Protein AF-A0A2V8KT33-F1 (afdb_monomer)

Foldseek 3Di:
DDDDDDDDDDDDDDDDDDDDDDDDDDDDDDDPPPPPPPDFDDWPLPPPDQDDPLQVLLCLLCQCQQHNAALRSLQSLCVLAPCLQQPPLFPLHDNLQCVQVDQADPVRHGDDLVVQLVCQQCPDQQGFHCVLPADPRNSRRNVRNSPVNPPDDPPPDDRDRPLAQCVVVPFDDDPFAFQWEKEFEDEPLRPFQFQFWKWKADPRGDIDIWTAARRRITGGGHGPWFFTKIWTNQQPQWGTTIGGRDTIDGHHYPYYDYTYGCDPDLQADDDPSNLSSAFLVQVLVQFDDDPLLSVLCCVQPVDQDGNSSVQSGAGALSNLLSVLQLSHQADDNSSRHGNDDPPDDDVSSVSNSVSCNQGRHSPHDGGGGGHDDRDHDPRSVPPPPDD

Structure (mmCIF, N/CA/C/O backbone):
data_AF-A0A2V8KT33-F1
#
_entry.id   AF-A0A2V8KT33-F1
#
loop_
_atom_site.group_PDB
_atom_site.id
_atom_site.type_symbol
_atom_site.label_atom_id
_atom_site.label_alt_id
_atom_site.label_comp_id
_atom_site.label_asym_id
_atom_site.label_entity_id
_atom_site.label_seq_id
_atom_site.pdbx_PDB_ins_code
_atom_site.Cartn_x
_atom_site.Cartn_y
_atom_site.Cartn_z
_atom_site.occupancy
_atom_site.B_iso_or_equiv
_atom_site.auth_seq_id
_atom_site.auth_comp_id
_atom_site.auth_asym_id
_atom_site.auth_atom_id
_atom_site.pdbx_PDB_model_num
ATOM 1 N N . MET A 1 1 ? -85.358 -49.507 37.677 1.00 34.31 1 MET A N 1
ATOM 2 C CA . MET A 1 1 ? -86.023 -50.573 38.462 1.00 34.31 1 MET A CA 1
ATOM 3 C C . MET A 1 1 ? -85.002 -51.690 38.679 1.00 34.31 1 MET A C 1
ATOM 5 O O . MET A 1 1 ? -84.542 -52.177 37.661 1.00 34.31 1 MET A O 1
ATOM 9 N N . ARG A 1 2 ? -84.637 -52.040 39.936 1.00 36.44 2 ARG A N 1
ATOM 10 C CA . ARG A 1 2 ? -83.521 -52.956 40.348 1.00 36.44 2 ARG A CA 1
ATOM 11 C C . ARG A 1 2 ? -82.130 -52.517 39.824 1.00 36.44 2 ARG A C 1
ATOM 13 O O . ARG A 1 2 ? -81.961 -52.341 38.631 1.00 36.44 2 ARG A O 1
ATOM 20 N N . ILE A 1 3 ? -81.103 -52.168 40.606 1.00 32.38 3 ILE A N 1
ATOM 21 C CA . ILE A 1 3 ? -80.604 -52.559 41.945 1.00 32.38 3 ILE A CA 1
ATOM 22 C C . ILE A 1 3 ? -80.117 -54.021 42.028 1.00 32.38 3 ILE A C 1
ATOM 24 O O . ILE A 1 3 ? -80.864 -54.934 41.703 1.00 32.38 3 ILE A O 1
ATOM 28 N N . GLU A 1 4 ? -78.903 -54.167 42.584 1.00 34.81 4 GLU A N 1
ATOM 29 C CA . GLU A 1 4 ? -78.227 -55.379 43.098 1.00 34.81 4 GLU A CA 1
ATOM 30 C C . GLU A 1 4 ? -77.5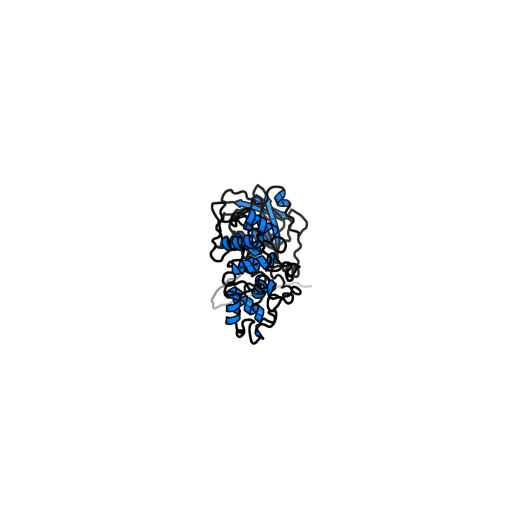13 -56.318 42.104 1.00 34.81 4 GLU A C 1
ATOM 32 O O . GLU A 1 4 ? -77.946 -56.485 40.974 1.00 34.81 4 GLU A O 1
ATOM 37 N N . ARG A 1 5 ? -76.441 -57.040 42.489 1.00 38.62 5 ARG A N 1
ATOM 38 C CA . ARG A 1 5 ? -75.260 -56.763 43.364 1.00 38.62 5 ARG A CA 1
ATOM 39 C C . ARG A 1 5 ? -74.387 -58.038 43.410 1.00 38.62 5 ARG A C 1
ATOM 41 O O . ARG A 1 5 ? -74.931 -59.119 43.545 1.00 38.62 5 ARG A O 1
ATOM 48 N N . ARG A 1 6 ? -73.057 -57.870 43.508 1.00 40.00 6 ARG A N 1
ATOM 49 C CA . ARG A 1 6 ? -72.075 -58.762 44.195 1.00 40.00 6 ARG A CA 1
ATOM 50 C C . ARG A 1 6 ? -72.008 -60.270 43.839 1.00 40.00 6 ARG A C 1
ATOM 52 O O . ARG A 1 6 ? -72.915 -61.024 44.160 1.00 40.00 6 ARG A O 1
ATOM 59 N N . ARG A 1 7 ? -70.788 -60.741 43.529 1.00 37.84 7 ARG A N 1
ATOM 60 C CA . ARG A 1 7 ? -69.889 -61.634 44.335 1.00 37.84 7 ARG A CA 1
ATOM 61 C C . ARG A 1 7 ? -68.812 -62.186 43.368 1.00 37.84 7 ARG A C 1
ATOM 63 O O . ARG A 1 7 ? -69.192 -62.639 42.304 1.00 37.84 7 ARG A O 1
ATOM 70 N N . VAL A 1 8 ? -67.485 -62.047 43.522 1.00 34.47 8 VAL A N 1
ATOM 71 C CA . VAL A 1 8 ? -66.514 -62.128 44.649 1.00 34.47 8 VAL A CA 1
ATOM 72 C C . VAL A 1 8 ? -66.097 -63.567 45.011 1.00 34.47 8 VAL A C 1
ATOM 74 O O . VAL A 1 8 ? -66.956 -64.341 45.422 1.00 34.47 8 VAL A O 1
ATOM 77 N N . ARG A 1 9 ? -64.761 -63.817 45.005 1.00 35.59 9 ARG A N 1
ATOM 78 C CA . ARG A 1 9 ? -64.002 -65.075 45.310 1.00 35.59 9 ARG A CA 1
ATOM 79 C C . ARG A 1 9 ? -64.111 -66.149 44.200 1.00 35.59 9 ARG A C 1
ATOM 81 O O . ARG A 1 9 ? -65.116 -66.165 43.512 1.00 35.59 9 ARG A O 1
ATOM 88 N N . ALA A 1 10 ? -63.152 -67.050 43.933 1.00 36.19 10 ALA A N 1
ATOM 89 C CA . ALA A 1 10 ? -61.843 -67.432 44.518 1.00 36.19 10 ALA A CA 1
ATOM 90 C C . ALA A 1 10 ? -61.028 -68.253 43.459 1.00 36.19 10 ALA A C 1
ATOM 92 O O . ALA A 1 10 ? -61.632 -68.646 42.470 1.00 36.19 10 ALA A O 1
ATOM 93 N N . LEU A 1 11 ? -59.746 -68.661 43.587 1.00 36.44 11 LEU A N 1
ATOM 94 C CA . LEU A 1 11 ? -58.516 -68.221 44.302 1.00 36.44 11 LEU A CA 1
ATOM 95 C C . LEU A 1 11 ? -57.388 -69.268 43.990 1.00 36.44 11 LEU A C 1
ATOM 97 O O . LEU A 1 11 ? -57.737 -70.434 43.856 1.00 36.44 11 LEU A O 1
ATOM 101 N N . ARG A 1 12 ? -56.079 -68.909 44.040 1.00 37.06 12 ARG A N 1
ATOM 102 C CA . ARG A 1 12 ? -54.870 -69.814 44.075 1.00 37.06 12 ARG A CA 1
ATOM 103 C C . ARG A 1 12 ? -54.412 -70.443 42.720 1.00 37.06 12 ARG A C 1
ATOM 105 O O . ARG A 1 12 ? -55.263 -70.665 41.877 1.00 37.06 12 ARG A O 1
ATOM 112 N N . VAL A 1 13 ? -53.129 -70.766 42.422 1.00 40.31 13 VAL A N 1
ATOM 113 C CA . VAL A 1 13 ? -51.794 -70.598 43.088 1.00 40.31 13 VAL A CA 1
ATOM 114 C C . VAL A 1 13 ? -50.637 -70.889 42.077 1.00 40.31 13 VAL A C 1
ATOM 116 O O . VAL A 1 13 ? -50.746 -71.877 41.369 1.00 40.31 13 VAL A O 1
ATOM 119 N N . VAL A 1 14 ? -49.582 -70.035 42.030 1.00 40.16 14 VAL A N 1
ATOM 120 C CA . VAL A 1 14 ? -48.104 -70.335 42.126 1.00 40.16 14 VAL A CA 1
ATOM 121 C C . VAL A 1 14 ? -47.453 -71.365 41.161 1.00 40.16 14 VAL A C 1
ATOM 123 O O . VAL A 1 14 ? -48.011 -72.427 40.948 1.00 40.16 14 VAL A O 1
ATOM 126 N N . CYS A 1 15 ? -46.216 -71.223 40.639 1.00 31.61 15 CYS A N 1
ATOM 127 C CA . CYS A 1 15 ? -45.207 -70.135 40.576 1.00 31.61 15 CYS A CA 1
ATOM 128 C C . CYS A 1 15 ? -44.080 -70.489 39.569 1.00 31.61 15 CYS A C 1
ATOM 130 O O . CYS A 1 15 ? -43.973 -71.646 39.180 1.00 31.61 15 CYS A O 1
ATOM 132 N N . VAL A 1 16 ? -43.218 -69.497 39.262 1.00 35.00 16 VAL A N 1
ATOM 133 C CA . VAL A 1 16 ? -41.726 -69.496 39.121 1.00 35.00 16 VAL A CA 1
ATOM 134 C C . VAL A 1 16 ? -41.382 -68.264 38.239 1.00 35.00 16 VAL A C 1
ATOM 136 O O . VAL A 1 16 ? -41.728 -68.264 37.066 1.00 35.00 16 VAL A O 1
ATOM 139 N N . MET A 1 17 ? -41.005 -67.074 38.754 1.00 37.59 17 MET A N 1
ATOM 140 C CA . MET A 1 17 ? -39.748 -66.660 39.443 1.00 37.59 17 MET A CA 1
ATOM 141 C C . MET A 1 17 ? -38.513 -66.834 38.529 1.00 37.59 17 MET A C 1
ATOM 143 O O . MET A 1 17 ? -38.316 -67.935 38.043 1.00 37.59 17 MET A O 1
ATOM 147 N N . PHE A 1 18 ? -37.621 -65.878 38.222 1.00 35.34 18 PHE A N 1
ATOM 148 C CA . PHE A 1 18 ? -37.265 -64.502 38.658 1.00 35.34 18 PHE A CA 1
ATOM 149 C C . PHE A 1 18 ? -36.841 -63.707 37.371 1.00 35.34 18 PHE A C 1
ATOM 151 O O . PHE A 1 18 ? -36.639 -64.336 36.339 1.00 35.34 18 PHE A O 1
ATOM 158 N N . ALA A 1 19 ? -36.667 -62.376 37.290 1.00 36.16 19 ALA A N 1
ATOM 159 C CA . ALA A 1 19 ? -36.438 -61.357 38.316 1.00 36.16 19 ALA A CA 1
ATOM 160 C C . ALA A 1 19 ? -37.003 -59.956 37.958 1.00 36.16 19 ALA A C 1
ATOM 162 O O . ALA A 1 19 ? -37.042 -59.580 36.793 1.00 36.16 19 ALA A O 1
ATOM 163 N N . MET A 1 20 ? -37.390 -59.218 39.012 1.00 34.19 20 MET A N 1
ATOM 164 C CA . MET A 1 20 ? -37.282 -57.757 39.273 1.00 34.19 20 MET A CA 1
ATOM 165 C C . MET A 1 20 ? -37.113 -56.800 38.064 1.00 34.19 20 MET A C 1
ATOM 167 O O . MET A 1 20 ? -36.175 -56.938 37.293 1.00 34.19 20 MET A O 1
ATOM 171 N N . GLY A 1 21 ? -37.921 -55.747 37.865 1.00 29.73 21 GLY A N 1
ATOM 172 C CA . GLY A 1 21 ? -38.575 -54.861 38.851 1.00 29.73 21 GLY A CA 1
ATOM 173 C C . GLY A 1 21 ? -37.636 -53.688 39.205 1.00 29.73 21 GLY A C 1
ATOM 174 O O . GLY A 1 21 ? -36.464 -53.931 39.449 1.00 29.73 21 GLY A O 1
ATOM 175 N N . VAL A 1 22 ? -38.035 -52.411 39.256 1.00 33.09 22 VAL A N 1
ATOM 176 C CA . VAL A 1 22 ? -39.366 -51.775 39.378 1.00 33.09 22 VAL A CA 1
ATOM 177 C C . VAL A 1 22 ? -39.391 -50.447 38.589 1.00 33.09 22 VAL A C 1
ATOM 179 O O . VAL A 1 22 ? -38.353 -49.822 38.397 1.00 33.09 22 VAL A O 1
ATOM 182 N N . ALA A 1 23 ? -40.574 -50.010 38.146 1.00 37.16 23 ALA A N 1
ATOM 183 C CA . ALA A 1 23 ? -40.800 -48.734 37.455 1.00 37.16 23 ALA A CA 1
ATOM 184 C C . ALA A 1 23 ? -41.511 -47.691 38.348 1.00 37.16 23 ALA A C 1
ATOM 186 O O . ALA A 1 23 ? -42.151 -48.076 39.323 1.00 37.16 23 ALA A O 1
ATOM 187 N N . LEU A 1 24 ? -41.507 -46.419 37.905 1.00 36.22 24 LEU A N 1
ATOM 188 C CA . LEU A 1 24 ? -42.307 -45.274 38.409 1.00 36.22 24 LEU A CA 1
ATOM 189 C C . LEU A 1 24 ? -41.887 -44.783 39.815 1.00 36.22 24 LEU A C 1
ATOM 191 O O . LEU A 1 24 ? -41.793 -45.553 40.758 1.00 36.22 24 LEU A O 1
ATOM 195 N N . PHE A 1 25 ? -41.595 -43.503 40.040 1.00 30.92 25 PHE A N 1
ATOM 196 C CA . PHE A 1 25 ? -42.444 -42.328 39.812 1.00 30.92 25 PHE A CA 1
ATOM 197 C C . PHE A 1 25 ? -41.588 -41.058 39.644 1.00 30.92 25 PHE A C 1
ATOM 199 O O . PHE A 1 25 ? -40.522 -40.978 40.240 1.00 30.92 25 PHE A O 1
ATOM 206 N N . PHE A 1 26 ? -42.091 -40.071 38.892 1.00 32.03 26 PHE A N 1
ATOM 207 C CA . PHE A 1 26 ? -42.174 -38.634 39.233 1.00 32.03 26 PHE A CA 1
ATOM 208 C C . PHE A 1 26 ? -42.405 -37.809 37.960 1.00 32.03 26 PHE A C 1
ATOM 210 O O . PHE A 1 26 ? -41.562 -37.749 37.070 1.00 32.03 26 PHE A O 1
ATOM 217 N N . ALA A 1 27 ? -43.557 -37.141 37.893 1.00 36.97 27 ALA A N 1
ATOM 218 C CA . ALA A 1 27 ? -43.735 -35.998 37.010 1.00 36.97 27 ALA A CA 1
ATOM 219 C C . ALA A 1 27 ? -43.114 -34.766 37.686 1.00 36.97 27 ALA A C 1
ATOM 221 O O . ALA A 1 27 ? -43.396 -34.511 38.857 1.00 36.97 27 ALA A O 1
ATOM 222 N N . GLY A 1 28 ? -42.300 -34.000 36.959 1.00 33.31 28 GLY A N 1
ATOM 223 C CA . GLY A 1 28 ? -41.718 -32.751 37.454 1.00 33.31 28 GLY A CA 1
ATOM 224 C C . GLY A 1 28 ? -40.364 -32.433 36.823 1.00 33.31 28 GLY A C 1
ATOM 225 O O . GLY A 1 28 ? -39.502 -33.297 36.751 1.00 33.31 28 GLY A O 1
ATOM 226 N N . ALA A 1 29 ? -40.194 -31.177 36.398 1.00 32.75 29 ALA A N 1
ATOM 227 C CA . ALA A 1 29 ? -38.946 -30.585 35.906 1.00 32.75 29 ALA A CA 1
ATOM 228 C C . ALA A 1 29 ? -38.259 -31.297 34.717 1.00 32.75 29 ALA A C 1
ATOM 230 O O . ALA A 1 29 ? -37.262 -31.997 34.868 1.00 32.75 29 ALA A O 1
ATOM 231 N N . THR A 1 30 ? -38.689 -30.971 33.492 1.00 35.31 30 THR A N 1
ATOM 232 C CA . THR A 1 30 ? -37.747 -30.933 32.360 1.00 35.31 30 THR A CA 1
ATOM 233 C C . THR A 1 30 ? -36.675 -29.881 32.660 1.00 35.31 30 THR A C 1
ATOM 235 O O . THR A 1 30 ? -37.040 -28.708 32.801 1.00 35.31 30 THR A O 1
ATOM 238 N N . PRO A 1 31 ? -35.376 -30.225 32.731 1.00 33.09 31 PRO A N 1
ATOM 239 C CA . PRO A 1 31 ? -34.338 -29.216 32.829 1.00 33.09 31 PRO A CA 1
ATOM 240 C C . PRO A 1 31 ? -34.336 -28.418 31.527 1.00 33.09 31 PRO A C 1
ATOM 242 O O . PRO A 1 31 ? -34.067 -28.958 30.453 1.00 33.09 31 PRO A O 1
ATOM 245 N N . TRP A 1 32 ? -34.620 -27.121 31.615 1.00 36.22 32 TRP A N 1
ATOM 246 C CA . TRP A 1 32 ? -34.177 -26.195 30.585 1.00 36.22 32 TRP A CA 1
ATOM 247 C C . TRP A 1 32 ? -32.651 -26.225 30.580 1.00 36.22 32 TRP A C 1
ATOM 249 O O . TRP A 1 32 ? -32.010 -25.546 31.382 1.00 36.22 32 TRP A O 1
ATOM 259 N N . PHE A 1 33 ? -32.073 -26.997 29.661 1.00 31.11 33 PHE A N 1
ATOM 260 C CA . PHE A 1 33 ? -30.677 -26.847 29.281 1.00 31.11 33 PHE A CA 1
ATOM 261 C C . PHE A 1 33 ? -30.513 -25.482 28.611 1.00 31.11 33 PHE A C 1
ATOM 263 O O . PHE A 1 33 ? -30.496 -25.357 27.389 1.00 31.11 33 PHE A O 1
ATOM 270 N N . HIS A 1 34 ? -30.382 -24.442 29.436 1.00 34.91 34 HIS A N 1
ATOM 271 C CA . HIS A 1 34 ? -29.628 -23.271 29.038 1.00 34.91 34 HIS A CA 1
ATOM 272 C C . HIS A 1 34 ? -28.232 -23.779 28.696 1.00 34.91 34 HIS A C 1
ATOM 274 O O . HIS A 1 34 ? -27.455 -24.127 29.587 1.00 34.91 34 HIS A O 1
ATOM 280 N N . SER A 1 35 ? -27.916 -23.843 27.403 1.00 33.97 35 SER A N 1
ATOM 281 C CA . SER A 1 35 ? -26.528 -23.824 26.974 1.00 33.97 35 SER A CA 1
ATOM 282 C C . SER A 1 35 ? -25.929 -22.565 27.578 1.00 33.97 35 SER A C 1
ATOM 284 O O . SER A 1 35 ? -26.253 -21.458 27.146 1.00 33.97 35 SER A O 1
ATOM 286 N N . ALA A 1 36 ? -25.123 -22.730 28.627 1.00 32.25 36 ALA A N 1
ATOM 287 C CA . ALA A 1 36 ? -24.381 -21.627 29.196 1.00 32.25 36 ALA A CA 1
ATOM 288 C C . ALA A 1 36 ? -23.567 -21.019 28.053 1.00 32.25 36 ALA A C 1
ATOM 290 O O . ALA A 1 36 ? -22.689 -21.680 27.493 1.00 32.25 36 ALA A O 1
ATOM 291 N N . VAL A 1 37 ? -23.902 -19.783 27.677 1.00 38.81 37 VAL A N 1
ATOM 292 C CA . VAL A 1 37 ? -23.043 -18.977 26.818 1.00 38.81 37 VAL A CA 1
ATOM 293 C C . VAL A 1 37 ? -21.726 -18.900 27.570 1.00 38.81 37 VAL A C 1
ATOM 295 O O . VAL A 1 37 ? -21.658 -18.280 28.633 1.00 38.81 37 VAL A O 1
ATOM 298 N N . GLY A 1 38 ? -20.722 -19.624 27.072 1.00 31.81 38 GLY A N 1
ATOM 299 C CA . GLY A 1 38 ? -19.403 -19.636 27.683 1.00 31.81 38 GLY A CA 1
ATOM 300 C C . GLY A 1 38 ? -18.939 -18.198 27.857 1.00 31.81 38 GLY A C 1
ATOM 301 O O . GLY A 1 38 ? -19.183 -17.369 26.974 1.00 31.81 38 GLY A O 1
ATOM 302 N N . ALA A 1 39 ? -18.316 -17.904 29.001 1.00 33.44 39 ALA A N 1
ATOM 303 C CA . ALA A 1 39 ? -17.768 -16.580 29.264 1.00 33.44 39 ALA A CA 1
ATOM 304 C C . ALA A 1 39 ? -16.977 -16.102 28.032 1.00 33.44 39 ALA A C 1
ATOM 306 O O . ALA A 1 39 ? -16.307 -16.935 27.404 1.00 33.44 39 ALA A O 1
ATOM 307 N N . PRO A 1 40 ? -17.072 -14.813 27.644 1.00 35.78 40 PRO A N 1
ATOM 308 C CA . PRO A 1 40 ? -16.385 -14.324 26.460 1.00 35.78 40 PRO A CA 1
ATOM 309 C C . PRO A 1 40 ? -14.923 -14.738 26.543 1.00 35.78 40 PRO A C 1
ATOM 311 O O . PRO A 1 40 ? -14.261 -14.404 27.525 1.00 35.78 40 PRO A O 1
ATOM 314 N N . LYS A 1 41 ? -14.424 -15.466 25.534 1.00 37.34 41 LYS A N 1
ATOM 315 C CA . LYS A 1 41 ? -12.982 -15.681 25.423 1.00 37.34 41 LYS A CA 1
ATOM 316 C C . LYS A 1 41 ? -12.338 -14.301 25.469 1.00 37.34 41 LYS A C 1
ATOM 318 O O . LYS A 1 41 ? -12.711 -13.423 24.680 1.00 37.34 41 LYS A O 1
ATOM 323 N N . GLU A 1 42 ? -11.437 -14.108 26.427 1.00 41.75 42 GLU A N 1
ATOM 324 C CA . GLU A 1 42 ? -10.619 -12.905 26.487 1.00 41.75 42 GLU A CA 1
ATOM 325 C C . GLU A 1 42 ? -9.929 -12.717 25.132 1.00 41.75 42 GLU A C 1
ATOM 327 O O . GLU A 1 42 ? -9.704 -13.682 24.393 1.00 41.75 42 GLU A O 1
ATOM 332 N N . GLY A 1 43 ? -9.713 -11.456 24.751 1.00 42.06 43 GLY A N 1
ATOM 333 C CA . GLY A 1 43 ? -9.288 -11.124 23.395 1.00 42.06 43 GLY A CA 1
ATOM 334 C C . GLY A 1 43 ? -8.035 -11.893 23.005 1.00 42.06 43 GLY A C 1
ATOM 335 O O . GLY A 1 43 ? -7.038 -11.841 23.718 1.00 42.06 43 GLY A O 1
ATOM 336 N N . ILE A 1 44 ? -8.105 -12.595 21.873 1.00 40.25 44 ILE A N 1
ATOM 337 C CA . ILE A 1 44 ? -6.972 -13.345 21.342 1.00 40.25 44 ILE A CA 1
ATOM 338 C C . ILE A 1 44 ? -5.902 -12.324 20.952 1.00 40.25 44 ILE A C 1
ATOM 340 O O . ILE A 1 44 ? -5.993 -11.674 19.911 1.00 40.25 44 ILE A O 1
ATOM 344 N N . ALA A 1 45 ? -4.890 -12.196 21.807 1.00 41.16 45 ALA A N 1
ATOM 345 C CA . ALA A 1 45 ? -3.651 -11.478 21.530 1.00 41.16 45 ALA A CA 1
ATOM 346 C C . ALA A 1 45 ? -2.639 -12.357 20.759 1.00 41.16 45 ALA A C 1
ATOM 348 O O . ALA A 1 45 ? -1.500 -11.950 20.549 1.00 41.16 45 ALA A O 1
ATOM 349 N N . ASP A 1 46 ? -3.052 -13.552 20.314 1.00 37.22 46 ASP A N 1
ATOM 350 C CA . ASP A 1 46 ? -2.175 -14.588 19.744 1.00 37.22 46 ASP A CA 1
ATOM 351 C C . ASP A 1 46 ? -1.810 -14.377 18.262 1.00 37.22 46 ASP A C 1
ATOM 353 O O . ASP A 1 46 ? -1.252 -15.272 17.622 1.00 37.22 46 ASP A O 1
ATOM 357 N N . SER A 1 47 ? -2.068 -13.199 17.681 1.00 40.00 47 SER A N 1
ATOM 358 C CA . SER A 1 47 ? -1.389 -12.827 16.437 1.00 40.00 47 SER A CA 1
ATOM 359 C C . SER A 1 47 ? 0.014 -12.314 16.770 1.00 40.00 47 SER A C 1
ATOM 361 O O . SER A 1 47 ? 0.194 -11.148 17.107 1.00 40.00 47 SER A O 1
ATOM 363 N N . VAL A 1 48 ? 1.020 -13.176 16.597 1.00 44.81 48 VAL A N 1
ATOM 364 C CA . VAL A 1 48 ? 2.460 -12.841 16.698 1.00 44.81 48 VAL A CA 1
ATOM 365 C C . VAL A 1 48 ? 2.890 -11.753 15.680 1.00 44.81 48 VAL A C 1
ATOM 367 O O . VAL A 1 48 ? 3.987 -11.208 15.768 1.00 44.81 48 VAL A O 1
ATOM 370 N N . GLY A 1 49 ? 2.026 -11.404 14.719 1.00 60.06 49 GLY A N 1
ATOM 371 C CA . GLY A 1 49 ? 2.237 -10.331 13.745 1.00 60.06 49 GLY A CA 1
ATOM 372 C C . GLY A 1 49 ? 1.899 -8.921 14.254 1.00 60.06 49 GLY A C 1
ATOM 373 O O . GLY A 1 49 ? 1.087 -8.722 15.152 1.00 60.06 49 GLY A O 1
ATOM 374 N N . MET A 1 50 ? 2.480 -7.910 13.601 1.00 68.56 50 MET A N 1
ATOM 375 C CA . MET A 1 50 ? 2.272 -6.478 13.893 1.00 68.56 50 MET A CA 1
ATOM 376 C C . MET A 1 50 ? 0.970 -5.896 13.287 1.00 68.56 50 MET A C 1
ATOM 378 O O . MET A 1 50 ? 0.736 -4.688 13.337 1.00 68.56 50 MET A O 1
ATOM 382 N N . THR A 1 51 ? 0.116 -6.756 12.724 1.00 69.25 51 THR A N 1
ATOM 383 C CA . THR A 1 51 ? -1.126 -6.456 11.983 1.00 69.25 51 THR A CA 1
ATOM 384 C C . THR A 1 51 ? -2.132 -7.602 12.123 1.00 69.25 51 THR A C 1
ATOM 386 O O . THR A 1 51 ? -1.735 -8.730 12.405 1.00 69.25 51 THR A O 1
ATOM 389 N N . ASP A 1 52 ? -3.410 -7.347 11.819 1.00 78.06 52 ASP A N 1
ATOM 390 C CA . ASP A 1 52 ? -4.391 -8.398 11.504 1.00 78.06 52 ASP A CA 1
ATOM 391 C C . ASP A 1 52 ? -4.679 -8.487 9.983 1.00 78.06 52 ASP A C 1
ATOM 393 O O . ASP A 1 52 ? -4.343 -7.589 9.208 1.00 78.06 52 ASP A O 1
ATOM 397 N N . ASP A 1 53 ? -5.326 -9.571 9.549 1.00 80.25 53 ASP A N 1
ATOM 398 C CA . ASP A 1 53 ? -5.801 -9.815 8.170 1.00 80.25 53 ASP A CA 1
ATOM 399 C C . ASP A 1 53 ? -6.937 -8.863 7.728 1.00 80.25 53 ASP A C 1
ATOM 401 O O . ASP A 1 53 ? -7.216 -8.671 6.537 1.00 80.25 53 ASP A O 1
ATOM 405 N N . LEU A 1 54 ? -7.594 -8.209 8.686 1.00 87.00 54 LEU A N 1
ATOM 406 C CA . LEU A 1 54 ? -8.657 -7.239 8.448 1.00 87.00 54 LEU A CA 1
ATOM 407 C C . LEU A 1 54 ? -8.113 -5.857 8.064 1.00 87.00 54 LEU A C 1
ATOM 409 O O . LEU A 1 54 ? -8.913 -5.009 7.638 1.00 87.00 54 LEU A O 1
ATOM 413 N N . GLN A 1 55 ? -6.798 -5.639 8.154 1.00 88.50 55 GLN A N 1
ATOM 414 C CA . GLN A 1 55 ? -6.112 -4.414 7.766 1.00 88.50 55 GLN A CA 1
ATOM 415 C C . GLN A 1 55 ? -6.054 -4.257 6.237 1.00 88.50 55 GLN A C 1
ATOM 417 O O . GLN A 1 55 ? -5.234 -4.854 5.540 1.00 88.50 55 GLN A O 1
ATOM 422 N N . LYS A 1 56 ? -6.935 -3.406 5.688 1.00 88.56 56 LYS A N 1
ATOM 423 C CA . LYS A 1 56 ? -7.049 -3.187 4.232 1.00 88.56 56 LYS A CA 1
ATOM 424 C C . LYS A 1 56 ? -5.739 -2.698 3.599 1.00 88.56 56 LYS A C 1
ATOM 426 O O . LYS A 1 56 ? -5.458 -3.073 2.467 1.00 88.56 56 LYS A O 1
ATOM 431 N N . SER A 1 57 ? -4.967 -1.863 4.294 1.00 88.94 57 SER A N 1
ATOM 432 C CA . SER A 1 57 ? -3.723 -1.302 3.759 1.00 88.94 57 SER A CA 1
ATOM 433 C C . SER A 1 57 ? -2.637 -2.364 3.567 1.00 88.94 57 SER A C 1
ATOM 435 O O . SER A 1 57 ? -2.107 -2.469 2.467 1.00 88.94 57 SER A O 1
ATOM 437 N N . LEU A 1 58 ? -2.433 -3.261 4.539 1.00 90.00 58 LEU A N 1
ATOM 438 C CA . LEU A 1 58 ? -1.543 -4.417 4.371 1.00 90.00 58 LEU A CA 1
ATOM 439 C C 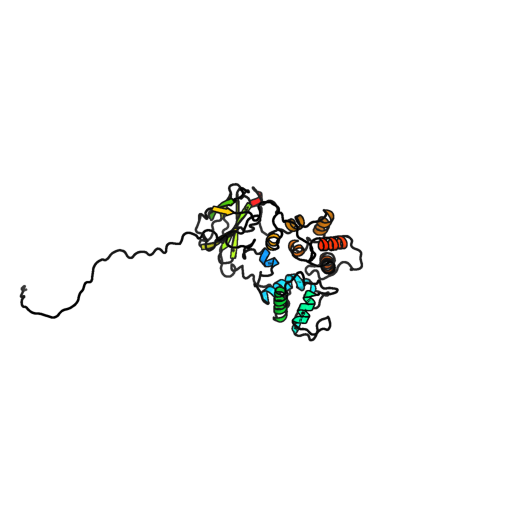. LEU A 1 58 ? -1.949 -5.285 3.170 1.00 90.00 58 LEU A C 1
ATOM 441 O O . LEU A 1 58 ? -1.097 -5.715 2.396 1.00 90.00 58 LEU A O 1
ATOM 445 N N . ARG A 1 59 ? -3.254 -5.508 2.966 1.00 91.19 59 ARG A N 1
ATOM 446 C CA . ARG A 1 59 ? -3.754 -6.255 1.798 1.00 91.19 59 ARG A CA 1
ATOM 447 C C . ARG A 1 59 ? -3.566 -5.518 0.469 1.00 91.19 59 ARG A C 1
ATOM 449 O O . ARG A 1 59 ? -3.445 -6.162 -0.568 1.00 91.19 59 ARG A O 1
ATOM 456 N N . LEU A 1 60 ? -3.508 -4.185 0.470 1.00 90.50 60 LEU A N 1
ATOM 457 C CA . LEU A 1 60 ? -3.134 -3.400 -0.714 1.00 90.50 60 LEU A CA 1
ATOM 458 C C . LEU A 1 60 ? -1.631 -3.505 -1.007 1.00 90.50 60 LEU A C 1
ATOM 460 O O . LEU A 1 60 ? -1.251 -3.548 -2.178 1.00 90.50 60 LEU A O 1
ATOM 464 N N . ASP A 1 61 ? -0.794 -3.565 0.029 1.00 90.62 61 ASP A N 1
ATOM 465 C CA . ASP A 1 61 ? 0.671 -3.654 -0.074 1.00 90.62 61 ASP A CA 1
ATOM 466 C C . ASP A 1 61 ? 1.182 -5.067 -0.385 1.00 90.62 61 ASP A C 1
ATOM 468 O O . ASP A 1 61 ? 2.202 -5.214 -1.054 1.00 90.62 61 ASP A O 1
ATOM 472 N N . THR A 1 62 ? 0.406 -6.092 -0.026 1.00 91.44 62 THR A N 1
ATOM 473 C CA . THR A 1 62 ? 0.626 -7.506 -0.394 1.00 91.44 62 THR A CA 1
ATOM 474 C C . THR A 1 62 ? -0.223 -7.974 -1.587 1.00 91.44 62 THR A C 1
ATOM 476 O O . THR A 1 62 ? -0.182 -9.144 -1.957 1.00 91.44 62 THR A O 1
ATOM 479 N N . TYR A 1 63 ? -0.990 -7.073 -2.214 1.00 93.75 63 TYR A N 1
ATOM 480 C CA . TYR A 1 63 ? -1.851 -7.325 -3.387 1.00 93.75 63 TYR A CA 1
ATOM 481 C C . TYR A 1 63 ? -2.997 -8.346 -3.174 1.00 93.75 63 TYR A C 1
ATOM 483 O O . TYR A 1 63 ? -3.673 -8.733 -4.125 1.00 93.75 63 TYR A O 1
ATOM 491 N N . THR A 1 64 ? -3.295 -8.716 -1.926 1.00 93.44 64 THR A N 1
ATOM 492 C CA . THR A 1 64 ? -4.301 -9.719 -1.517 1.00 93.44 64 THR A CA 1
ATOM 493 C C . THR A 1 64 ? -5.738 -9.178 -1.392 1.00 93.44 64 THR A C 1
ATOM 495 O O . THR A 1 64 ? -6.611 -9.781 -0.766 1.00 93.44 64 THR A O 1
ATOM 498 N N . VAL A 1 65 ? -6.052 -8.012 -1.973 1.00 91.44 65 VAL A N 1
ATOM 499 C CA . VAL A 1 65 ? -7.405 -7.419 -1.858 1.00 91.44 65 VAL A CA 1
ATOM 500 C C . VAL A 1 65 ? -8.509 -8.187 -2.597 1.00 91.44 65 VAL A C 1
ATOM 502 O O . VAL A 1 65 ? -9.670 -8.066 -2.200 1.00 91.44 65 VAL A O 1
ATOM 505 N N . VAL A 1 66 ? -8.162 -8.972 -3.624 1.00 91.31 66 VAL A N 1
ATOM 506 C CA . VAL A 1 66 ? -9.100 -9.788 -4.427 1.00 91.31 66 VAL A CA 1
ATOM 507 C C . VAL A 1 66 ? -8.979 -11.281 -4.108 1.00 91.31 66 VAL A C 1
ATOM 509 O O . VAL A 1 66 ? -9.995 -11.949 -3.940 1.00 91.31 66 VAL A O 1
ATOM 512 N N . ALA A 1 67 ? -7.757 -11.804 -4.009 1.00 92.62 67 ALA A N 1
ATOM 513 C CA . ALA A 1 67 ? -7.463 -13.190 -3.650 1.00 92.62 67 ALA A CA 1
ATOM 514 C C . ALA A 1 67 ? -6.071 -13.276 -3.009 1.00 92.62 67 ALA A C 1
ATOM 516 O O . ALA A 1 67 ? -5.225 -12.428 -3.283 1.00 92.62 67 ALA A O 1
ATOM 517 N N . ASP A 1 68 ? -5.814 -14.310 -2.208 1.00 93.50 68 ASP A N 1
ATOM 518 C CA . ASP A 1 68 ? -4.515 -14.489 -1.541 1.00 93.50 68 ASP A CA 1
ATOM 519 C C . ASP A 1 68 ? -3.415 -14.993 -2.496 1.00 93.50 68 ASP A C 1
ATOM 521 O O . ASP A 1 68 ? -2.224 -14.806 -2.244 1.00 93.50 68 ASP A O 1
ATOM 525 N N . SER A 1 69 ? -3.806 -15.628 -3.606 1.00 96.88 69 SER A N 1
ATOM 526 C CA . SER A 1 69 ? -2.915 -16.141 -4.656 1.00 96.88 69 SER A CA 1
ATOM 527 C C . SER A 1 69 ? -3.641 -16.314 -5.999 1.00 96.88 69 SER A C 1
ATOM 529 O O . SER A 1 69 ? -4.848 -16.073 -6.119 1.00 96.88 69 SER A O 1
ATOM 531 N N . GLY A 1 70 ? -2.906 -16.738 -7.025 1.00 96.88 70 GLY A N 1
ATOM 532 C CA . GLY A 1 70 ? -3.416 -17.071 -8.347 1.00 96.88 70 GLY A CA 1
ATOM 533 C C . GLY A 1 70 ? -3.798 -15.848 -9.192 1.00 96.88 70 GLY A C 1
ATOM 534 O O . GLY A 1 70 ? -3.413 -14.716 -8.888 1.00 96.88 70 GLY A O 1
ATOM 535 N N . PRO A 1 71 ? -4.584 -16.037 -10.271 1.00 95.19 71 PRO A N 1
ATOM 536 C CA . PRO A 1 71 ? -4.867 -14.974 -11.236 1.00 95.19 71 PRO A CA 1
ATOM 537 C C . PRO A 1 71 ? -5.611 -13.770 -10.636 1.00 95.19 71 PRO A C 1
ATOM 539 O O . PRO A 1 71 ? -5.475 -12.671 -11.159 1.00 95.19 71 PRO A O 1
ATOM 542 N N . GLY A 1 72 ? -6.352 -13.937 -9.532 1.00 93.75 72 GLY A N 1
ATOM 543 C CA . GLY A 1 72 ? -7.009 -12.821 -8.837 1.00 93.75 72 GLY A CA 1
ATOM 544 C C . GLY A 1 72 ? -6.024 -11.883 -8.128 1.00 93.75 72 GLY A C 1
ATOM 545 O O . GLY A 1 72 ? -6.195 -10.668 -8.178 1.00 93.75 72 GLY A O 1
ATOM 546 N N . ARG A 1 73 ? -4.954 -12.421 -7.525 1.00 95.81 73 ARG A N 1
ATOM 547 C CA . ARG A 1 73 ? -3.834 -11.620 -7.002 1.00 95.81 73 ARG A CA 1
ATOM 548 C C . ARG A 1 73 ? -2.971 -11.074 -8.138 1.00 95.81 73 ARG A C 1
ATOM 550 O O . ARG A 1 73 ? -2.580 -9.910 -8.109 1.00 95.81 73 ARG A O 1
ATOM 557 N N . GLY A 1 74 ? -2.748 -11.880 -9.176 1.00 96.62 74 GLY A N 1
ATOM 558 C CA . GLY A 1 74 ? -2.033 -11.478 -10.386 1.00 96.62 74 GLY A CA 1
ATOM 559 C C . GLY A 1 74 ? -2.648 -10.268 -11.093 1.00 96.62 74 GLY A C 1
ATOM 560 O O . GLY A 1 74 ? -1.907 -9.403 -11.549 1.00 96.62 74 GLY A O 1
ATOM 561 N N . GLU A 1 75 ? -3.979 -10.156 -11.121 1.00 95.06 75 GLU A N 1
ATOM 562 C CA . GLU A 1 75 ? -4.703 -8.986 -11.637 1.00 95.06 75 GLU A CA 1
ATOM 563 C C . GLU A 1 75 ? -4.395 -7.713 -10.830 1.00 95.06 75 GLU A C 1
ATOM 565 O O . GLU A 1 75 ? -4.131 -6.654 -11.401 1.00 95.06 75 GLU A O 1
ATOM 570 N N . VAL A 1 76 ? -4.355 -7.819 -9.498 1.00 94.31 76 VAL A N 1
ATOM 571 C CA . VAL A 1 76 ? -4.023 -6.699 -8.601 1.00 94.31 76 VAL A CA 1
ATOM 572 C C . VAL A 1 76 ? -2.555 -6.285 -8.757 1.00 94.31 76 VAL A C 1
ATOM 574 O O . VAL A 1 76 ? -2.258 -5.093 -8.854 1.00 94.31 76 VAL A O 1
ATOM 577 N N . ILE A 1 77 ? -1.631 -7.249 -8.833 1.00 96.06 77 ILE A N 1
ATOM 578 C CA . ILE A 1 77 ? -0.207 -6.990 -9.110 1.00 96.06 77 ILE A CA 1
ATOM 579 C C . ILE A 1 77 ? -0.061 -6.306 -10.473 1.00 96.06 77 ILE A C 1
ATOM 581 O O . ILE A 1 77 ? 0.623 -5.287 -10.580 1.00 96.06 77 ILE A O 1
ATOM 585 N N . TYR A 1 78 ? -0.740 -6.823 -11.501 1.00 95.44 78 TYR A N 1
ATOM 586 C CA . TYR A 1 78 ? -0.747 -6.249 -12.841 1.00 95.44 78 TYR A CA 1
ATOM 587 C C . TYR A 1 78 ? -1.224 -4.794 -12.820 1.00 95.44 78 TYR A C 1
ATOM 589 O O . TYR A 1 78 ? -0.519 -3.928 -13.339 1.00 95.44 78 TYR A O 1
ATOM 597 N N . PHE A 1 79 ? -2.349 -4.500 -12.162 1.00 92.38 79 PHE A N 1
ATOM 598 C CA . PHE A 1 79 ? -2.871 -3.140 -12.014 1.00 92.38 79 PHE A CA 1
ATOM 599 C C . PHE A 1 79 ? -1.847 -2.185 -11.375 1.00 92.38 79 PHE A C 1
ATOM 601 O O . PHE A 1 79 ? -1.571 -1.119 -11.924 1.00 92.38 79 PHE A O 1
ATOM 608 N N . TYR A 1 80 ? -1.227 -2.577 -10.256 1.00 91.56 80 TYR A N 1
ATOM 609 C CA . TYR A 1 80 ? -0.298 -1.706 -9.525 1.00 91.56 80 TYR A CA 1
ATOM 610 C C . TYR A 1 80 ? 1.107 -1.595 -10.126 1.00 91.56 80 TYR A C 1
ATOM 612 O O . TYR A 1 80 ? 1.783 -0.598 -9.872 1.00 91.56 80 TYR A O 1
ATOM 620 N N . LYS A 1 81 ? 1.592 -2.609 -10.855 1.00 93.62 81 LYS A N 1
ATOM 621 C CA . LYS A 1 81 ? 2.990 -2.668 -11.324 1.00 93.62 81 LYS A CA 1
ATOM 622 C C . LYS A 1 81 ? 3.151 -2.562 -12.831 1.00 93.62 81 LYS A C 1
ATOM 624 O O . LYS A 1 81 ? 4.156 -2.018 -13.277 1.00 93.62 81 LYS A O 1
ATOM 629 N N . CYS A 1 82 ? 2.206 -3.091 -13.604 1.00 93.75 82 CYS A N 1
ATOM 630 C CA . CYS A 1 82 ? 2.381 -3.335 -15.035 1.00 93.75 82 CYS A CA 1
ATOM 631 C C . CYS A 1 82 ? 1.456 -2.476 -15.902 1.00 93.75 82 CYS A C 1
ATOM 633 O O . CYS A 1 82 ? 1.900 -1.972 -16.934 1.00 93.75 82 CYS A O 1
ATOM 635 N N . TRP A 1 83 ? 0.197 -2.279 -15.486 1.00 92.19 83 TRP A N 1
ATOM 636 C CA . TRP A 1 83 ? -0.855 -1.643 -16.287 1.00 92.19 83 TRP A CA 1
ATOM 637 C C . TRP A 1 83 ? -0.418 -0.289 -16.843 1.00 92.19 83 TRP A C 1
ATOM 639 O O . TRP A 1 83 ? -0.616 -0.033 -18.023 1.00 92.19 83 TRP A O 1
ATOM 649 N N . MET A 1 84 ? 0.289 0.527 -16.055 1.00 86.44 84 MET A N 1
ATOM 650 C CA . MET A 1 84 ? 0.818 1.834 -16.474 1.00 86.44 84 MET A CA 1
ATOM 651 C C . MET A 1 84 ? 1.632 1.797 -17.788 1.00 86.44 84 MET A C 1
ATOM 653 O O . MET A 1 84 ? 1.633 2.767 -18.546 1.00 86.44 84 MET A O 1
ATOM 657 N N . CYS A 1 85 ? 2.319 0.694 -18.093 1.00 89.56 85 CYS A N 1
ATOM 658 C CA . CYS A 1 85 ? 3.091 0.523 -19.332 1.00 89.56 85 CYS A CA 1
ATOM 659 C C . CYS A 1 85 ? 2.483 -0.491 -20.311 1.00 89.56 85 CYS A C 1
ATOM 661 O O . CYS A 1 85 ? 2.842 -0.466 -21.485 1.00 89.56 85 CYS A O 1
ATOM 663 N N . HIS A 1 86 ? 1.598 -1.370 -19.839 1.00 92.88 86 HIS A N 1
ATOM 664 C CA . HIS A 1 86 ? 1.141 -2.559 -20.564 1.00 92.88 86 HIS A CA 1
ATOM 665 C C . HIS A 1 86 ? -0.352 -2.562 -20.926 1.00 92.88 86 HIS A C 1
ATOM 667 O O . HIS A 1 86 ? -0.855 -3.591 -21.369 1.00 92.88 86 HIS A O 1
ATOM 673 N N . ASN A 1 87 ? -1.042 -1.430 -20.765 1.00 89.38 87 ASN A N 1
ATOM 674 C CA . ASN A 1 87 ? -2.436 -1.217 -21.171 1.00 89.38 87 ASN A CA 1
ATOM 675 C C . ASN A 1 87 ? -2.601 -0.873 -22.669 1.00 89.38 87 ASN A C 1
ATOM 677 O O . ASN A 1 87 ? -1.634 -0.502 -23.335 1.00 89.38 87 ASN A O 1
ATOM 681 N N . LYS A 1 88 ? -3.832 -0.944 -23.196 1.00 88.50 88 LYS A N 1
ATOM 682 C CA . LYS A 1 88 ? -4.161 -0.681 -24.616 1.00 88.50 88 LYS A CA 1
ATOM 683 C C . LYS A 1 88 ? -3.942 0.765 -25.086 1.00 88.50 88 LYS A C 1
ATOM 685 O O . LYS A 1 88 ? -3.933 1.018 -26.289 1.00 88.50 88 LYS A O 1
ATOM 690 N N . TYR A 1 89 ? -3.793 1.718 -24.165 1.00 85.19 89 TYR A N 1
ATOM 691 C CA . TYR A 1 89 ? -3.597 3.145 -24.451 1.00 85.19 89 TYR A CA 1
ATOM 692 C C . TYR A 1 89 ? -2.112 3.557 -24.445 1.00 85.19 89 TYR A C 1
ATOM 694 O O . TYR A 1 89 ? -1.736 4.563 -25.054 1.00 85.19 89 TYR A O 1
ATOM 702 N N . ALA A 1 90 ? -1.261 2.806 -23.743 1.00 82.94 90 ALA A N 1
ATOM 703 C CA . ALA A 1 90 ? 0.155 3.096 -23.578 1.00 82.94 90 ALA A CA 1
ATOM 704 C C . ALA A 1 90 ? 0.955 2.737 -24.840 1.00 82.94 90 ALA A C 1
ATOM 706 O O . ALA A 1 90 ? 0.814 1.662 -25.410 1.00 82.94 90 ALA A O 1
ATOM 707 N N . LYS A 1 91 ? 1.859 3.636 -25.251 1.00 78.56 91 LYS A N 1
ATOM 708 C CA . LYS A 1 91 ? 2.754 3.426 -26.408 1.00 78.56 91 LYS A CA 1
ATOM 709 C C . LYS A 1 91 ? 4.173 2.984 -26.027 1.00 78.56 91 LYS A C 1
ATOM 711 O O . LYS A 1 91 ? 4.975 2.699 -26.908 1.00 78.56 91 LYS A O 1
ATOM 716 N N . GLY A 1 92 ? 4.500 2.981 -24.731 1.00 75.38 92 GLY A N 1
ATOM 717 C CA . GLY A 1 92 ? 5.853 2.712 -24.222 1.00 75.38 92 GLY A CA 1
ATOM 718 C C . GLY A 1 92 ? 6.162 1.240 -23.933 1.00 75.38 92 GLY A C 1
ATOM 719 O O . GLY A 1 92 ? 7.331 0.876 -23.847 1.00 75.38 92 GLY A O 1
ATOM 720 N N . GLY A 1 93 ? 5.140 0.393 -23.792 1.00 86.44 93 GLY A N 1
ATOM 721 C CA . GLY A 1 93 ? 5.284 -1.047 -23.592 1.00 86.44 93 GLY A CA 1
ATOM 722 C C . GLY A 1 93 ? 4.339 -1.827 -24.510 1.00 86.44 93 GLY A C 1
ATOM 723 O O . GLY A 1 93 ? 3.341 -1.277 -24.975 1.00 86.44 93 GLY A O 1
ATOM 724 N N . PRO A 1 94 ? 4.636 -3.103 -24.810 1.00 91.00 94 PRO A N 1
ATOM 725 C CA . PRO A 1 94 ? 3.726 -3.947 -25.569 1.00 91.00 94 PRO A CA 1
ATOM 726 C C . PRO A 1 94 ? 2.465 -4.228 -24.748 1.00 91.00 94 PRO A C 1
ATOM 728 O O . PRO A 1 94 ? 2.562 -4.605 -23.578 1.00 91.00 94 PRO A O 1
ATOM 731 N N . TYR A 1 95 ? 1.293 -4.141 -25.374 1.00 92.75 95 TYR A N 1
ATOM 732 C CA . TYR A 1 95 ? 0.059 -4.651 -24.779 1.00 92.75 95 TYR A CA 1
ATOM 733 C C . TYR A 1 95 ? 0.210 -6.157 -24.490 1.00 92.75 95 TYR A C 1
ATOM 735 O O . TYR A 1 95 ? 0.774 -6.879 -25.322 1.00 92.75 95 TYR A O 1
ATOM 743 N N . LEU A 1 96 ? -0.231 -6.637 -23.320 1.00 94.69 96 LEU A N 1
ATOM 744 C CA . LEU A 1 96 ? 0.034 -8.017 -22.857 1.00 94.69 96 LEU A CA 1
ATOM 745 C C . LEU A 1 96 ? -1.130 -9.002 -23.032 1.00 94.69 96 LEU A C 1
ATOM 747 O O . LEU A 1 96 ? -0.953 -10.187 -22.745 1.00 94.69 96 LEU A O 1
ATOM 751 N N . GLN A 1 97 ? -2.278 -8.562 -23.552 1.00 92.19 97 GLN A N 1
ATOM 752 C CA . GLN A 1 97 ? -3.356 -9.477 -23.930 1.00 92.19 97 GLN A CA 1
ATOM 753 C C . GLN A 1 97 ? -2.825 -10.530 -24.915 1.00 92.19 97 GLN A C 1
ATOM 755 O O . GLN A 1 97 ? -2.079 -10.210 -25.843 1.00 92.19 97 GLN A O 1
ATOM 760 N N . ASP A 1 98 ? -3.162 -11.794 -24.676 1.00 92.19 98 ASP A N 1
ATOM 761 C CA . ASP A 1 98 ? -2.717 -12.942 -25.473 1.00 92.19 98 ASP A CA 1
ATOM 762 C C . ASP A 1 98 ? -1.186 -13.121 -25.567 1.00 92.19 98 ASP A C 1
ATOM 764 O O . ASP A 1 98 ? -0.694 -13.755 -26.499 1.00 92.19 98 ASP A O 1
ATOM 768 N N . LEU A 1 99 ? -0.401 -12.614 -24.598 1.00 95.50 99 LEU A N 1
ATOM 769 C CA . LEU A 1 99 ? 1.068 -12.751 -24.581 1.00 95.50 99 LEU A CA 1
ATOM 770 C C . LEU A 1 99 ? 1.535 -14.195 -24.830 1.00 95.50 99 LEU A C 1
ATOM 772 O O . LEU A 1 99 ? 2.406 -14.413 -25.666 1.00 95.50 99 LEU A O 1
ATOM 776 N N . TYR A 1 100 ? 0.933 -15.172 -24.144 1.00 95.69 100 TYR A N 1
ATOM 777 C CA . TYR A 1 100 ? 1.286 -16.596 -24.250 1.00 95.69 100 TYR A CA 1
ATOM 778 C C . TYR A 1 100 ? 0.820 -17.281 -25.544 1.00 95.69 100 TYR A C 1
ATOM 780 O O . TYR A 1 100 ? 1.187 -18.427 -25.776 1.00 95.69 100 TYR A O 1
ATOM 788 N N . GLN A 1 101 ? 0.050 -16.600 -26.398 1.00 94.75 101 GLN A N 1
ATOM 789 C CA . GLN A 1 101 ? -0.269 -17.078 -27.749 1.00 94.75 101 GLN A CA 1
ATOM 790 C C . GLN A 1 101 ? 0.787 -16.633 -28.779 1.00 94.75 101 GLN A C 1
ATOM 792 O O . GLN A 1 101 ? 0.775 -17.079 -29.925 1.00 94.75 101 GLN A O 1
ATOM 797 N N . ARG A 1 102 ? 1.707 -15.735 -28.398 1.00 94.94 102 ARG A N 1
ATOM 798 C CA . ARG A 1 102 ? 2.749 -15.202 -29.284 1.00 94.94 102 ARG A CA 1
ATOM 799 C C . ARG A 1 102 ? 3.944 -16.144 -29.302 1.00 94.94 102 ARG A C 1
ATOM 801 O O . ARG A 1 102 ? 4.390 -16.612 -28.262 1.00 94.94 102 ARG A O 1
ATOM 808 N N . ALA A 1 103 ? 4.538 -16.339 -30.477 1.00 96.38 103 ALA A N 1
ATOM 809 C CA . ALA A 1 103 ? 5.744 -17.156 -30.604 1.00 96.38 103 ALA A CA 1
ATOM 810 C C . ALA A 1 103 ? 6.958 -16.554 -29.869 1.00 96.38 103 ALA A C 1
ATOM 812 O O . ALA A 1 103 ? 7.818 -17.299 -29.402 1.00 96.38 103 ALA A O 1
ATOM 813 N N . LYS A 1 104 ? 7.052 -15.217 -29.787 1.00 97.00 104 LYS A N 1
ATOM 814 C CA . LYS A 1 104 ? 8.214 -14.502 -29.237 1.00 97.00 104 LYS A CA 1
ATOM 815 C C . LYS A 1 104 ? 7.840 -13.286 -28.388 1.00 97.00 104 LYS A C 1
ATOM 817 O O . LYS A 1 104 ? 6.861 -12.592 -28.665 1.00 97.00 104 LYS A O 1
ATOM 822 N N . LEU A 1 105 ? 8.676 -13.010 -27.389 1.00 93.88 105 LEU A N 1
ATOM 823 C CA . LEU A 1 105 ? 8.741 -11.742 -26.665 1.00 93.88 105 LEU A CA 1
ATOM 824 C C . LEU A 1 105 ? 9.331 -10.637 -27.559 1.00 93.88 105 LEU A C 1
ATOM 826 O O . LEU A 1 105 ? 9.966 -10.907 -28.576 1.00 93.88 105 LEU A O 1
ATOM 830 N N . VAL A 1 106 ? 9.209 -9.376 -27.128 1.00 89.31 106 VAL A N 1
ATOM 831 C CA . VAL A 1 106 ? 9.872 -8.227 -27.785 1.00 89.31 106 VAL A CA 1
ATOM 832 C C . VAL A 1 106 ? 11.410 -8.337 -27.732 1.00 89.31 106 VAL A C 1
ATOM 834 O O . VAL A 1 106 ? 12.090 -7.756 -28.569 1.00 89.31 106 VAL A O 1
ATOM 837 N N . SER A 1 107 ? 11.969 -9.129 -26.805 1.00 87.69 107 SER A N 1
ATOM 838 C CA . SER A 1 107 ? 13.395 -9.507 -26.778 1.00 87.69 107 SER A CA 1
ATOM 839 C C . SER A 1 107 ? 13.802 -10.493 -27.886 1.00 87.69 107 SER A C 1
ATOM 841 O O . SER A 1 107 ? 14.991 -10.713 -28.086 1.00 87.69 107 SER A O 1
ATOM 843 N N . GLY A 1 108 ? 12.849 -11.106 -28.597 1.00 93.06 108 GLY A N 1
ATOM 844 C CA . GLY A 1 108 ? 13.092 -12.147 -29.603 1.00 93.06 108 GLY A CA 1
ATOM 845 C C . GLY A 1 108 ? 13.161 -13.579 -29.050 1.00 93.06 108 GLY A C 1
ATOM 846 O O . GLY A 1 108 ? 13.136 -14.530 -29.836 1.00 93.06 108 GLY A O 1
ATOM 847 N N . GLU A 1 109 ? 13.196 -13.738 -27.725 1.00 95.81 109 GLU A N 1
ATOM 848 C CA . GLU A 1 109 ? 13.101 -15.020 -27.013 1.00 95.81 109 GLU A CA 1
ATOM 849 C C . GLU A 1 109 ? 11.715 -15.655 -27.195 1.00 95.81 109 GLU A C 1
ATOM 851 O O . GLU A 1 109 ? 10.725 -14.942 -27.358 1.00 95.81 109 GLU A O 1
ATOM 856 N N . ALA A 1 110 ? 11.620 -16.986 -27.129 1.00 97.81 110 ALA A N 1
ATOM 857 C CA . ALA A 1 110 ? 10.330 -17.680 -27.130 1.00 97.81 110 ALA A CA 1
ATOM 858 C C . ALA A 1 110 ? 9.501 -17.311 -25.886 1.00 97.81 110 ALA A C 1
ATOM 860 O O . ALA A 1 110 ? 10.069 -17.096 -24.814 1.00 97.81 110 ALA A O 1
ATOM 861 N N . VAL A 1 111 ? 8.169 -17.251 -25.995 1.00 97.62 111 VAL A N 1
ATOM 862 C CA . VAL A 1 111 ? 7.305 -16.977 -24.830 1.00 97.62 111 VAL A CA 1
ATOM 863 C C . VAL A 1 111 ? 7.117 -18.249 -24.005 1.00 97.62 111 VAL A C 1
ATOM 865 O O . VAL A 1 111 ? 6.397 -19.159 -24.405 1.00 97.62 111 VAL A O 1
ATOM 868 N N . THR A 1 112 ? 7.742 -18.296 -22.831 1.00 97.38 112 THR A N 1
ATOM 869 C CA . THR A 1 112 ? 7.584 -19.369 -21.842 1.00 97.38 112 THR A CA 1
ATOM 870 C C . THR A 1 112 ? 7.409 -18.768 -20.446 1.00 97.38 112 THR A C 1
ATOM 872 O O . THR A 1 112 ? 7.522 -17.556 -20.257 1.00 97.38 112 THR A O 1
ATOM 875 N N . ASP A 1 113 ? 7.112 -19.602 -19.449 1.00 97.19 113 ASP A N 1
ATOM 876 C CA . ASP A 1 113 ? 7.047 -19.154 -18.053 1.00 97.19 113 ASP A CA 1
ATOM 877 C C . ASP A 1 113 ? 8.392 -18.584 -17.579 1.00 97.19 113 ASP A C 1
ATOM 879 O O . ASP A 1 113 ? 8.436 -17.610 -16.823 1.00 97.19 113 ASP A O 1
ATOM 883 N N . GLU A 1 114 ? 9.483 -19.199 -18.026 1.00 97.88 114 GLU A N 1
ATOM 884 C CA . GLU A 1 114 ? 10.862 -18.884 -17.674 1.00 97.88 114 GLU A CA 1
ATOM 885 C C . GLU A 1 114 ? 11.282 -17.556 -18.302 1.00 97.88 114 GLU A C 1
ATOM 887 O O . GLU A 1 114 ? 11.766 -16.684 -17.582 1.00 97.88 114 GLU A O 1
ATOM 892 N N . SER A 1 115 ? 11.045 -17.360 -19.607 1.00 97.88 115 SER A N 1
ATOM 893 C CA . SER A 1 115 ? 11.415 -16.115 -20.297 1.00 97.88 115 SER A CA 1
ATOM 894 C C . SER A 1 115 ? 10.573 -14.925 -19.831 1.00 97.88 115 SER A C 1
ATOM 896 O O . SER A 1 115 ? 11.112 -13.838 -19.617 1.00 97.88 115 SER A O 1
ATOM 898 N N . VAL A 1 116 ? 9.275 -15.119 -19.563 1.00 97.56 116 VAL A N 1
ATOM 899 C CA . VAL A 1 116 ? 8.417 -14.073 -18.984 1.00 97.56 116 VAL A CA 1
ATOM 900 C C . VAL A 1 116 ? 8.874 -13.710 -17.565 1.00 97.56 116 VAL A C 1
ATOM 902 O O . VAL A 1 116 ? 9.015 -12.525 -17.262 1.00 97.56 116 VAL A O 1
ATOM 905 N N . THR A 1 117 ? 9.188 -14.690 -16.707 1.00 98.44 117 THR A N 1
ATOM 906 C CA . THR A 1 117 ? 9.748 -14.422 -15.367 1.00 98.44 117 THR A CA 1
ATOM 907 C C . THR A 1 117 ? 11.102 -13.728 -15.439 1.00 98.44 117 THR A C 1
ATOM 909 O O . THR A 1 117 ? 11.311 -12.739 -14.736 1.00 98.44 117 THR A O 1
ATOM 912 N N . ALA A 1 118 ? 12.014 -14.204 -16.290 1.00 98.12 118 ALA A N 1
ATOM 913 C CA . ALA A 1 118 ? 13.323 -13.592 -16.486 1.00 98.12 118 ALA A CA 1
ATOM 914 C C . ALA A 1 118 ? 13.175 -12.132 -16.929 1.00 98.12 118 ALA A C 1
ATOM 916 O O . ALA A 1 118 ? 13.814 -11.250 -16.355 1.00 98.12 118 ALA A O 1
ATOM 917 N N . LYS A 1 119 ? 12.256 -11.853 -17.863 1.00 97.44 119 LYS A N 1
ATOM 918 C CA . LYS A 1 119 ? 11.977 -10.496 -18.333 1.00 97.44 119 LYS A CA 1
ATOM 919 C C . LYS A 1 119 ? 11.413 -9.586 -17.239 1.00 97.44 119 LYS A C 1
ATOM 921 O O . LYS A 1 119 ? 11.850 -8.443 -17.136 1.00 97.44 119 LYS A O 1
ATOM 926 N N . ILE A 1 120 ? 10.493 -10.074 -16.404 1.00 97.62 120 ILE A N 1
ATOM 927 C CA . ILE A 1 120 ? 9.930 -9.304 -15.279 1.00 97.62 120 ILE A CA 1
ATOM 928 C C . ILE A 1 120 ? 11.004 -9.019 -14.215 1.00 97.62 120 ILE A C 1
ATOM 930 O O . ILE A 1 120 ? 11.128 -7.885 -13.748 1.00 97.62 120 ILE A O 1
ATOM 934 N N . LYS A 1 121 ? 11.824 -10.020 -13.867 1.00 97.75 121 LYS A N 1
ATOM 935 C CA . LYS A 1 121 ? 12.926 -9.869 -12.904 1.00 97.75 121 LYS A CA 1
ATOM 936 C C . LYS A 1 121 ? 13.999 -8.896 -13.405 1.00 97.75 121 LYS A C 1
ATOM 938 O O . LYS A 1 121 ? 14.422 -8.026 -12.646 1.00 97.75 121 LYS A O 1
ATOM 943 N N . ALA A 1 122 ? 14.432 -9.030 -14.659 1.00 96.88 122 ALA A N 1
ATOM 944 C CA . ALA A 1 122 ? 15.527 -8.246 -15.232 1.00 96.88 122 ALA A CA 1
ATOM 945 C C . ALA A 1 122 ? 15.112 -6.844 -15.714 1.00 96.88 122 ALA A C 1
ATOM 947 O O . ALA A 1 122 ? 15.946 -5.942 -15.722 1.00 96.88 122 ALA A O 1
ATOM 948 N N . GLY A 1 123 ? 13.853 -6.646 -16.115 1.00 95.50 123 GLY A N 1
ATOM 949 C CA . GLY A 1 123 ? 13.394 -5.395 -16.718 1.00 95.50 123 GLY A CA 1
ATOM 950 C C . GLY A 1 123 ? 14.014 -5.157 -18.101 1.00 95.50 123 GLY A C 1
ATOM 951 O O . GLY A 1 123 ? 14.089 -6.056 -18.945 1.00 95.50 123 GLY A O 1
ATOM 952 N N . GLY A 1 124 ? 14.433 -3.925 -18.383 1.00 93.25 124 GLY A N 1
ATOM 953 C CA . GLY A 1 124 ? 15.142 -3.544 -19.604 1.00 93.25 124 GLY A CA 1
ATOM 954 C C . GLY A 1 124 ? 15.266 -2.024 -19.773 1.00 93.25 124 GLY A C 1
ATOM 955 O O . GLY A 1 124 ? 14.950 -1.278 -18.847 1.00 93.25 124 GLY A O 1
ATOM 956 N N . PRO A 1 125 ? 15.666 -1.536 -20.963 1.00 92.19 125 PRO A N 1
ATOM 957 C CA . PRO A 1 125 ? 15.922 -0.109 -21.187 1.00 92.19 125 PRO A CA 1
ATOM 958 C C . PRO A 1 125 ? 14.743 0.822 -20.862 1.00 92.19 125 PRO A C 1
ATOM 960 O O . PRO A 1 125 ? 14.966 1.925 -20.387 1.00 92.19 125 PRO A O 1
ATOM 963 N N . GLY A 1 126 ? 13.501 0.370 -21.081 1.00 91.06 126 GLY A N 1
ATOM 964 C CA . GLY A 1 126 ? 12.268 1.105 -20.753 1.00 91.06 126 GLY A CA 1
ATOM 965 C C . GLY A 1 126 ? 11.362 0.403 -19.734 1.00 91.06 126 GLY A C 1
ATOM 966 O O . GLY A 1 126 ? 10.171 0.692 -19.683 1.00 91.06 126 GLY A O 1
ATOM 967 N N . MET A 1 127 ? 11.887 -0.560 -18.968 1.00 94.50 127 MET A N 1
ATOM 968 C CA . MET A 1 127 ? 11.120 -1.336 -17.987 1.00 94.50 127 MET A CA 1
ATOM 969 C C . MET A 1 127 ? 11.939 -1.499 -16.697 1.00 94.50 127 MET A C 1
ATOM 971 O O . MET A 1 127 ? 13.015 -2.095 -16.764 1.00 94.50 127 MET A O 1
ATOM 975 N N . PRO A 1 128 ? 11.455 -1.032 -15.530 1.00 95.69 128 PRO A N 1
ATOM 976 C CA . PRO A 1 128 ? 12.111 -1.293 -14.252 1.00 95.69 128 PRO A CA 1
ATOM 977 C C . PRO A 1 128 ? 12.288 -2.793 -13.996 1.00 95.69 128 PRO A C 1
ATOM 979 O O . PRO A 1 128 ? 11.483 -3.618 -14.433 1.00 95.69 128 PRO A O 1
ATOM 982 N N . ALA A 1 129 ? 13.341 -3.153 -13.271 1.00 96.94 129 ALA A N 1
ATOM 983 C CA . ALA A 1 129 ? 13.569 -4.523 -12.841 1.00 96.94 129 ALA A CA 1
ATOM 984 C C . ALA A 1 129 ? 12.776 -4.820 -11.561 1.00 96.94 129 ALA A C 1
ATOM 986 O O . ALA A 1 129 ? 13.007 -4.183 -10.535 1.00 96.94 129 ALA A O 1
ATOM 987 N N . TYR A 1 130 ? 11.879 -5.810 -11.589 1.00 97.00 130 TYR A N 1
ATOM 988 C CA . TYR A 1 130 ? 11.022 -6.127 -10.436 1.00 97.00 130 TYR A CA 1
ATOM 989 C C . TYR A 1 130 ? 11.607 -7.192 -9.497 1.00 97.00 130 TYR A C 1
ATOM 991 O O . TYR A 1 130 ? 10.979 -7.508 -8.491 1.00 97.00 130 TYR A O 1
ATOM 999 N N . ARG A 1 131 ? 12.819 -7.709 -9.764 1.00 94.81 131 ARG A N 1
ATOM 1000 C CA . ARG A 1 131 ? 13.517 -8.724 -8.934 1.00 94.81 131 ARG A CA 1
ATOM 1001 C C . ARG A 1 131 ? 13.645 -8.381 -7.440 1.00 94.81 131 ARG A C 1
ATOM 1003 O O . ARG A 1 131 ? 13.847 -9.282 -6.639 1.00 94.81 131 ARG A O 1
ATOM 1010 N N . HIS A 1 132 ? 13.548 -7.097 -7.094 1.00 91.19 132 HIS A N 1
ATOM 1011 C CA . HIS A 1 132 ? 13.666 -6.564 -5.730 1.00 91.19 132 HIS A CA 1
ATOM 1012 C C . HIS A 1 132 ? 12.342 -6.013 -5.172 1.00 91.19 132 HIS 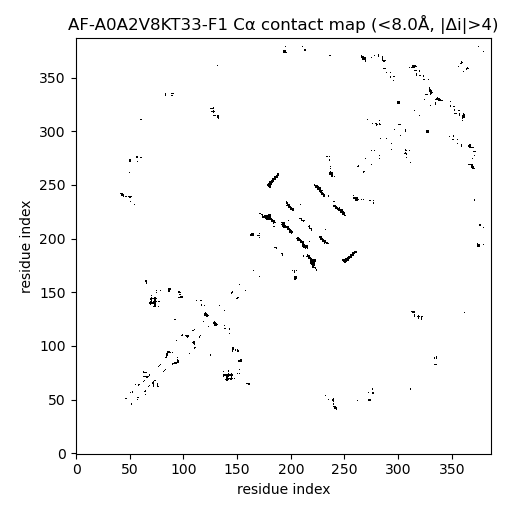A C 1
ATOM 1014 O O . HIS A 1 132 ? 12.294 -5.533 -4.043 1.00 91.19 132 HIS A O 1
ATOM 1020 N N . THR A 1 133 ? 11.273 -6.044 -5.972 1.00 92.00 133 THR A N 1
ATOM 1021 C CA . THR A 1 133 ? 9.958 -5.456 -5.657 1.00 92.00 133 THR A CA 1
ATOM 1022 C C . THR A 1 133 ? 8.833 -6.494 -5.668 1.00 92.00 133 THR A C 1
ATOM 1024 O O . THR A 1 133 ? 7.781 -6.251 -5.084 1.00 92.00 133 THR A O 1
ATOM 1027 N N . LEU A 1 134 ? 9.030 -7.621 -6.360 1.00 95.75 134 LEU A N 1
ATOM 1028 C CA . LEU A 1 134 ? 8.091 -8.732 -6.488 1.00 95.75 134 LEU A CA 1
ATOM 1029 C C . LEU A 1 134 ? 8.805 -10.047 -6.168 1.00 95.75 134 LEU A C 1
ATOM 1031 O O . LEU A 1 134 ? 9.899 -10.308 -6.668 1.00 95.75 134 LEU A O 1
ATOM 1035 N N . THR A 1 135 ? 8.159 -10.880 -5.357 1.00 96.12 135 THR A N 1
ATOM 1036 C CA . THR A 1 135 ? 8.619 -12.237 -5.044 1.00 96.12 135 THR A CA 1
ATOM 1037 C C . THR A 1 135 ? 8.328 -13.206 -6.193 1.00 96.12 135 THR A C 1
ATOM 1039 O O . THR A 1 135 ? 7.536 -12.926 -7.094 1.00 96.12 135 THR A O 1
ATOM 1042 N N . ASP A 1 136 ? 8.906 -14.405 -6.138 1.00 97.88 136 ASP A N 1
ATOM 1043 C CA . ASP A 1 136 ? 8.628 -15.453 -7.128 1.00 97.88 136 ASP A CA 1
ATOM 1044 C C . ASP A 1 136 ? 7.156 -15.900 -7.112 1.00 97.88 136 ASP A C 1
ATOM 1046 O O . ASP A 1 136 ? 6.614 -16.246 -8.162 1.00 97.88 136 ASP A O 1
ATOM 1050 N N . ALA A 1 137 ? 6.484 -15.806 -5.958 1.00 98.12 137 ALA A N 1
ATOM 1051 C CA . ALA A 1 137 ? 5.043 -16.021 -5.843 1.00 98.12 137 ALA A CA 1
ATOM 1052 C C . ALA A 1 137 ? 4.239 -14.906 -6.537 1.00 98.12 137 ALA A C 1
ATOM 1054 O O . ALA A 1 137 ? 3.324 -15.204 -7.300 1.00 98.12 137 ALA A O 1
ATOM 1055 N N . ASP A 1 138 ? 4.621 -13.635 -6.360 1.00 98.00 138 ASP A N 1
ATOM 1056 C CA . ASP A 1 138 ? 3.975 -12.511 -7.056 1.00 98.00 138 ASP A CA 1
ATOM 1057 C C . ASP A 1 138 ? 4.100 -12.640 -8.581 1.00 98.00 138 ASP A C 1
ATOM 1059 O O . ASP A 1 138 ? 3.143 -12.406 -9.321 1.00 98.00 138 ASP A O 1
ATOM 1063 N N . ILE A 1 139 ? 5.277 -13.045 -9.068 1.00 98.50 139 ILE A N 1
ATOM 1064 C CA . ILE A 1 139 ? 5.511 -13.254 -10.500 1.00 98.50 139 ILE A CA 1
ATOM 1065 C C . ILE A 1 139 ? 4.746 -14.490 -11.002 1.00 98.50 139 ILE A C 1
ATOM 1067 O O . ILE A 1 139 ? 4.213 -14.468 -12.112 1.00 98.50 139 ILE A O 1
ATOM 1071 N N . ALA A 1 140 ? 4.627 -15.557 -10.205 1.00 98.50 140 ALA A N 1
ATOM 1072 C CA . ALA A 1 140 ? 3.795 -16.710 -10.548 1.00 98.50 140 ALA A CA 1
ATOM 1073 C C . ALA A 1 140 ? 2.309 -16.331 -10.688 1.00 98.50 140 ALA A C 1
ATOM 1075 O O . ALA A 1 140 ? 1.698 -16.664 -11.706 1.00 98.50 140 ALA A O 1
ATOM 1076 N N . ASP A 1 141 ? 1.766 -15.569 -9.738 1.00 98.56 141 ASP A N 1
ATOM 1077 C CA . ASP A 1 141 ? 0.386 -15.076 -9.764 1.00 98.56 141 ASP A CA 1
ATOM 1078 C C . ASP A 1 141 ? 0.140 -14.143 -10.960 1.00 98.56 141 ASP A C 1
ATOM 1080 O O . ASP A 1 141 ? -0.840 -14.301 -11.693 1.00 98.56 141 ASP A O 1
ATOM 1084 N N . LEU A 1 142 ? 1.069 -13.219 -11.227 1.00 98.06 142 LEU A N 1
ATOM 1085 C CA . LEU A 1 142 ? 1.036 -12.330 -12.390 1.00 98.06 142 LEU A CA 1
ATOM 1086 C C . LEU A 1 142 ? 1.041 -13.111 -13.718 1.00 98.06 142 LEU A C 1
ATOM 1088 O O . LEU A 1 142 ? 0.244 -12.815 -14.609 1.00 98.06 142 LEU A O 1
ATOM 1092 N N . ARG A 1 143 ? 1.880 -14.149 -13.857 1.00 97.75 143 ARG A N 1
ATOM 1093 C CA . ARG A 1 143 ? 1.865 -15.034 -15.039 1.00 97.75 143 ARG A CA 1
ATOM 1094 C C . ARG A 1 143 ? 0.547 -15.798 -15.160 1.00 97.75 143 ARG A C 1
ATOM 1096 O O . ARG A 1 143 ? 0.021 -15.895 -16.268 1.00 97.75 143 ARG A O 1
ATOM 1103 N N . ALA A 1 144 ? -0.010 -16.291 -14.052 1.00 97.81 144 ALA A N 1
ATOM 1104 C CA . ALA A 1 144 ? -1.309 -16.964 -14.038 1.00 97.81 144 ALA A CA 1
ATOM 1105 C C . ALA A 1 144 ? -2.439 -16.031 -14.509 1.00 97.81 144 ALA A C 1
ATOM 1107 O O . ALA A 1 144 ? -3.288 -16.448 -15.297 1.00 97.81 144 ALA A O 1
ATOM 1108 N N . TYR A 1 145 ? -2.417 -14.756 -14.107 1.00 96.81 145 TYR A N 1
ATOM 1109 C CA . TYR A 1 145 ? -3.341 -13.742 -14.621 1.00 96.81 145 TYR A CA 1
ATOM 1110 C C . TYR A 1 145 ? -3.167 -13.502 -16.127 1.00 96.81 145 TYR A C 1
ATOM 1112 O O . TYR A 1 145 ? -4.145 -13.593 -16.869 1.00 96.81 145 TYR A O 1
ATOM 1120 N N . ILE A 1 146 ? -1.935 -13.286 -16.605 1.00 96.19 146 ILE A N 1
ATOM 1121 C CA . ILE A 1 146 ? -1.654 -13.063 -18.036 1.00 96.19 146 ILE A CA 1
ATOM 1122 C C . ILE A 1 146 ? -2.077 -14.277 -18.891 1.00 96.19 146 ILE A C 1
ATOM 1124 O O . ILE A 1 146 ? -2.551 -14.107 -20.012 1.00 96.19 146 ILE A O 1
ATOM 1128 N N . ARG A 1 147 ? -1.980 -15.503 -18.356 1.00 94.69 147 ARG A N 1
ATOM 1129 C CA . ARG A 1 147 ? -2.463 -16.740 -19.004 1.00 94.69 147 ARG A CA 1
ATOM 1130 C C . ARG A 1 147 ? -3.972 -16.957 -18.958 1.00 94.69 147 ARG A C 1
ATOM 1132 O O . ARG A 1 147 ? -4.479 -17.746 -19.745 1.00 94.69 147 ARG A O 1
ATOM 1139 N N . SER A 1 148 ? -4.693 -16.305 -18.050 1.00 92.12 148 SER A N 1
ATOM 1140 C CA . SER A 1 148 ? -6.097 -16.631 -17.745 1.00 92.12 148 SER A CA 1
ATOM 1141 C C . SER A 1 148 ? -7.107 -16.336 -18.866 1.00 92.12 148 SER A C 1
ATOM 1143 O O . SER A 1 148 ? -8.296 -16.592 -18.687 1.00 92.12 148 SER A O 1
ATOM 1145 N N . GLY A 1 149 ? -6.677 -15.715 -19.970 1.00 84.88 149 GLY A N 1
ATOM 1146 C CA . GLY A 1 149 ? -7.559 -15.159 -21.004 1.00 84.88 149 GLY A CA 1
ATOM 1147 C C . GLY A 1 149 ? -8.327 -13.904 -20.565 1.00 84.88 149 GLY A C 1
ATOM 1148 O O . GLY A 1 149 ? -8.986 -13.278 -21.387 1.00 84.88 149 GLY A O 1
ATOM 1149 N N . LYS A 1 150 ? -8.227 -13.503 -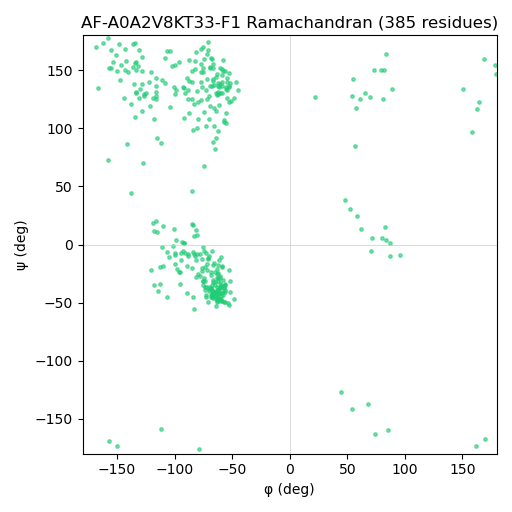19.288 1.00 86.94 150 LYS A N 1
ATOM 1150 C CA . LYS A 1 150 ? -8.809 -12.262 -18.751 1.00 86.94 150 LYS A CA 1
ATOM 1151 C C . LYS A 1 150 ? -7.845 -11.078 -18.776 1.00 86.94 150 LYS A C 1
ATOM 1153 O O . LYS A 1 150 ? -8.254 -9.974 -18.424 1.00 86.94 150 LYS A O 1
ATOM 1158 N N . CYS A 1 151 ? -6.577 -11.285 -19.152 1.00 89.12 151 CYS A N 1
ATOM 1159 C CA . CYS A 1 151 ? -5.691 -10.147 -19.348 1.00 89.12 151 CYS A CA 1
ATOM 1160 C C . CYS A 1 151 ? -6.082 -9.418 -20.647 1.00 89.12 151 CYS A C 1
ATOM 1162 O O . CYS A 1 151 ? -6.242 -10.062 -21.679 1.00 89.12 151 CYS A O 1
ATOM 1164 N N . CYS A 1 152 ? -6.210 -8.098 -20.655 1.00 90.69 152 CYS A N 1
ATOM 1165 C CA . CYS A 1 152 ? -5.798 -7.193 -19.588 1.00 90.69 152 CYS A CA 1
ATOM 1166 C C . CYS A 1 152 ? -6.927 -6.245 -19.188 1.00 90.69 152 CYS A C 1
ATOM 1168 O O . CYS A 1 152 ? -7.666 -5.754 -20.034 1.00 90.69 152 CYS A O 1
ATOM 1170 N N . VAL A 1 153 ? -7.078 -6.028 -17.879 1.00 85.50 153 VAL A N 1
ATOM 1171 C CA . VAL A 1 153 ? -8.088 -5.125 -17.317 1.00 85.50 153 VAL A CA 1
ATOM 1172 C C . VAL A 1 153 ? -7.806 -3.693 -17.766 1.00 85.50 153 VAL A C 1
ATOM 1174 O O . VAL A 1 153 ? -6.680 -3.216 -17.643 1.00 85.50 153 VAL A O 1
ATOM 1177 N N . GLU A 1 154 ? -8.829 -3.008 -18.278 1.00 85.94 154 GLU A N 1
ATOM 1178 C CA . GLU A 1 154 ? -8.738 -1.622 -18.767 1.00 85.94 154 GLU A CA 1
ATOM 1179 C C . GLU A 1 154 ? -9.638 -0.649 -17.986 1.00 85.94 154 GLU A C 1
ATOM 1181 O O . GLU A 1 154 ? -9.787 0.519 -18.346 1.00 85.94 154 GLU A O 1
ATOM 1186 N N . GLY A 1 155 ? -10.176 -1.124 -16.856 1.00 74.81 155 GLY A N 1
ATOM 1187 C CA . GLY A 1 155 ? -10.953 -0.351 -15.887 1.00 74.81 155 GLY A CA 1
ATOM 1188 C C . GLY A 1 155 ? -12.472 -0.437 -16.053 1.00 74.81 155 GLY A C 1
ATOM 1189 O O . GLY A 1 155 ? -13.186 0.011 -15.162 1.00 74.81 155 GLY A O 1
ATOM 1190 N N . GLU A 1 156 ? -12.986 -1.036 -17.131 1.00 78.62 156 GLU A N 1
ATOM 1191 C CA . GLU A 1 156 ? -14.433 -1.110 -17.395 1.00 78.62 156 GLU A CA 1
ATOM 1192 C C . GLU A 1 156 ? -15.149 -2.137 -16.506 1.00 78.62 156 GLU A C 1
ATOM 1194 O O . GLU A 1 156 ? -16.310 -1.948 -16.154 1.00 78.62 156 GLU A O 1
ATOM 1199 N N . ASN A 1 157 ? -14.454 -3.214 -16.123 1.00 78.75 157 ASN A N 1
ATOM 1200 C CA . ASN A 1 157 ? -14.980 -4.302 -15.295 1.00 78.75 157 ASN A CA 1
ATOM 1201 C C . ASN A 1 157 ? -14.059 -4.558 -14.084 1.00 78.75 157 ASN A C 1
ATOM 1203 O O . ASN A 1 157 ? -13.364 -5.575 -14.060 1.00 78.75 157 ASN A O 1
ATOM 1207 N N . PRO A 1 158 ? -13.991 -3.645 -13.096 1.00 74.19 158 PRO A N 1
ATOM 1208 C CA . PRO A 1 158 ? -13.153 -3.843 -11.918 1.00 74.19 158 PRO A CA 1
ATOM 1209 C C . PRO A 1 158 ? -13.628 -5.052 -11.091 1.00 74.19 158 PRO A C 1
ATOM 1211 O O . PRO A 1 158 ? -14.838 -5.273 -10.963 1.00 74.19 158 PRO A O 1
ATOM 1214 N N . PRO A 1 159 ? -12.711 -5.823 -10.478 1.00 75.69 159 PRO A N 1
ATOM 1215 C CA . PRO A 1 159 ? -13.079 -6.979 -9.673 1.00 75.69 159 PRO A CA 1
ATOM 1216 C C . PRO A 1 159 ? -13.927 -6.561 -8.464 1.00 75.69 159 PRO A C 1
ATOM 1218 O O . PRO A 1 159 ? -13.634 -5.586 -7.766 1.00 75.69 159 PRO A O 1
ATOM 1221 N N . SER A 1 160 ? -14.986 -7.326 -8.192 1.00 81.25 160 SER A N 1
ATOM 1222 C CA . SER A 1 160 ? -15.835 -7.111 -7.015 1.00 81.25 160 SER A CA 1
ATOM 1223 C C . SER A 1 160 ? -15.025 -7.272 -5.730 1.00 81.25 160 SER A C 1
ATOM 1225 O O . SER A 1 160 ? -14.287 -8.240 -5.584 1.00 81.25 160 SER A O 1
ATOM 1227 N N . ASN A 1 161 ? -15.198 -6.362 -4.769 1.00 83.62 161 ASN A N 1
ATOM 1228 C CA . ASN A 1 161 ? -14.536 -6.442 -3.466 1.00 83.62 161 ASN A CA 1
ATOM 1229 C C . ASN A 1 161 ? -15.126 -7.602 -2.628 1.00 83.62 161 ASN A C 1
ATOM 1231 O O . ASN A 1 161 ? -16.233 -7.448 -2.102 1.00 83.62 161 ASN A O 1
ATOM 1235 N N . PRO A 1 162 ? -14.408 -8.724 -2.408 1.00 84.06 162 PRO A N 1
ATOM 1236 C CA . PRO A 1 162 ? -14.974 -9.908 -1.745 1.00 84.06 162 PRO A CA 1
ATOM 1237 C C . PRO A 1 162 ? -15.249 -9.699 -0.242 1.00 84.06 162 PRO A C 1
ATOM 1239 O O . PRO A 1 162 ? -15.918 -10.518 0.404 1.00 84.06 162 PRO A O 1
ATOM 1242 N N . TRP A 1 163 ? -14.761 -8.581 0.308 1.00 80.38 163 TRP A N 1
ATOM 1243 C CA . TRP A 1 163 ? -14.903 -8.164 1.702 1.00 80.38 163 TRP A CA 1
ATOM 1244 C C . TRP A 1 163 ? -16.093 -7.229 1.950 1.00 80.38 163 TRP A C 1
ATOM 1246 O O . TRP A 1 163 ? -16.374 -6.922 3.105 1.00 80.38 163 TRP A O 1
ATOM 1256 N N . TYR A 1 164 ? -16.788 -6.764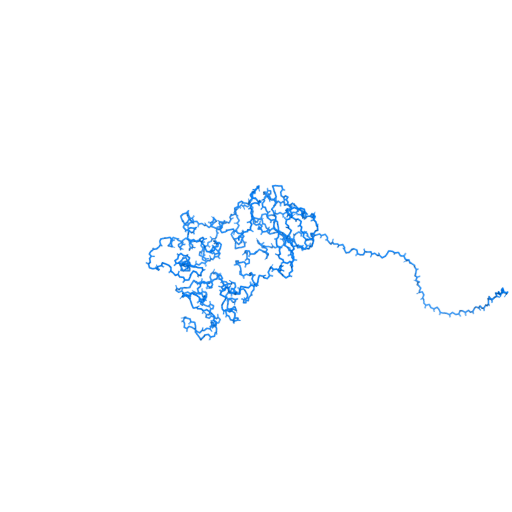 0.906 1.00 82.06 164 TYR A N 1
ATOM 1257 C CA . TYR A 1 164 ? -17.966 -5.904 1.041 1.00 82.06 164 TYR A CA 1
ATOM 1258 C C . TYR A 1 164 ? -19.214 -6.618 0.521 1.00 82.06 164 TYR A C 1
ATOM 1260 O O . TYR A 1 164 ? -19.563 -6.550 -0.653 1.00 82.06 164 TYR A O 1
ATOM 1268 N N . ARG A 1 165 ? -19.904 -7.314 1.427 1.00 83.00 165 ARG A N 1
ATOM 1269 C CA . ARG A 1 165 ? -21.082 -8.149 1.136 1.00 83.00 165 ARG A CA 1
ATOM 1270 C C . ARG A 1 165 ? -22.394 -7.438 1.481 1.00 83.00 165 ARG A C 1
ATOM 1272 O O . ARG A 1 165 ? -23.446 -8.063 1.534 1.00 83.00 165 ARG A O 1
ATOM 1279 N N . ALA A 1 166 ? -22.348 -6.127 1.723 1.00 76.06 166 ALA A N 1
ATOM 1280 C CA . ALA A 1 166 ? -23.504 -5.345 2.159 1.00 76.06 166 ALA A CA 1
ATOM 1281 C C . ALA A 1 166 ? -24.562 -5.119 1.068 1.00 76.06 166 ALA A C 1
ATOM 1283 O O . ALA A 1 166 ? -25.722 -4.864 1.384 1.00 76.06 166 ALA A O 1
ATOM 1284 N N . GLN A 1 167 ? -24.169 -5.221 -0.205 1.00 70.31 167 GLN A N 1
ATOM 1285 C CA . GLN A 1 167 ? -25.085 -5.115 -1.344 1.00 70.31 167 GLN A CA 1
ATOM 1286 C C . GLN A 1 167 ? -26.044 -6.312 -1.420 1.00 70.31 167 GLN A C 1
ATOM 1288 O O . GLN A 1 167 ? -27.219 -6.130 -1.729 1.00 70.31 167 GLN A O 1
ATOM 1293 N N . THR A 1 168 ? -25.560 -7.517 -1.101 1.00 75.44 168 THR A N 1
ATOM 1294 C CA . THR A 1 168 ? -26.363 -8.749 -1.067 1.00 75.44 168 THR A CA 1
ATOM 1295 C C . THR A 1 168 ? -27.003 -8.973 0.303 1.00 75.44 168 THR A C 1
ATOM 1297 O O . THR A 1 168 ? -28.186 -9.288 0.382 1.00 75.44 168 THR A O 1
ATOM 1300 N N . ASN A 1 169 ? -26.260 -8.724 1.385 1.00 79.25 169 ASN A N 1
ATOM 1301 C CA . ASN A 1 169 ? -26.723 -8.845 2.767 1.00 79.25 169 ASN A CA 1
ATOM 1302 C C . ASN A 1 169 ? -26.805 -7.455 3.412 1.00 79.25 169 ASN A C 1
ATOM 1304 O O . ASN A 1 169 ? -25.843 -6.997 4.036 1.00 79.25 169 ASN A O 1
ATOM 1308 N N . LYS A 1 170 ? -27.939 -6.762 3.253 1.00 78.06 170 LYS A N 1
ATOM 1309 C CA . LYS A 1 170 ? -28.129 -5.408 3.803 1.00 78.06 170 LYS A CA 1
ATOM 1310 C C . LYS A 1 170 ? -27.949 -5.396 5.325 1.00 78.06 170 LYS A C 1
ATOM 1312 O O . LYS A 1 170 ? -28.576 -6.177 6.032 1.00 78.06 170 LYS A O 1
ATOM 1317 N N . TRP A 1 171 ? -27.139 -4.459 5.816 1.00 76.81 171 TRP A N 1
ATOM 1318 C CA . TRP A 1 171 ? -26.994 -4.150 7.242 1.00 76.81 171 TRP A CA 1
ATOM 1319 C C . TRP A 1 171 ? -27.192 -2.639 7.410 1.00 76.81 171 TRP A C 1
ATOM 1321 O O . TRP A 1 171 ? -26.417 -1.870 6.834 1.00 76.81 171 TRP A O 1
ATOM 1331 N N . PRO A 1 172 ? -28.249 -2.189 8.104 1.00 73.69 172 PRO A N 1
ATOM 1332 C CA . PRO A 1 172 ? -28.619 -0.788 8.176 1.00 73.69 172 PRO A CA 1
ATOM 1333 C C . PRO A 1 172 ? -27.662 -0.033 9.102 1.00 73.69 172 PRO A C 1
ATOM 1335 O O . PRO A 1 172 ? -27.647 -0.239 10.319 1.00 73.69 172 PRO A O 1
ATOM 1338 N N . VAL A 1 173 ? -26.884 0.881 8.523 1.00 69.62 173 VAL A N 1
ATOM 1339 C CA . VAL A 1 173 ? -26.118 1.874 9.284 1.00 69.62 173 VAL A CA 1
ATOM 1340 C C . VAL A 1 173 ? -27.117 2.849 9.906 1.00 69.62 173 VAL A C 1
ATOM 1342 O O . VAL A 1 173 ? -27.892 3.480 9.190 1.00 69.62 173 VAL A O 1
ATOM 1345 N N . GLN A 1 174 ? -27.136 2.937 11.235 1.00 72.69 174 GLN A N 1
ATOM 1346 C CA . GLN A 1 174 ? -28.021 3.860 11.946 1.00 72.69 174 GLN A CA 1
ATOM 1347 C C . GLN A 1 174 ? -27.466 5.291 11.874 1.00 72.69 174 GLN A C 1
ATOM 1349 O O . GLN A 1 174 ? -26.254 5.489 11.841 1.00 72.69 174 GLN A O 1
ATOM 1354 N N . SER A 1 175 ? -28.355 6.286 11.862 1.00 74.94 175 SER A N 1
ATOM 1355 C CA . SER A 1 175 ? -28.007 7.714 11.764 1.00 74.94 175 SER A CA 1
ATOM 1356 C C . SER A 1 175 ? -27.807 8.416 13.114 1.00 74.94 175 SER A C 1
ATOM 1358 O O . SER A 1 175 ? -27.400 9.576 13.141 1.00 74.94 175 SER A O 1
ATOM 1360 N N . GLY A 1 176 ? -28.103 7.741 14.229 1.00 78.19 176 GLY A N 1
ATOM 1361 C CA . GLY A 1 176 ? -27.782 8.238 15.569 1.00 78.19 176 GLY A CA 1
ATOM 1362 C C . GLY A 1 176 ? -26.271 8.259 15.815 1.00 78.19 176 GLY A C 1
ATOM 1363 O O . GLY A 1 176 ? -25.523 7.565 15.133 1.00 78.19 176 GLY A O 1
ATOM 1364 N N . LEU A 1 177 ? -25.827 9.037 16.806 1.00 80.38 177 LEU A N 1
ATOM 1365 C CA . LEU A 1 177 ? -24.410 9.140 17.198 1.00 80.38 177 LEU A CA 1
ATOM 1366 C C . LEU A 1 177 ? -24.092 8.431 18.528 1.00 80.38 177 LEU A C 1
ATOM 1368 O O . LEU A 1 177 ? -22.931 8.338 18.905 1.00 80.38 177 LEU A O 1
ATOM 1372 N N . ASN A 1 178 ? -25.113 7.941 19.233 1.00 86.81 178 ASN A N 1
ATOM 1373 C CA . ASN A 1 178 ? -25.037 7.346 20.569 1.00 86.81 178 ASN A CA 1
ATOM 1374 C C . ASN A 1 178 ? -26.136 6.276 20.766 1.00 86.81 178 ASN A C 1
ATOM 1376 O O . ASN A 1 178 ? -26.848 5.915 19.819 1.00 86.81 178 ASN A O 1
ATOM 1380 N N . GLY A 1 179 ? -26.263 5.747 21.984 1.00 88.44 179 GLY A N 1
ATOM 1381 C CA . GLY A 1 179 ? -27.259 4.752 22.389 1.00 88.44 179 GLY A CA 1
ATOM 1382 C C . GLY A 1 179 ? -26.892 3.303 22.053 1.00 88.44 179 GLY A C 1
ATOM 1383 O O . GLY A 1 179 ? -27.774 2.440 22.047 1.00 88.44 179 GLY A O 1
ATOM 1384 N N . GLY A 1 180 ? -25.627 3.037 21.720 1.00 93.88 180 GLY A N 1
ATOM 1385 C CA . GLY A 1 180 ? -25.111 1.715 21.370 1.00 93.88 180 GLY A CA 1
ATOM 1386 C C . GLY A 1 180 ? -24.137 1.149 22.399 1.00 93.88 180 GLY A C 1
ATOM 1387 O O . GLY A 1 180 ? -24.128 1.523 23.571 1.00 93.88 180 GLY A O 1
ATOM 1388 N N . ALA A 1 181 ? -23.323 0.192 21.957 1.00 96.50 181 ALA A N 1
ATOM 1389 C CA . ALA A 1 181 ? -22.387 -0.509 22.824 1.00 96.50 181 ALA A CA 1
ATOM 1390 C C . ALA A 1 181 ? -21.279 0.417 23.358 1.00 96.50 181 ALA A C 1
ATOM 1392 O O . ALA A 1 181 ? -20.767 1.269 22.637 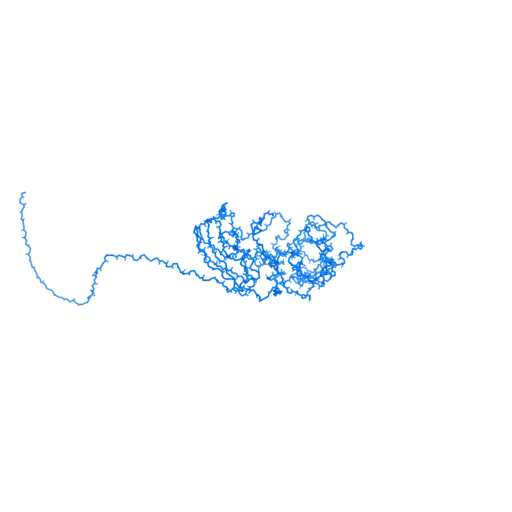1.00 96.50 181 ALA A O 1
ATOM 1393 N N . THR A 1 182 ? -20.869 0.219 24.611 1.00 97.38 182 THR A N 1
ATOM 1394 C CA . THR A 1 182 ? -19.879 1.069 25.300 1.00 97.38 182 THR A CA 1
ATOM 1395 C C . THR A 1 182 ? -18.759 0.242 25.918 1.00 97.38 182 THR A C 1
ATOM 1397 O O . THR A 1 182 ? -19.022 -0.858 26.415 1.00 97.38 182 THR A O 1
ATOM 1400 N N . GLY A 1 183 ? -17.552 0.794 26.005 1.00 97.25 183 GLY A N 1
ATOM 1401 C CA . GLY A 1 183 ? -16.431 0.183 26.725 1.00 97.25 183 GLY A CA 1
ATOM 1402 C C . GLY A 1 183 ? -15.385 1.206 27.161 1.00 97.25 183 GLY A C 1
ATOM 1403 O O . GLY A 1 183 ? -15.618 2.414 27.088 1.00 97.25 183 GLY A O 1
ATOM 1404 N N . VAL A 1 184 ? -14.237 0.709 27.623 1.00 97.69 184 VAL A N 1
ATOM 1405 C CA . VAL A 1 184 ? -13.088 1.533 28.020 1.00 97.69 184 VAL A CA 1
ATOM 1406 C C . VAL A 1 184 ? -11.780 0.955 27.473 1.00 97.69 184 VAL A C 1
ATOM 1408 O O . VAL A 1 184 ? -11.573 -0.256 27.485 1.00 97.69 184 VAL A O 1
ATOM 1411 N N . ILE A 1 185 ? -10.904 1.825 26.979 1.00 97.06 185 ILE A N 1
ATOM 1412 C CA . ILE A 1 185 ? -9.514 1.534 26.630 1.00 97.06 185 ILE A CA 1
ATOM 1413 C C . ILE A 1 185 ? -8.629 1.827 27.847 1.00 97.06 185 ILE A C 1
ATOM 1415 O O . ILE A 1 185 ? -8.717 2.899 28.453 1.00 97.06 185 ILE A O 1
ATOM 1419 N N . ARG A 1 186 ? -7.707 0.912 28.149 1.00 96.69 186 ARG A N 1
ATOM 1420 C CA . ARG A 1 186 ? -6.538 1.158 29.002 1.00 96.69 186 ARG A CA 1
ATOM 1421 C C . ARG A 1 186 ? -5.272 0.888 28.209 1.00 96.69 186 ARG A C 1
ATOM 1423 O O . ARG A 1 186 ? -5.256 0.014 27.349 1.00 96.69 186 ARG A O 1
ATOM 1430 N N . VAL A 1 187 ? -4.203 1.619 28.508 1.00 95.69 187 VAL A N 1
ATOM 1431 C CA . VAL A 1 187 ? -2.883 1.367 27.921 1.00 95.69 187 VAL A CA 1
ATOM 1432 C C . VAL A 1 187 ? -1.909 1.024 29.037 1.00 95.69 187 VAL A C 1
ATOM 1434 O O . VAL A 1 187 ? -1.768 1.778 29.997 1.00 95.69 187 VAL A O 1
ATOM 1437 N N . LYS A 1 188 ? -1.235 -0.122 28.916 1.00 95.75 188 LYS A N 1
ATOM 1438 C CA . LYS A 1 188 ? -0.364 -0.688 29.958 1.00 95.75 188 LYS A CA 1
ATOM 1439 C C . LYS A 1 188 ? 0.833 0.205 30.315 1.00 95.75 188 LYS A C 1
ATOM 1441 O O . LYS A 1 188 ? 1.291 0.178 31.450 1.00 95.75 188 LYS A O 1
ATOM 1446 N N . SER A 1 189 ? 1.314 1.002 29.360 1.00 93.06 189 SER A N 1
ATOM 1447 C CA . SER A 1 189 ? 2.389 1.993 29.529 1.00 93.06 189 SER A CA 1
ATOM 1448 C C . SER A 1 189 ? 1.954 3.275 30.250 1.00 93.06 189 SER A C 1
ATOM 1450 O O . SER A 1 189 ? 2.808 4.078 30.610 1.00 93.06 189 SER A O 1
ATOM 1452 N N . GLY A 1 190 ? 0.648 3.507 30.423 1.00 91.12 190 GLY A N 1
ATOM 1453 C CA . GLY A 1 190 ? 0.114 4.798 30.863 1.00 91.12 190 GLY A CA 1
ATOM 1454 C C . GLY A 1 190 ? 0.008 5.857 29.755 1.00 91.12 190 GLY A C 1
ATOM 1455 O O . GLY A 1 190 ? -0.353 6.994 30.053 1.00 91.12 190 GLY A O 1
ATOM 1456 N N . ASP A 1 191 ? 0.279 5.509 28.488 1.00 91.12 191 ASP A N 1
ATOM 1457 C CA . ASP A 1 191 ? 0.004 6.407 27.357 1.00 91.12 191 ASP A CA 1
ATOM 1458 C C . ASP A 1 191 ? -1.485 6.789 27.306 1.00 91.12 191 ASP A C 1
ATOM 1460 O O . ASP A 1 191 ? -2.366 5.995 27.648 1.00 91.12 191 ASP A O 1
ATOM 1464 N N . SER A 1 192 ? -1.781 7.991 26.802 1.00 92.00 192 SER A N 1
ATOM 1465 C CA . SER A 1 192 ? -3.167 8.431 26.630 1.00 92.00 192 SER A CA 1
ATOM 1466 C C . SER A 1 192 ? -3.941 7.495 25.679 1.00 92.00 192 SER A C 1
ATOM 1468 O O . SER A 1 192 ? -3.473 7.233 24.563 1.00 92.00 192 SER A O 1
ATOM 1470 N N . PRO A 1 193 ? -5.138 7.021 26.076 1.00 93.25 193 PRO A N 1
ATOM 1471 C CA . PRO A 1 193 ? -6.022 6.235 25.218 1.00 93.25 193 PRO A CA 1
ATOM 1472 C C . PRO A 1 193 ? -6.792 7.094 24.198 1.00 93.25 193 PRO A C 1
ATOM 1474 O O . PRO A 1 193 ? -7.468 6.543 23.329 1.00 93.25 193 PRO A O 1
ATOM 1477 N N . GLU A 1 194 ? -6.715 8.423 24.297 1.00 93.94 194 GLU A N 1
ATOM 1478 C CA . GLU A 1 194 ? -7.505 9.354 23.492 1.00 93.94 194 GLU A CA 1
ATOM 1479 C C . GLU A 1 194 ? -7.225 9.200 21.988 1.00 93.94 194 GLU A C 1
ATOM 1481 O O . GLU A 1 194 ? -6.083 9.029 21.545 1.00 93.94 194 GLU A O 1
ATOM 1486 N N . GLY A 1 195 ? -8.286 9.245 21.180 1.00 92.19 195 GLY A N 1
ATOM 1487 C CA . GLY A 1 195 ? -8.180 9.145 19.725 1.00 92.19 195 GLY A CA 1
ATOM 1488 C C . GLY A 1 195 ? -7.813 7.750 19.208 1.00 92.19 195 GLY A C 1
ATOM 1489 O O . GLY A 1 195 ? -7.623 7.579 18.002 1.00 92.19 195 GLY A O 1
ATOM 1490 N N . VAL A 1 196 ? -7.727 6.728 20.069 1.00 94.44 196 VAL A N 1
ATOM 1491 C CA . VAL A 1 196 ? -7.692 5.324 19.630 1.00 94.44 196 VAL A CA 1
ATOM 1492 C C . VAL A 1 196 ? -9.011 4.999 18.928 1.00 94.44 196 VAL A C 1
ATOM 1494 O O . VAL A 1 196 ? -10.077 5.269 19.470 1.00 94.44 196 VAL A O 1
ATOM 1497 N N . GLY A 1 197 ? -8.946 4.429 17.720 1.00 94.25 197 GLY A N 1
ATOM 1498 C CA . GLY A 1 197 ? -10.125 4.049 16.936 1.00 94.25 197 GLY A CA 1
ATOM 1499 C C . GLY A 1 197 ? -10.557 2.604 17.192 1.00 94.25 197 GLY A C 1
ATOM 1500 O O . GLY A 1 197 ? -9.895 1.675 16.724 1.00 94.25 197 GLY A O 1
ATOM 1501 N N . ILE A 1 198 ? -11.681 2.412 17.883 1.00 95.81 198 ILE A N 1
ATOM 1502 C CA . ILE A 1 198 ? -12.325 1.114 18.114 1.00 95.81 198 ILE A CA 1
ATOM 1503 C C . ILE A 1 198 ? -13.290 0.842 16.961 1.00 95.81 198 ILE A C 1
ATOM 1505 O O . ILE A 1 198 ? -14.088 1.702 16.598 1.00 95.81 198 ILE A O 1
ATOM 1509 N N . GLN A 1 199 ? -13.247 -0.359 16.389 1.00 96.00 199 GLN A N 1
ATOM 1510 C CA . GLN A 1 199 ? -14.031 -0.735 15.218 1.00 96.00 199 GLN A CA 1
ATOM 1511 C C . GLN A 1 199 ? -14.848 -2.006 15.457 1.00 96.00 199 GLN A C 1
ATOM 1513 O O . GLN A 1 199 ? -14.303 -3.038 15.842 1.00 96.00 199 GLN A O 1
ATOM 1518 N N . LEU A 1 200 ? -16.145 -1.934 15.154 1.00 95.00 200 LEU A N 1
ATOM 1519 C CA . LEU A 1 200 ? -17.028 -3.089 15.003 1.00 95.00 200 LEU A CA 1
ATOM 1520 C C . LEU A 1 200 ? -17.220 -3.391 13.514 1.00 95.00 200 LEU A C 1
ATOM 1522 O O . LEU A 1 200 ? -17.437 -2.483 12.706 1.00 95.00 200 LEU A O 1
ATOM 1526 N N . ILE A 1 201 ? -17.148 -4.670 13.153 1.00 93.06 201 ILE A N 1
ATOM 1527 C CA . ILE A 1 201 ? -17.316 -5.171 11.787 1.00 93.06 201 ILE A CA 1
ATOM 1528 C C . ILE A 1 201 ? -18.475 -6.164 11.786 1.00 93.06 201 ILE A C 1
ATOM 1530 O O . ILE A 1 201 ? -18.438 -7.172 12.490 1.00 93.06 201 ILE A O 1
ATOM 1534 N N . ALA A 1 202 ? -19.516 -5.853 11.019 1.00 92.69 202 ALA A N 1
ATOM 1535 C CA . ALA A 1 202 ? -20.683 -6.710 10.853 1.00 92.69 202 ALA A CA 1
ATOM 1536 C C . ALA A 1 202 ? -20.368 -7.917 9.939 1.00 92.69 202 ALA A C 1
ATOM 1538 O O . ALA A 1 202 ? -19.460 -7.826 9.106 1.00 92.69 202 ALA A O 1
ATOM 1539 N N . PRO A 1 203 ? -21.154 -9.012 9.982 1.00 89.06 203 PRO A N 1
ATOM 1540 C CA . PRO A 1 203 ? -20.931 -10.209 9.156 1.00 89.06 203 PRO A CA 1
ATOM 1541 C C . PRO A 1 203 ? -20.937 -9.968 7.635 1.00 89.06 203 PRO A C 1
ATOM 1543 O O . PRO A 1 203 ? -20.433 -10.785 6.866 1.00 89.06 203 PRO A O 1
ATOM 1546 N N . ASN A 1 204 ? -21.502 -8.846 7.177 1.00 87.25 204 ASN A N 1
ATOM 1547 C CA . ASN A 1 204 ? -21.499 -8.434 5.772 1.00 87.25 204 ASN A CA 1
ATOM 1548 C C . ASN A 1 204 ? -20.307 -7.525 5.383 1.00 87.25 204 ASN A C 1
ATOM 1550 O O . ASN A 1 204 ? -20.236 -7.067 4.242 1.00 87.25 204 ASN A O 1
ATOM 1554 N N . GLY A 1 205 ? -19.397 -7.233 6.316 1.00 88.38 205 GLY A N 1
ATOM 1555 C CA . GLY A 1 205 ? -18.231 -6.373 6.111 1.00 88.38 205 GLY A CA 1
ATOM 1556 C C . GLY A 1 205 ? -18.460 -4.871 6.322 1.00 88.38 205 GLY A C 1
ATOM 1557 O O . GLY A 1 205 ? -17.510 -4.104 6.156 1.00 88.38 205 GLY A O 1
ATOM 1558 N N . VAL A 1 206 ? -19.666 -4.422 6.704 1.00 89.06 206 VAL A N 1
ATOM 1559 C CA . VAL A 1 206 ? -19.885 -3.030 7.146 1.00 89.06 206 VAL A CA 1
ATOM 1560 C C . VAL A 1 206 ? -19.055 -2.769 8.399 1.00 89.06 206 VAL A C 1
ATOM 1562 O O . VAL A 1 206 ? -19.077 -3.561 9.339 1.00 89.06 206 VAL A O 1
ATOM 1565 N N . ARG A 1 207 ? -18.321 -1.653 8.406 1.00 91.38 207 ARG A N 1
ATOM 1566 C CA . ARG A 1 207 ? -17.448 -1.251 9.510 1.00 91.38 207 ARG A CA 1
ATOM 1567 C C . ARG A 1 207 ? -17.940 0.053 10.118 1.00 91.38 207 ARG A C 1
ATOM 1569 O O . ARG A 1 207 ? -18.142 1.022 9.393 1.00 91.38 207 ARG A O 1
ATOM 1576 N N . THR A 1 208 ? -18.056 0.082 11.437 1.00 92.50 208 THR A N 1
ATOM 1577 C CA . THR A 1 208 ? -18.301 1.298 12.216 1.00 92.50 208 THR A CA 1
ATOM 1578 C C . THR A 1 208 ? -17.090 1.514 13.107 1.00 92.50 208 THR A C 1
ATOM 1580 O O . THR A 1 208 ? -16.689 0.590 13.811 1.00 92.50 208 THR A O 1
ATOM 1583 N N . THR A 1 209 ? -16.500 2.706 13.064 1.00 94.38 209 THR A N 1
ATOM 1584 C CA . THR A 1 209 ? -15.379 3.099 13.928 1.00 94.38 209 THR A CA 1
ATOM 1585 C C . THR A 1 209 ? -15.827 4.245 14.823 1.00 94.38 209 THR A C 1
ATOM 1587 O O . THR A 1 209 ? -16.459 5.180 14.334 1.00 94.38 209 THR A O 1
ATOM 1590 N N . VAL A 1 210 ? -15.474 4.187 16.102 1.00 93.50 210 VAL A N 1
ATOM 1591 C CA . VAL A 1 210 ? -15.600 5.291 17.062 1.00 93.50 210 VAL A CA 1
ATOM 1592 C C . VAL A 1 210 ? -14.268 5.504 17.770 1.00 93.50 210 VAL A C 1
ATOM 1594 O O . VAL A 1 210 ? -13.408 4.624 17.754 1.00 93.50 210 VAL A O 1
ATOM 1597 N N . TYR A 1 211 ? -14.084 6.675 18.370 1.00 93.69 211 TYR A N 1
ATOM 1598 C CA . TYR A 1 211 ? -12.828 7.057 19.007 1.00 93.69 211 TYR A CA 1
ATOM 1599 C C . TYR A 1 211 ? -12.986 7.134 20.523 1.00 93.69 211 TYR A C 1
ATOM 1601 O O . TYR A 1 211 ? -14.028 7.568 21.012 1.00 93.69 211 TYR A O 1
ATOM 1609 N N . ALA A 1 212 ? -11.959 6.702 21.253 1.00 94.50 212 ALA A N 1
ATOM 1610 C CA . ALA A 1 212 ? -11.907 6.859 22.701 1.00 94.50 212 ALA A CA 1
ATOM 1611 C C . ALA A 1 212 ? -11.669 8.324 23.105 1.00 94.50 212 ALA A C 1
ATOM 1613 O O . ALA A 1 212 ? -10.897 9.038 22.455 1.00 94.50 212 ALA A O 1
ATOM 1614 N N . ASP A 1 213 ? -12.316 8.747 24.190 1.00 93.19 213 ASP A N 1
ATOM 1615 C CA . ASP A 1 213 ? -12.111 10.049 24.828 1.00 93.19 213 ASP A CA 1
ATOM 1616 C C . ASP A 1 213 ? -10.847 10.085 25.715 1.00 93.19 213 ASP A C 1
ATOM 1618 O O . ASP A 1 213 ? -10.080 9.119 25.787 1.00 93.19 213 ASP A O 1
ATOM 1622 N N . GLY A 1 214 ? -10.620 11.211 26.402 1.00 91.50 214 GLY A N 1
ATOM 1623 C CA . GLY A 1 214 ? -9.485 11.395 27.314 1.00 91.50 214 GLY A CA 1
ATOM 1624 C C . GLY A 1 214 ? -9.442 10.418 28.499 1.00 91.50 214 GLY A C 1
ATOM 1625 O O . GLY A 1 214 ? -8.353 10.080 28.960 1.00 91.50 214 GLY A O 1
ATOM 1626 N N . ASP A 1 215 ? -10.595 9.906 28.947 1.00 93.81 215 ASP A N 1
ATOM 1627 C CA . ASP A 1 215 ? -10.698 8.883 30.000 1.00 93.81 215 ASP A CA 1
ATOM 1628 C C . ASP A 1 215 ? -10.528 7.453 29.448 1.00 93.81 215 ASP A C 1
ATOM 1630 O O . ASP A 1 215 ? -10.505 6.480 30.215 1.00 93.81 215 ASP A O 1
ATOM 1634 N N . GLY A 1 216 ? -10.444 7.315 28.121 1.00 94.94 216 GLY A N 1
ATOM 1635 C CA . GLY A 1 216 ? -10.426 6.060 27.378 1.00 94.94 216 GLY A CA 1
ATOM 1636 C C . GLY A 1 216 ? -11.809 5.476 27.094 1.00 94.94 216 GLY A C 1
ATOM 1637 O O . GLY A 1 216 ? -11.896 4.370 26.561 1.00 94.94 216 GLY A O 1
ATOM 1638 N N . LYS A 1 217 ? -12.900 6.157 27.449 1.00 96.38 217 LYS A N 1
ATOM 1639 C CA . LYS A 1 217 ? -14.265 5.658 27.231 1.00 96.38 217 LYS A CA 1
ATOM 1640 C C . LYS A 1 217 ? -14.635 5.795 25.760 1.00 96.38 217 LYS A C 1
ATOM 1642 O O . LYS A 1 217 ? -14.209 6.727 25.082 1.00 96.38 217 LYS A O 1
ATOM 1647 N N . PHE A 1 218 ? -15.464 4.883 25.271 1.00 94.62 218 PHE A N 1
ATOM 1648 C CA . PHE A 1 218 ? -16.036 4.970 23.932 1.00 94.62 218 PHE A CA 1
ATOM 1649 C C . PHE A 1 218 ? -17.480 4.467 23.914 1.00 94.62 218 PHE A C 1
ATOM 1651 O O . PHE A 1 218 ? -17.861 3.569 24.673 1.00 94.62 218 PHE A O 1
ATOM 1658 N N . GLU A 1 219 ? -18.267 5.029 23.003 1.00 95.06 219 GLU A N 1
ATOM 1659 C CA . GLU A 1 219 ? -19.655 4.665 22.744 1.00 95.06 219 GLU A CA 1
ATOM 1660 C C . GLU A 1 219 ? -19.863 4.527 21.236 1.00 95.06 219 GLU A C 1
ATOM 1662 O O . GLU A 1 219 ? -19.471 5.393 20.457 1.00 95.06 219 GLU A O 1
ATOM 1667 N N . PHE A 1 220 ? -20.476 3.420 20.825 1.00 94.25 220 PHE A N 1
ATOM 1668 C CA . PHE A 1 220 ? -20.982 3.243 19.473 1.00 94.25 220 PHE A CA 1
ATOM 1669 C C . PHE A 1 220 ? -22.359 3.905 19.330 1.00 94.25 220 PHE A C 1
ATOM 1671 O O . PHE A 1 220 ? -23.138 3.916 20.289 1.00 94.25 220 PHE A O 1
ATOM 1678 N N . PRO A 1 221 ? -22.729 4.379 18.127 1.00 93.31 221 PRO A N 1
ATOM 1679 C CA . PRO A 1 221 ? -24.129 4.654 17.839 1.00 93.31 221 PRO A CA 1
ATOM 1680 C C . PRO A 1 221 ? -24.955 3.378 18.032 1.00 93.31 221 PRO A C 1
ATOM 1682 O O . PRO A 1 221 ? -24.414 2.271 17.971 1.00 93.31 221 PRO A O 1
ATOM 1685 N N . LYS A 1 222 ? -26.271 3.501 18.243 1.00 91.19 222 LYS A N 1
ATOM 1686 C CA . LYS A 1 222 ? -27.164 2.333 18.270 1.00 91.19 222 LYS A CA 1
ATOM 1687 C C . LYS A 1 222 ? -26.889 1.447 17.047 1.00 91.19 222 LYS A C 1
ATOM 1689 O O . LYS A 1 222 ? -26.917 1.926 15.920 1.00 91.19 222 LYS A O 1
ATOM 1694 N N . MET A 1 223 ? -26.625 0.163 17.269 1.00 89.94 223 MET A N 1
ATOM 1695 C CA . MET A 1 223 ? -26.326 -0.809 16.212 1.00 89.94 223 MET A CA 1
ATOM 1696 C C . MET A 1 223 ? -27.494 -1.786 16.033 1.00 89.94 223 MET A C 1
ATOM 1698 O O . MET A 1 223 ? -28.318 -1.949 16.933 1.00 89.94 223 MET A O 1
ATOM 1702 N N . GLN A 1 224 ? -27.565 -2.457 14.879 1.00 90.81 224 GLN A N 1
ATOM 1703 C CA . GLN A 1 224 ? -28.404 -3.651 14.742 1.00 90.81 224 GLN A CA 1
ATOM 1704 C C . GLN A 1 224 ? -27.899 -4.739 15.704 1.00 90.81 224 GLN A C 1
ATOM 1706 O O . GLN A 1 224 ? -26.693 -4.949 15.816 1.00 90.81 224 GLN A O 1
ATOM 1711 N N . ALA A 1 225 ? -28.817 -5.453 16.360 1.00 92.62 225 ALA A N 1
ATOM 1712 C CA . ALA A 1 225 ? -28.449 -6.582 17.202 1.00 92.62 225 ALA A CA 1
ATOM 1713 C C . ALA A 1 225 ? -27.844 -7.731 16.370 1.00 92.62 225 ALA A C 1
ATOM 1715 O O . ALA A 1 225 ? -28.340 -8.058 15.287 1.00 92.62 225 ALA A O 1
ATOM 1716 N N . GLY A 1 226 ? -26.769 -8.347 16.859 1.00 93.19 226 GLY A N 1
ATOM 1717 C CA . GLY A 1 226 ? -26.076 -9.416 16.142 1.00 93.19 226 GLY A CA 1
ATOM 1718 C C . GLY A 1 226 ? -24.658 -9.676 16.638 1.00 93.19 226 GLY A C 1
ATOM 1719 O O . GLY A 1 226 ? -24.213 -9.111 17.632 1.00 93.19 226 GLY A O 1
ATOM 1720 N N . SER A 1 227 ? -23.943 -10.544 15.925 1.00 95.00 227 SER A N 1
ATOM 1721 C CA . SER A 1 227 ? -22.559 -10.912 16.231 1.00 95.00 227 SER A CA 1
ATOM 1722 C C . SER A 1 227 ? -21.585 -10.132 15.343 1.00 95.00 227 SER A C 1
ATOM 1724 O O . SER A 1 227 ? -21.793 -10.046 14.133 1.00 95.00 227 SER A O 1
ATOM 1726 N N . TYR A 1 228 ? -20.543 -9.558 15.942 1.00 95.19 228 TYR A N 1
ATOM 1727 C CA . TYR A 1 228 ? -19.580 -8.663 15.296 1.00 95.19 228 TYR A CA 1
ATOM 1728 C C . TYR A 1 228 ? -18.133 -9.066 15.606 1.00 95.19 228 TYR A C 1
ATOM 1730 O O . TYR A 1 228 ? -17.838 -9.578 16.686 1.00 95.19 228 TYR A O 1
ATOM 1738 N N . THR A 1 229 ? -17.202 -8.730 14.713 1.00 95.81 229 THR A N 1
ATOM 1739 C CA . THR A 1 229 ? -15.776 -8.662 15.069 1.00 95.81 229 THR A CA 1
ATOM 1740 C C . THR A 1 229 ? -15.478 -7.289 15.672 1.00 95.81 229 THR A C 1
ATOM 1742 O O . THR A 1 229 ? -15.740 -6.264 15.042 1.00 95.81 229 THR A O 1
ATOM 1745 N N . LEU A 1 230 ? -14.907 -7.258 16.875 1.00 96.50 230 LEU A N 1
ATOM 1746 C CA . LEU A 1 230 ? -14.405 -6.056 17.545 1.00 96.50 230 LEU A CA 1
ATOM 1747 C C . LEU A 1 230 ? -12.886 -5.979 17.364 1.00 96.50 230 LEU A C 1
ATOM 1749 O O . LEU A 1 230 ? -12.195 -6.953 17.652 1.00 96.50 230 LEU A O 1
ATOM 1753 N N . ARG A 1 231 ? -12.347 -4.838 16.926 1.00 95.38 231 ARG A N 1
ATOM 1754 C CA . ARG A 1 231 ? -10.895 -4.624 16.795 1.00 95.38 231 ARG A CA 1
ATOM 1755 C C . ARG A 1 231 ? -10.472 -3.174 17.029 1.00 95.38 231 ARG A C 1
ATOM 1757 O O . ARG A 1 231 ? -11.316 -2.281 17.078 1.00 95.38 231 ARG A O 1
ATOM 1764 N N . ILE A 1 232 ? -9.166 -2.927 17.079 1.00 94.38 232 ILE A N 1
ATOM 1765 C CA . ILE A 1 232 ? -8.594 -1.578 16.923 1.00 94.38 232 ILE A CA 1
ATOM 1766 C C . ILE A 1 232 ? -8.277 -1.330 15.440 1.00 94.38 232 ILE A C 1
ATOM 1768 O O . ILE A 1 232 ? -7.688 -2.176 14.774 1.00 94.38 232 ILE A O 1
ATOM 1772 N N . ALA A 1 233 ? -8.711 -0.190 14.896 1.00 89.62 233 ALA A N 1
ATOM 1773 C CA . ALA A 1 233 ? -8.724 0.058 13.449 1.00 89.62 233 ALA A CA 1
ATOM 1774 C C . ALA A 1 233 ? -7.342 0.362 12.837 1.00 89.62 233 ALA A C 1
ATOM 1776 O O . ALA A 1 233 ? -7.082 -0.027 11.700 1.00 89.62 233 ALA A O 1
ATOM 1777 N N . THR A 1 234 ? -6.486 1.045 13.595 1.00 84.50 234 THR A N 1
ATOM 1778 C CA . THR A 1 234 ? -5.078 1.316 13.272 1.00 84.50 234 THR A CA 1
ATOM 1779 C C . THR A 1 234 ? -4.311 1.194 14.592 1.00 84.50 234 THR A C 1
ATOM 1781 O O . THR A 1 234 ? -4.235 2.176 15.334 1.00 84.50 234 THR A O 1
ATOM 1784 N N . PRO A 1 235 ? -3.873 -0.020 14.979 1.00 87.69 235 PRO A N 1
ATOM 1785 C CA . PRO A 1 235 ? -3.391 -0.284 16.336 1.00 87.69 235 PRO A CA 1
ATOM 1786 C C . PRO A 1 235 ? -2.094 0.452 16.693 1.00 87.69 235 PRO A C 1
ATOM 1788 O O . PRO A 1 235 ? -1.958 0.889 17.836 1.00 87.69 235 PRO A O 1
ATOM 1791 N N . VAL A 1 236 ? -1.194 0.684 15.730 1.00 91.06 236 VAL A N 1
ATOM 1792 C CA . VAL A 1 236 ? 0.091 1.390 15.917 1.00 91.06 236 VAL A CA 1
ATOM 1793 C C . VAL A 1 236 ? -0.058 2.674 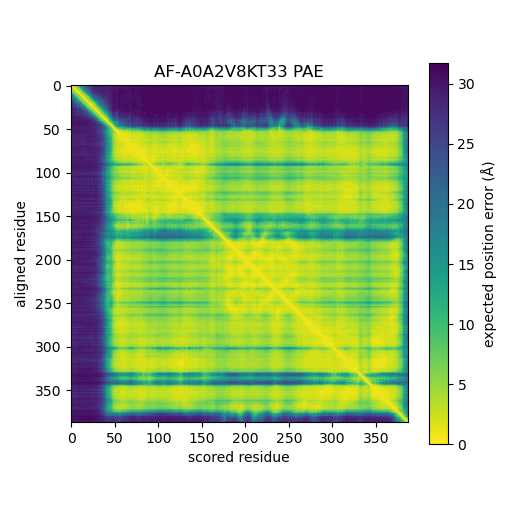16.767 1.00 91.06 236 VAL A C 1
ATOM 1795 O O . VAL A 1 236 ? -0.990 3.452 16.534 1.00 91.06 236 VAL A O 1
ATOM 1798 N N . PRO A 1 237 ? 0.815 2.916 17.775 1.00 92.69 237 PRO A N 1
ATOM 1799 C CA . PRO A 1 237 ? 2.012 2.148 18.159 1.00 92.69 237 PRO A CA 1
ATOM 1800 C C . PRO A 1 237 ? 1.745 0.939 19.083 1.00 92.69 237 PRO A C 1
ATOM 1802 O O . PRO A 1 237 ? 2.672 0.439 19.721 1.00 92.69 237 PRO A O 1
ATOM 1805 N N . PHE A 1 238 ? 0.499 0.471 19.190 1.00 93.00 238 PHE A N 1
ATOM 1806 C CA . PHE A 1 238 ? 0.114 -0.687 20.002 1.00 93.00 238 PHE A CA 1
ATOM 1807 C C . PHE A 1 238 ? 0.038 -1.976 19.182 1.00 93.00 238 PHE A C 1
ATOM 1809 O O . PHE A 1 238 ? -0.146 -1.939 17.965 1.00 93.00 238 PHE A O 1
ATOM 1816 N N . LYS A 1 239 ? 0.166 -3.123 19.858 1.00 92.69 239 LYS A N 1
ATOM 1817 C CA . LYS A 1 239 ? -0.065 -4.447 19.265 1.00 92.69 239 LYS A CA 1
ATOM 1818 C C . LYS A 1 239 ? -1.508 -4.549 18.732 1.00 92.69 239 LYS A C 1
ATOM 1820 O O . LYS A 1 239 ? -2.401 -3.897 19.286 1.00 92.69 239 LYS A O 1
ATOM 1825 N N . PRO A 1 240 ? -1.775 -5.360 17.691 1.00 91.44 240 PRO A N 1
ATOM 1826 C CA . PRO A 1 240 ? -3.140 -5.641 17.254 1.00 91.44 240 PRO A CA 1
ATOM 1827 C C . PRO A 1 240 ? -4.008 -6.180 18.397 1.00 91.44 240 PRO A C 1
ATOM 1829 O O . PRO A 1 240 ? -3.548 -6.953 19.233 1.00 91.44 240 PRO A O 1
ATOM 1832 N N . TYR A 1 241 ? -5.283 -5.793 18.409 1.00 92.81 241 TYR A N 1
ATOM 1833 C CA . TYR A 1 241 ? -6.282 -6.313 19.342 1.00 92.81 241 TYR A CA 1
ATOM 1834 C C . TYR A 1 241 ? -7.552 -6.658 18.575 1.00 92.81 241 TYR A C 1
ATOM 1836 O O . TYR A 1 241 ? -8.069 -5.822 17.824 1.00 92.81 241 TYR A O 1
ATOM 1844 N N . ARG A 1 242 ? -8.065 -7.873 18.794 1.00 93.19 242 ARG A N 1
ATOM 1845 C CA . ARG A 1 242 ? -9.251 -8.406 18.124 1.00 93.19 242 ARG A CA 1
ATOM 1846 C C . ARG A 1 242 ? -10.032 -9.353 19.038 1.00 93.19 242 ARG A C 1
ATOM 1848 O O . ARG A 1 242 ? -9.462 -10.165 19.759 1.00 93.19 242 ARG A O 1
ATOM 1855 N N . ARG A 1 243 ? -11.359 -9.276 18.964 1.00 94.00 243 ARG A N 1
ATOM 1856 C CA . ARG A 1 243 ? -12.311 -10.219 19.562 1.00 94.00 243 ARG A CA 1
ATOM 1857 C C . ARG A 1 243 ? -13.335 -10.620 18.519 1.00 94.00 243 ARG A C 1
ATOM 1859 O O . ARG A 1 243 ? -13.977 -9.764 17.914 1.00 94.00 243 ARG A O 1
ATOM 1866 N N . GLU A 1 244 ? -13.485 -11.923 18.332 1.00 93.75 244 GLU A N 1
ATOM 1867 C CA . GLU A 1 244 ? -14.496 -12.475 17.440 1.00 93.75 244 GLU A CA 1
ATOM 1868 C C . GLU A 1 244 ? -15.838 -12.691 18.125 1.00 93.75 244 GLU A C 1
ATOM 1870 O O . GLU A 1 244 ? -15.922 -12.826 19.347 1.00 93.75 244 GLU A O 1
ATOM 1875 N N . ALA A 1 245 ? -16.874 -12.754 17.290 1.00 93.69 245 ALA A N 1
ATOM 1876 C CA . ALA A 1 245 ? -18.236 -13.121 17.654 1.00 93.69 245 ALA A CA 1
ATOM 1877 C C . ALA A 1 245 ? -18.840 -12.330 18.837 1.00 93.69 245 ALA A C 1
ATOM 1879 O O . ALA A 1 245 ? -19.687 -12.840 19.574 1.00 93.69 245 ALA A O 1
ATOM 1880 N N . VAL A 1 246 ? -18.436 -11.069 19.014 1.00 96.06 246 VAL A N 1
ATOM 1881 C CA . VAL A 1 246 ? -18.950 -10.182 20.061 1.00 96.06 246 VAL A CA 1
ATOM 1882 C C . VAL A 1 246 ? -20.433 -9.923 19.813 1.00 96.06 246 VAL A C 1
ATOM 1884 O O . VAL A 1 246 ? -20.805 -9.326 18.803 1.00 96.06 246 VAL A O 1
ATOM 1887 N N . SER A 1 247 ? -21.280 -10.383 20.733 1.00 96.31 247 SER A N 1
ATOM 1888 C CA . SER A 1 247 ? -22.714 -10.100 20.698 1.00 96.31 247 SER A CA 1
ATOM 1889 C C . SER A 1 247 ? -22.962 -8.632 21.028 1.00 96.31 247 SER A C 1
ATOM 1891 O O . SER A 1 247 ? -22.476 -8.138 22.044 1.00 96.31 247 SER A O 1
ATOM 1893 N N . ILE A 1 248 ? -23.715 -7.951 20.171 1.00 95.62 248 ILE A N 1
ATOM 1894 C CA . ILE A 1 248 ? -24.210 -6.594 20.374 1.00 95.62 248 ILE A CA 1
ATOM 1895 C C . ILE A 1 248 ? -25.732 -6.669 20.437 1.00 95.62 248 ILE A C 1
ATOM 1897 O O . ILE A 1 248 ? -26.367 -7.156 19.505 1.00 95.62 248 ILE A O 1
ATOM 1901 N N . ASP A 1 249 ? -26.304 -6.141 21.511 1.00 93.50 249 ASP A N 1
ATOM 1902 C CA . ASP A 1 249 ? -27.718 -5.793 21.632 1.00 93.50 249 ASP A CA 1
ATOM 1903 C C . ASP A 1 249 ? -27.853 -4.512 22.476 1.00 93.50 249 ASP A C 1
ATOM 1905 O O . ASP A 1 249 ? -27.286 -4.400 23.569 1.00 93.50 249 ASP A O 1
ATOM 1909 N N . GLY A 1 250 ? -28.536 -3.503 21.932 1.00 89.19 250 GLY A N 1
ATOM 1910 C CA . GLY A 1 250 ? -28.672 -2.174 22.537 1.00 89.19 250 GLY A CA 1
ATOM 1911 C C . GLY A 1 250 ? -27.364 -1.600 23.110 1.00 89.19 250 GLY A C 1
ATOM 1912 O O . GLY A 1 250 ? -26.333 -1.538 22.436 1.00 89.19 250 GLY A O 1
ATOM 1913 N N . ALA A 1 251 ? -27.413 -1.191 24.381 1.00 93.62 251 ALA A N 1
ATOM 1914 C CA . ALA A 1 251 ? -26.310 -0.562 25.112 1.00 93.62 251 ALA A CA 1
ATOM 1915 C C . ALA A 1 251 ? -25.327 -1.575 25.745 1.00 93.62 251 ALA A C 1
ATOM 1917 O O . ALA A 1 251 ? -24.962 -1.465 26.920 1.00 93.62 251 ALA A O 1
ATOM 1918 N N . THR A 1 252 ? -24.919 -2.591 24.975 1.00 96.31 252 THR A N 1
ATOM 1919 C CA . THR A 1 252 ? -24.021 -3.670 25.428 1.00 96.31 252 THR A CA 1
ATOM 1920 C C . THR A 1 252 ? -22.733 -3.129 26.063 1.00 96.31 252 THR A C 1
ATOM 1922 O O . THR A 1 252 ? -22.077 -2.240 25.518 1.00 96.31 252 THR A O 1
ATOM 1925 N N . LYS A 1 253 ? -22.319 -3.706 27.197 1.00 97.25 253 LYS A N 1
ATOM 1926 C CA . LYS A 1 253 ? -21.022 -3.413 27.822 1.00 97.25 253 LYS A CA 1
ATOM 1927 C C . LYS A 1 253 ? -19.943 -4.321 27.239 1.00 97.25 253 LYS A C 1
ATOM 1929 O O . LYS A 1 253 ? -19.960 -5.529 27.445 1.00 97.25 253 LYS A O 1
ATOM 1934 N N . LEU A 1 254 ? -19.001 -3.725 26.512 1.00 96.38 254 LEU A N 1
ATOM 1935 C CA . LEU A 1 254 ? -17.904 -4.430 25.840 1.00 96.38 254 LEU A CA 1
ATOM 1936 C C . LEU A 1 254 ? -16.735 -4.770 26.775 1.00 96.38 254 LEU A C 1
ATOM 1938 O O . LEU A 1 254 ? -15.898 -5.603 26.418 1.00 96.38 254 LEU A O 1
ATOM 1942 N N . GLY A 1 255 ? -16.721 -4.176 27.971 1.00 93.88 255 GLY A N 1
ATOM 1943 C CA . GLY A 1 255 ? -15.686 -4.351 28.985 1.00 93.88 255 GLY A CA 1
ATOM 1944 C C . GLY A 1 255 ? -14.493 -3.418 28.785 1.00 93.88 255 GLY A C 1
ATOM 1945 O O . GLY A 1 255 ? -14.597 -2.379 28.125 1.00 93.88 255 GLY A O 1
ATOM 1946 N N . GLU A 1 256 ? -13.372 -3.805 29.384 1.00 95.69 256 GLU A N 1
ATOM 1947 C CA . GLU A 1 256 ? -12.079 -3.155 29.199 1.00 95.69 256 GLU A CA 1
ATOM 1948 C C . GLU A 1 256 ? -11.317 -3.770 28.015 1.00 95.69 256 GLU A C 1
ATOM 1950 O O . GLU A 1 256 ? -11.373 -4.975 27.758 1.00 95.69 256 GLU A O 1
ATOM 1955 N N . ILE A 1 257 ? -10.598 -2.918 27.289 1.00 96.88 257 ILE A N 1
ATOM 1956 C CA . ILE A 1 257 ? -9.645 -3.279 26.245 1.00 96.88 257 ILE A CA 1
ATOM 1957 C C . ILE A 1 257 ? -8.278 -2.771 26.706 1.00 96.88 257 ILE A C 1
ATOM 1959 O O . ILE A 1 257 ? -8.035 -1.563 26.704 1.00 96.88 257 ILE A O 1
ATOM 1963 N N . LEU A 1 258 ? -7.394 -3.686 27.102 1.00 96.50 258 LEU A N 1
ATOM 1964 C CA . LEU A 1 258 ? -6.021 -3.363 27.482 1.00 96.50 258 LEU A CA 1
ATOM 1965 C C . LEU A 1 258 ? -5.109 -3.397 26.249 1.00 96.50 258 LEU A C 1
ATOM 1967 O O . LEU A 1 258 ? -5.051 -4.400 25.539 1.00 96.50 258 LEU A O 1
ATOM 1971 N N . LEU A 1 259 ? -4.391 -2.303 26.009 1.00 95.81 259 LEU A N 1
ATOM 1972 C CA . LEU A 1 259 ? -3.448 -2.145 24.906 1.00 95.81 259 LEU A CA 1
ATOM 1973 C C . LEU A 1 259 ? -2.004 -2.155 25.415 1.00 95.81 259 LEU A C 1
ATOM 1975 O O . LEU A 1 259 ? -1.673 -1.530 26.425 1.00 95.81 259 LEU A O 1
ATOM 1979 N N . GLU A 1 260 ? -1.131 -2.835 24.677 1.00 94.62 260 GLU A N 1
ATOM 1980 C CA . GLU A 1 260 ? 0.313 -2.872 24.916 1.00 94.62 260 GLU A CA 1
ATOM 1981 C C . GLU A 1 260 ? 1.055 -2.236 23.740 1.00 94.62 260 GLU A C 1
ATOM 1983 O O . GLU A 1 260 ? 0.662 -2.425 22.587 1.00 94.62 260 GLU A O 1
ATOM 1988 N N . ARG A 1 261 ? 2.149 -1.514 24.006 1.00 93.38 261 ARG A N 1
ATOM 1989 C CA . ARG A 1 261 ? 3.006 -0.965 22.945 1.00 93.38 261 ARG A CA 1
ATOM 1990 C C . ARG A 1 261 ? 3.720 -2.078 22.172 1.00 93.38 261 ARG A C 1
ATOM 1992 O O . ARG A 1 261 ? 3.963 -3.165 22.692 1.00 93.38 261 ARG A O 1
ATOM 1999 N N . ILE A 1 262 ? 4.082 -1.776 20.927 1.00 92.88 262 ILE A N 1
ATOM 2000 C CA . ILE A 1 262 ? 4.971 -2.611 20.102 1.00 92.88 262 ILE A CA 1
ATOM 2001 C C . ILE A 1 262 ? 6.434 -2.460 20.553 1.00 92.88 262 ILE A C 1
ATOM 2003 O O . ILE A 1 262 ? 7.206 -3.410 20.468 1.00 92.88 262 ILE A O 1
ATOM 2007 N N . ALA A 1 263 ? 6.806 -1.280 21.057 1.00 92.50 263 ALA A N 1
ATOM 2008 C CA . ALA A 1 263 ? 8.131 -0.969 21.583 1.00 92.50 263 ALA A CA 1
ATOM 2009 C C . ALA A 1 263 ? 8.029 -0.051 22.812 1.00 92.50 263 ALA A C 1
ATOM 2011 O O . ALA A 1 263 ? 7.065 0.703 22.945 1.00 92.50 263 ALA A O 1
ATOM 2012 N N . GLU A 1 264 ? 9.056 -0.036 23.660 1.00 91.12 264 GLU A N 1
ATOM 2013 C CA . GLU A 1 264 ? 9.128 0.828 24.855 1.00 91.12 264 GLU A CA 1
ATOM 2014 C C . GLU A 1 264 ? 9.373 2.321 24.535 1.00 91.12 264 GLU A C 1
ATOM 2016 O O . GLU A 1 264 ? 9.320 3.163 25.424 1.00 91.12 264 GLU A O 1
ATOM 2021 N N . SER A 1 265 ? 9.644 2.678 23.271 1.00 92.00 265 SER A N 1
ATOM 2022 C CA . SER A 1 265 ? 9.913 4.062 22.841 1.00 92.00 265 SER A CA 1
ATOM 2023 C C . SER A 1 265 ? 9.087 4.467 21.619 1.00 92.00 265 SER A C 1
ATOM 2025 O O . SER A 1 265 ? 8.512 3.616 20.940 1.00 92.00 265 SER A O 1
ATOM 2027 N N . ASP A 1 266 ? 9.044 5.762 21.303 1.00 90.94 266 ASP A N 1
ATOM 2028 C CA . ASP A 1 266 ? 8.369 6.283 20.101 1.00 90.94 266 ASP A CA 1
ATOM 2029 C C . ASP A 1 266 ? 9.089 5.951 18.786 1.00 90.94 266 ASP A C 1
ATOM 2031 O O . ASP A 1 266 ? 8.519 6.132 17.713 1.00 90.94 266 ASP A O 1
ATOM 2035 N N . ASN A 1 267 ? 10.328 5.453 18.854 1.00 94.00 267 ASN A N 1
ATOM 2036 C CA . ASN A 1 267 ? 11.012 4.875 17.702 1.00 94.00 267 ASN A CA 1
ATOM 2037 C C . ASN A 1 267 ? 10.572 3.410 17.570 1.00 94.00 267 ASN A C 1
ATOM 2039 O O . ASN A 1 267 ? 11.074 2.532 18.277 1.00 94.00 267 ASN A O 1
ATOM 2043 N N . LEU A 1 268 ? 9.620 3.157 16.679 1.00 94.81 268 LEU A N 1
ATOM 2044 C CA . LEU A 1 268 ? 9.149 1.820 16.335 1.00 94.81 268 LEU A CA 1
ATOM 2045 C C . LEU A 1 268 ? 10.169 1.107 15.431 1.00 94.81 268 LEU A C 1
ATOM 2047 O O . LEU A 1 268 ? 10.881 1.772 14.668 1.00 94.81 268 LEU A O 1
ATOM 2051 N N . PRO A 1 269 ? 10.242 -0.237 15.464 1.00 94.00 269 PRO A N 1
ATOM 2052 C CA . PRO A 1 269 ? 11.042 -0.980 14.496 1.00 94.00 269 PRO A CA 1
ATOM 2053 C C . PRO A 1 269 ? 10.558 -0.690 13.069 1.00 94.00 269 PRO A C 1
ATOM 2055 O O . PRO A 1 269 ? 9.367 -0.490 12.834 1.00 94.00 269 PRO A O 1
ATOM 2058 N N . ALA A 1 270 ? 11.478 -0.671 12.107 1.00 92.44 270 ALA A N 1
ATOM 2059 C CA . ALA A 1 270 ? 11.106 -0.598 10.702 1.00 92.44 270 ALA A CA 1
ATOM 2060 C C . ALA A 1 270 ? 10.617 -1.972 10.225 1.00 92.44 270 ALA A C 1
ATOM 2062 O O . ALA A 1 270 ? 11.339 -2.963 10.348 1.00 92.44 270 ALA A O 1
ATOM 2063 N N . SER A 1 271 ? 9.400 -2.036 9.684 1.00 91.38 271 SER A N 1
ATOM 2064 C CA . SER A 1 271 ? 8.862 -3.235 9.039 1.00 91.38 271 SER A CA 1
ATOM 2065 C C . SER A 1 271 ? 7.768 -2.880 8.023 1.00 91.38 271 SER A C 1
ATOM 2067 O O . SER A 1 271 ? 7.068 -1.878 8.215 1.00 91.38 271 SER A O 1
ATOM 2069 N N . PRO A 1 272 ? 7.567 -3.688 6.963 1.00 89.44 272 PRO A N 1
ATOM 2070 C CA . PRO A 1 272 ? 6.479 -3.483 6.005 1.00 89.44 272 PRO A CA 1
ATOM 2071 C C . PRO A 1 272 ? 5.091 -3.479 6.659 1.00 89.44 272 PRO A C 1
ATOM 2073 O O . PRO A 1 272 ? 4.225 -2.702 6.267 1.00 89.44 272 PRO A O 1
ATOM 2076 N N . GLU A 1 273 ? 4.878 -4.300 7.691 1.00 89.31 273 GLU A N 1
ATOM 2077 C CA . GLU A 1 273 ? 3.609 -4.401 8.421 1.00 89.31 273 GLU A CA 1
ATOM 2078 C C . GLU A 1 273 ? 3.279 -3.116 9.195 1.00 89.31 273 GLU A C 1
ATOM 2080 O O . GLU A 1 273 ? 2.105 -2.782 9.382 1.00 89.31 273 GLU A O 1
ATOM 2085 N N . LEU A 1 274 ? 4.304 -2.386 9.645 1.00 92.38 274 LEU A N 1
ATOM 2086 C CA . LEU A 1 274 ? 4.147 -1.085 10.290 1.00 92.38 274 LEU A CA 1
ATOM 2087 C C . LEU A 1 274 ? 4.039 0.036 9.258 1.00 92.38 274 LEU A C 1
ATOM 2089 O O . LEU A 1 274 ? 3.122 0.845 9.368 1.00 92.38 274 LEU A O 1
ATOM 2093 N N . GLU A 1 275 ? 4.884 0.060 8.221 1.00 92.75 275 GLU A N 1
ATOM 2094 C CA . GLU A 1 275 ? 4.776 1.051 7.139 1.00 92.75 275 GLU A CA 1
ATOM 2095 C C . GLU A 1 275 ? 3.396 1.028 6.463 1.00 92.75 275 GLU A C 1
ATOM 2097 O O . GLU A 1 275 ? 2.820 2.088 6.211 1.00 92.75 275 GLU A O 1
ATOM 2102 N N . ALA A 1 276 ? 2.810 -0.158 6.266 1.00 92.19 276 ALA A N 1
ATOM 2103 C CA . ALA A 1 276 ? 1.456 -0.327 5.738 1.00 92.19 276 ALA A CA 1
ATOM 2104 C C . ALA A 1 276 ? 0.361 0.300 6.626 1.00 92.19 276 ALA A C 1
ATOM 2106 O O . ALA A 1 276 ? -0.786 0.422 6.199 1.00 92.19 276 ALA A O 1
ATOM 2107 N N . GLN A 1 277 ? 0.652 0.682 7.871 1.00 91.75 277 GLN A N 1
ATOM 2108 C CA . GLN A 1 277 ? -0.298 1.341 8.776 1.00 91.75 277 GLN A CA 1
ATOM 2109 C C . GLN A 1 277 ? -0.118 2.865 8.836 1.00 91.75 277 GLN A C 1
ATOM 2111 O O . GLN A 1 277 ? -0.986 3.545 9.384 1.00 91.75 277 GLN A O 1
ATOM 2116 N N . LEU A 1 278 ? 0.955 3.405 8.246 1.00 92.62 278 LEU A N 1
ATOM 2117 C CA . LEU A 1 278 ? 1.247 4.837 8.212 1.00 92.62 278 LEU A CA 1
ATOM 2118 C C . LEU A 1 278 ? 0.538 5.549 7.045 1.00 92.62 278 LEU A C 1
ATOM 2120 O O . LEU A 1 278 ? 0.326 5.021 5.945 1.00 92.62 278 LEU A O 1
ATOM 2124 N N . SER A 1 279 ? 0.204 6.819 7.264 1.00 91.44 279 SER A N 1
ATOM 2125 C CA . SER A 1 279 ? -0.160 7.734 6.185 1.00 91.44 279 SER A CA 1
ATOM 2126 C C . SER A 1 279 ? 1.049 8.043 5.289 1.00 91.44 279 SER A C 1
ATOM 2128 O O . SER A 1 279 ? 2.207 7.926 5.691 1.00 91.44 279 SER A O 1
ATOM 2130 N N . GLY A 1 280 ? 0.797 8.501 4.059 1.00 91.69 280 GLY A N 1
ATOM 2131 C CA . GLY A 1 280 ? 1.871 8.889 3.139 1.00 91.69 280 GLY A CA 1
ATOM 2132 C C . GLY A 1 280 ? 2.737 10.009 3.716 1.00 91.69 280 GLY A C 1
ATOM 2133 O O . GLY A 1 280 ? 3.951 9.998 3.529 1.00 91.69 280 GLY A O 1
ATOM 2134 N N . ALA A 1 281 ? 2.121 10.929 4.465 1.00 92.38 281 ALA A N 1
ATOM 2135 C CA . ALA A 1 281 ? 2.807 12.014 5.155 1.00 92.38 281 ALA A CA 1
ATOM 2136 C C . ALA A 1 281 ? 3.712 11.516 6.291 1.00 92.38 281 ALA A C 1
ATOM 2138 O O . ALA A 1 281 ? 4.828 12.011 6.418 1.00 92.38 281 ALA A O 1
ATOM 2139 N N . GLU A 1 282 ? 3.290 10.505 7.055 1.00 94.75 282 GLU A N 1
ATOM 2140 C CA . GLU A 1 282 ? 4.153 9.861 8.051 1.00 94.75 282 GLU A CA 1
ATOM 2141 C C . GLU A 1 282 ? 5.318 9.117 7.388 1.00 94.75 282 GLU A C 1
ATOM 2143 O O . GLU A 1 282 ? 6.451 9.247 7.844 1.00 94.75 282 GLU A O 1
ATOM 2148 N N . LEU A 1 283 ? 5.106 8.400 6.278 1.00 94.69 283 LEU A N 1
ATOM 2149 C CA . LEU A 1 283 ? 6.224 7.778 5.552 1.00 94.69 283 LEU A CA 1
ATOM 2150 C C . LEU A 1 283 ? 7.220 8.830 5.036 1.00 94.69 283 LEU A C 1
ATOM 2152 O O . LEU A 1 283 ? 8.418 8.705 5.280 1.00 94.69 283 LEU A O 1
ATOM 2156 N N . LEU A 1 284 ? 6.743 9.909 4.405 1.00 95.19 284 LEU A N 1
ATOM 2157 C CA . LEU A 1 284 ? 7.605 11.012 3.963 1.00 95.19 284 LEU A CA 1
ATOM 2158 C C . LEU A 1 284 ? 8.346 11.678 5.135 1.00 95.19 284 LEU A C 1
ATOM 2160 O O . LEU A 1 284 ? 9.498 12.092 4.990 1.00 95.19 284 LEU A O 1
ATOM 2164 N N . TRP A 1 285 ? 7.703 11.797 6.297 1.00 93.88 285 TRP A N 1
ATOM 2165 C CA . TRP A 1 285 ? 8.325 12.322 7.507 1.00 93.88 285 TRP A CA 1
ATOM 2166 C C . TRP A 1 285 ? 9.487 11.435 7.974 1.00 93.88 285 TRP A C 1
ATOM 2168 O O . TRP A 1 285 ? 10.585 11.949 8.192 1.00 93.88 285 TRP A O 1
ATOM 2178 N N . ASN A 1 286 ? 9.276 10.117 8.042 1.00 95.00 286 ASN A N 1
ATOM 2179 C CA . ASN A 1 286 ? 10.266 9.147 8.525 1.00 95.00 286 ASN A CA 1
ATOM 2180 C C . ASN A 1 286 ? 11.421 8.879 7.553 1.00 95.00 286 ASN A C 1
ATOM 2182 O O . ASN A 1 286 ? 12.538 8.614 7.994 1.00 95.00 286 ASN A O 1
ATOM 2186 N N . ILE A 1 287 ? 11.186 8.959 6.241 1.00 94.25 287 ILE A N 1
ATOM 2187 C CA . ILE A 1 287 ? 12.238 8.723 5.245 1.00 94.25 287 ILE A CA 1
ATOM 2188 C C . ILE A 1 287 ? 13.356 9.772 5.395 1.00 94.25 287 ILE A C 1
ATOM 2190 O O . ILE A 1 287 ? 13.061 10.969 5.427 1.00 94.25 287 ILE A O 1
ATOM 2194 N N . PRO A 1 288 ? 14.644 9.383 5.469 1.00 95.31 288 PRO A N 1
ATOM 2195 C CA . PRO A 1 288 ? 15.750 10.337 5.544 1.00 95.31 288 PRO A CA 1
ATOM 2196 C C . PRO A 1 288 ? 15.791 11.278 4.331 1.00 95.31 288 PRO A C 1
ATOM 2198 O O . PRO A 1 288 ? 15.605 10.847 3.200 1.00 95.31 288 PRO A O 1
ATOM 2201 N N . GLY A 1 289 ? 16.089 12.561 4.516 1.00 95.75 289 GLY A N 1
ATOM 2202 C CA . GLY A 1 289 ? 16.226 13.496 3.394 1.00 95.75 289 GLY A CA 1
ATOM 2203 C C . GLY A 1 289 ? 16.287 14.949 3.836 1.00 95.75 289 GLY A C 1
ATOM 2204 O O . GLY A 1 289 ? 15.862 15.276 4.945 1.00 95.75 289 GLY A O 1
ATOM 2205 N N . THR A 1 290 ? 16.817 15.810 2.973 1.00 97.75 290 THR A N 1
ATOM 2206 C CA . THR A 1 290 ? 16.825 17.260 3.190 1.00 97.75 290 THR A CA 1
ATOM 2207 C C . THR A 1 290 ? 15.415 17.839 3.033 1.00 97.75 290 THR A C 1
ATOM 2209 O O . THR A 1 290 ? 14.516 17.211 2.467 1.00 97.75 290 THR A O 1
ATOM 2212 N N . ALA A 1 291 ? 15.208 19.066 3.521 1.00 97.38 291 ALA A N 1
ATOM 2213 C CA . ALA A 1 291 ? 13.952 19.781 3.297 1.00 97.38 291 ALA A CA 1
ATOM 2214 C C . ALA A 1 291 ? 13.673 19.993 1.795 1.00 97.38 291 ALA A C 1
ATOM 2216 O O . ALA A 1 291 ? 12.530 19.867 1.368 1.00 97.38 291 ALA A O 1
ATOM 2217 N N . GLU A 1 292 ? 14.714 20.245 0.994 1.00 98.06 292 GLU A N 1
ATOM 2218 C CA . GLU A 1 292 ? 14.631 20.424 -0.461 1.00 98.06 292 GLU A CA 1
ATOM 2219 C C . GLU A 1 292 ? 14.224 19.136 -1.191 1.00 98.06 292 GLU A C 1
ATOM 2221 O O . GLU A 1 292 ? 13.322 19.171 -2.027 1.00 98.06 292 GLU A O 1
ATOM 2226 N N . GLU A 1 293 ? 14.825 17.990 -0.846 1.00 98.19 293 GLU A N 1
ATOM 2227 C CA . GLU A 1 293 ? 14.470 16.682 -1.417 1.00 98.19 293 GLU A CA 1
ATOM 2228 C C . GLU A 1 293 ? 12.990 16.361 -1.161 1.00 98.19 293 GLU A C 1
ATOM 2230 O O . GLU A 1 293 ? 12.235 16.049 -2.087 1.00 98.19 293 GLU A O 1
ATOM 2235 N N . LYS A 1 294 ? 12.546 16.519 0.094 1.00 97.31 294 LYS A N 1
ATOM 2236 C CA . LYS A 1 294 ? 11.158 16.252 0.489 1.00 97.31 294 LYS A CA 1
ATOM 2237 C C . LYS A 1 294 ? 10.174 17.245 -0.134 1.00 97.31 294 LYS A C 1
ATOM 2239 O O . LYS A 1 294 ? 9.130 16.816 -0.617 1.00 97.31 294 LYS A O 1
ATOM 2244 N N . ALA A 1 295 ? 10.493 18.539 -0.170 1.00 96.44 295 ALA A N 1
ATOM 2245 C CA . ALA A 1 295 ? 9.636 19.557 -0.783 1.00 96.44 295 ALA A CA 1
ATOM 2246 C C . ALA A 1 295 ? 9.513 19.365 -2.305 1.00 96.44 295 ALA A C 1
ATOM 2248 O O . ALA A 1 295 ? 8.410 19.430 -2.847 1.00 96.44 295 ALA A O 1
ATOM 2249 N N . THR A 1 296 ? 10.615 19.042 -2.989 1.00 96.69 296 THR A N 1
ATOM 2250 C CA . THR A 1 296 ? 10.617 18.711 -4.425 1.00 96.69 296 THR A CA 1
ATOM 2251 C C . THR A 1 296 ? 9.760 17.475 -4.711 1.00 96.69 296 THR A C 1
ATOM 2253 O O . THR A 1 296 ? 9.026 17.444 -5.700 1.00 96.69 296 THR A O 1
ATOM 2256 N N . PHE A 1 297 ? 9.773 16.477 -3.822 1.00 96.00 297 PHE A N 1
ATOM 2257 C CA . PHE A 1 297 ? 8.908 15.305 -3.943 1.00 96.00 297 PHE A CA 1
ATOM 2258 C C . PHE A 1 297 ? 7.432 15.652 -3.717 1.00 96.00 297 PHE A C 1
ATOM 2260 O O . PHE A 1 297 ? 6.582 15.259 -4.510 1.00 96.00 297 PHE A O 1
ATOM 2267 N N . GLN A 1 298 ? 7.111 16.439 -2.686 1.00 94.00 298 GLN A N 1
ATOM 2268 C CA . GLN A 1 298 ? 5.743 16.913 -2.440 1.00 94.00 298 GLN A CA 1
ATOM 2269 C C . GLN A 1 298 ? 5.194 17.714 -3.627 1.00 94.00 298 GLN A C 1
ATOM 2271 O O . GLN A 1 298 ? 4.045 17.518 -4.021 1.00 94.00 298 GLN A O 1
ATOM 2276 N N . LYS A 1 299 ? 6.017 18.578 -4.226 1.00 92.19 299 LYS A N 1
ATOM 2277 C CA . LYS A 1 299 ? 5.666 19.366 -5.411 1.00 92.19 299 LYS A CA 1
ATOM 2278 C C . LYS A 1 299 ? 5.302 18.477 -6.605 1.00 92.19 299 LYS A C 1
ATOM 2280 O O . LYS A 1 299 ? 4.273 18.704 -7.234 1.00 92.19 299 LYS A O 1
ATOM 2285 N N . ASN A 1 300 ? 6.127 17.474 -6.910 1.00 90.44 300 ASN A N 1
ATOM 2286 C CA . ASN A 1 300 ? 6.023 16.712 -8.160 1.00 90.44 300 ASN A CA 1
ATOM 2287 C C . ASN A 1 300 ? 5.211 15.404 -8.053 1.00 90.44 300 ASN A C 1
ATOM 2289 O O . ASN A 1 300 ? 4.663 14.949 -9.052 1.00 90.44 300 ASN A O 1
ATOM 2293 N N . CYS A 1 301 ? 5.080 14.805 -6.864 1.00 88.88 301 CYS A N 1
ATOM 2294 C CA . CYS A 1 301 ? 4.577 13.430 -6.693 1.00 88.88 301 CYS A CA 1
ATOM 2295 C C . CYS A 1 301 ? 3.249 13.319 -5.914 1.00 88.88 301 CYS A C 1
ATOM 2297 O O . CYS A 1 301 ? 2.930 12.251 -5.391 1.00 88.88 301 CYS A O 1
ATOM 2299 N N . SER A 1 302 ? 2.463 14.399 -5.816 1.00 83.88 302 SER A N 1
ATOM 2300 C CA . SER A 1 302 ? 1.224 14.439 -5.004 1.00 83.88 302 SER A CA 1
ATOM 2301 C C . SER A 1 302 ? -0.090 14.371 -5.790 1.00 83.88 302 SER A C 1
ATOM 2303 O O . SER A 1 302 ? -1.148 14.231 -5.184 1.00 83.88 302 SER A O 1
ATOM 2305 N N . GLY A 1 303 ? -0.054 14.495 -7.121 1.00 78.19 303 GLY A N 1
ATOM 2306 C CA . GLY A 1 303 ? -1.265 14.715 -7.925 1.00 78.19 303 GLY A CA 1
ATOM 2307 C C . GLY A 1 303 ? -2.061 13.468 -8.335 1.00 78.19 303 GLY A C 1
ATOM 2308 O O . GLY A 1 303 ? -3.225 13.606 -8.694 1.00 78.19 303 GLY A O 1
ATOM 2309 N N . CYS A 1 304 ? -1.458 12.271 -8.322 1.00 82.81 304 CYS A N 1
ATOM 2310 C CA . CYS A 1 304 ? -2.041 11.082 -8.977 1.00 82.81 304 CYS A CA 1
ATOM 2311 C C . CYS A 1 304 ? -2.373 9.914 -8.032 1.00 82.81 304 CYS A C 1
ATOM 2313 O O . CYS A 1 304 ? -3.341 9.193 -8.256 1.00 82.81 304 CYS A O 1
ATOM 2315 N N . HIS A 1 305 ? -1.571 9.697 -6.989 1.00 88.50 305 HIS A N 1
ATOM 2316 C CA . HIS A 1 305 ? -1.767 8.636 -5.998 1.00 88.50 305 HIS A CA 1
ATOM 2317 C C . HIS A 1 305 ? -1.103 9.027 -4.673 1.00 88.50 305 HIS A C 1
ATOM 2319 O O . HIS A 1 305 ? -0.281 9.940 -4.623 1.00 88.50 305 HIS A O 1
ATOM 2325 N N . SER A 1 306 ? -1.405 8.306 -3.594 1.00 87.25 306 SER A N 1
ATOM 2326 C CA . SER A 1 306 ? -0.804 8.579 -2.286 1.00 87.25 306 SER A CA 1
ATOM 2327 C C . SER A 1 306 ? 0.695 8.234 -2.245 1.00 87.25 306 SER A C 1
ATOM 2329 O O . SER A 1 306 ? 1.160 7.350 -2.966 1.00 87.25 306 SER A O 1
ATOM 2331 N N . TRP A 1 307 ? 1.476 8.902 -1.388 1.00 92.06 307 TRP A N 1
ATOM 2332 C CA . TRP A 1 307 ? 2.932 8.690 -1.329 1.00 92.06 307 TRP A CA 1
ATOM 2333 C C . TRP A 1 307 ? 3.337 7.279 -0.860 1.00 92.06 307 TRP A C 1
ATOM 2335 O O . TRP A 1 307 ? 4.400 6.801 -1.258 1.00 92.06 307 TRP A O 1
ATOM 2345 N N . GLN A 1 308 ? 2.482 6.557 -0.114 1.00 89.44 308 GLN A N 1
ATOM 2346 C CA . GLN A 1 308 ? 2.733 5.141 0.217 1.00 89.44 308 GLN A CA 1
ATOM 2347 C C . GLN A 1 308 ? 2.932 4.282 -1.040 1.00 89.44 308 GLN A C 1
ATOM 2349 O O . GLN A 1 308 ? 3.764 3.378 -1.043 1.00 89.44 308 GLN A O 1
ATOM 2354 N N . GLN A 1 309 ? 2.228 4.599 -2.136 1.00 88.88 309 GLN A N 1
ATOM 2355 C CA . GLN A 1 309 ? 2.359 3.878 -3.404 1.00 88.88 309 GLN A CA 1
ATOM 2356 C C . GLN A 1 309 ? 3.755 3.989 -4.019 1.00 88.88 309 GLN A C 1
ATOM 2358 O O . GLN A 1 309 ? 4.137 3.079 -4.750 1.00 88.88 309 GLN A O 1
ATOM 2363 N N . VAL A 1 310 ? 4.510 5.050 -3.706 1.00 92.38 310 VAL A N 1
ATOM 2364 C CA . VAL A 1 310 ? 5.920 5.204 -4.091 1.00 92.38 310 VAL A CA 1
ATOM 2365 C C . VAL A 1 310 ? 6.808 4.460 -3.103 1.00 92.38 310 VAL A C 1
ATOM 2367 O O . VAL A 1 310 ? 7.577 3.586 -3.498 1.00 92.38 310 VAL A O 1
ATOM 2370 N N . PHE A 1 311 ? 6.677 4.774 -1.814 1.00 92.62 311 PHE A N 1
ATOM 2371 C CA . PHE A 1 311 ? 7.644 4.368 -0.798 1.00 92.62 311 PHE A CA 1
ATOM 2372 C C . PHE A 1 311 ? 7.633 2.883 -0.440 1.00 92.62 311 PHE A C 1
ATOM 2374 O O . PHE A 1 311 ? 8.625 2.418 0.108 1.00 92.62 311 PHE A O 1
ATOM 2381 N N . ARG A 1 312 ? 6.577 2.140 -0.791 1.00 89.88 312 ARG A N 1
ATOM 2382 C CA . ARG A 1 312 ? 6.529 0.671 -0.681 1.00 89.88 312 ARG A CA 1
ATOM 2383 C C . ARG A 1 312 ? 7.335 -0.077 -1.755 1.00 89.88 312 ARG A C 1
ATOM 2385 O O . ARG A 1 312 ? 7.331 -1.303 -1.772 1.00 89.88 312 ARG A O 1
ATOM 2392 N N . ASN A 1 313 ? 7.960 0.627 -2.704 1.00 92.81 313 ASN A N 1
ATOM 2393 C CA . ASN A 1 313 ? 8.806 0.015 -3.733 1.00 92.81 313 ASN A CA 1
ATOM 2394 C C . ASN A 1 313 ? 10.284 0.204 -3.410 1.00 92.81 313 ASN A C 1
ATOM 2396 O O . ASN A 1 313 ? 10.681 1.200 -2.807 1.00 92.81 313 ASN A O 1
ATOM 2400 N N . ARG A 1 314 ? 11.093 -0.722 -3.923 1.00 94.38 314 ARG A N 1
ATOM 2401 C CA . ARG A 1 314 ? 12.547 -0.615 -3.989 1.00 94.38 314 ARG A CA 1
ATOM 2402 C C . ARG A 1 314 ? 12.992 -0.854 -5.422 1.00 94.38 314 ARG A C 1
ATOM 2404 O O . ARG A 1 314 ? 12.616 -1.868 -6.013 1.00 94.38 314 ARG A O 1
ATOM 2411 N N . PHE A 1 315 ? 13.776 0.077 -5.951 1.00 97.00 315 PHE A N 1
ATOM 2412 C CA . PHE A 1 315 ? 14.353 0.030 -7.293 1.00 97.00 315 PHE A CA 1
ATOM 2413 C C . PHE A 1 315 ? 15.820 0.468 -7.246 1.00 97.00 315 PHE A C 1
ATOM 2415 O O . PHE A 1 315 ? 16.216 1.235 -6.372 1.00 97.00 315 PHE A O 1
ATOM 2422 N N . ASP A 1 316 ? 16.630 -0.025 -8.181 1.00 96.69 316 ASP A N 1
ATOM 2423 C CA . ASP A 1 316 ? 17.951 0.553 -8.445 1.00 96.69 316 ASP A CA 1
ATOM 2424 C C . ASP A 1 316 ? 17.817 1.932 -9.127 1.00 96.69 316 ASP A C 1
ATOM 2426 O O . ASP A 1 316 ? 16.711 2.366 -9.459 1.00 96.69 316 ASP A O 1
ATOM 2430 N N . GLU A 1 317 ? 18.933 2.642 -9.330 1.00 97.19 317 GLU A N 1
ATOM 2431 C CA . GLU A 1 317 ? 18.921 3.994 -9.917 1.00 97.19 317 GLU A CA 1
ATOM 2432 C C . GLU A 1 317 ? 18.248 4.029 -11.297 1.00 97.19 317 GLU A C 1
ATOM 2434 O O . GLU A 1 317 ? 17.509 4.963 -11.597 1.00 97.19 317 GLU A O 1
ATOM 2439 N N . HIS A 1 318 ? 18.418 2.977 -12.108 1.00 97.12 318 HIS A N 1
ATOM 2440 C CA . HIS A 1 318 ? 17.756 2.835 -13.410 1.00 97.12 318 HIS A CA 1
ATOM 2441 C C . HIS A 1 318 ? 16.240 2.644 -13.270 1.00 97.12 318 HIS A C 1
ATOM 2443 O O . HIS A 1 318 ? 15.457 3.297 -13.961 1.00 97.12 318 HIS A O 1
ATOM 2449 N N . GLY A 1 319 ? 15.797 1.785 -12.348 1.00 96.62 319 GLY A N 1
ATOM 2450 C CA . GLY A 1 319 ? 14.376 1.626 -12.052 1.00 96.62 319 GLY A CA 1
ATOM 2451 C C . GLY A 1 319 ? 13.740 2.915 -11.519 1.00 96.62 319 GLY A C 1
ATOM 2452 O O . GLY A 1 319 ? 12.666 3.293 -11.989 1.00 96.62 319 GLY A O 1
ATOM 2453 N N . TRP A 1 320 ? 14.411 3.638 -10.614 1.00 97.19 320 TRP A N 1
ATOM 2454 C CA . TRP A 1 320 ? 13.930 4.937 -10.133 1.00 97.19 320 TRP A CA 1
ATOM 2455 C C . TRP A 1 320 ? 13.921 6.002 -11.227 1.00 97.19 320 TRP A C 1
ATOM 2457 O O . TRP A 1 320 ? 12.935 6.725 -11.331 1.00 97.19 320 TRP A O 1
ATOM 2467 N N . ALA A 1 321 ? 14.941 6.062 -12.086 1.00 96.25 321 ALA A N 1
ATOM 2468 C CA . ALA A 1 321 ? 14.978 6.940 -13.255 1.00 96.25 321 ALA A CA 1
ATOM 2469 C C . ALA A 1 321 ? 13.730 6.764 -14.138 1.00 96.25 321 ALA A C 1
ATOM 2471 O O . ALA A 1 321 ? 13.004 7.725 -14.394 1.00 96.25 321 ALA A O 1
ATOM 2472 N N . LEU A 1 322 ? 13.409 5.523 -14.518 1.00 94.12 322 LEU A N 1
ATOM 2473 C CA . LEU A 1 322 ? 12.222 5.213 -15.322 1.00 94.12 322 LEU A CA 1
ATOM 2474 C C . LEU A 1 322 ? 10.899 5.553 -14.613 1.00 94.12 322 LEU A C 1
ATOM 2476 O O . LEU A 1 322 ? 9.957 6.024 -15.252 1.00 94.12 322 LEU A O 1
ATOM 2480 N N . VAL A 1 323 ? 10.808 5.314 -13.303 1.00 93.19 323 VAL A N 1
ATOM 2481 C CA . VAL A 1 323 ? 9.591 5.575 -12.517 1.00 93.19 323 VAL A CA 1
ATOM 2482 C C . VAL A 1 323 ? 9.370 7.076 -12.301 1.00 93.19 323 VAL A C 1
ATOM 2484 O O . VAL A 1 323 ? 8.256 7.557 -12.507 1.00 93.19 323 VAL A O 1
ATOM 2487 N N . VAL A 1 324 ? 10.411 7.832 -11.944 1.00 94.00 324 VAL A N 1
ATOM 2488 C CA . VAL A 1 324 ? 10.329 9.284 -11.704 1.00 94.00 324 VAL A CA 1
ATOM 2489 C C . VAL A 1 324 ? 10.108 10.047 -13.012 1.00 94.00 324 VAL A C 1
ATOM 2491 O O . VAL A 1 324 ? 9.271 10.946 -13.042 1.00 94.00 324 VAL A O 1
ATOM 2494 N N . ASP A 1 325 ? 10.753 9.654 -14.119 1.00 91.06 325 ASP A N 1
ATOM 2495 C CA . ASP A 1 325 ? 10.468 10.221 -15.449 1.00 91.06 325 ASP A CA 1
ATOM 2496 C C . ASP A 1 325 ? 8.990 10.031 -15.816 1.00 91.06 325 ASP A C 1
ATOM 2498 O O . ASP A 1 325 ? 8.341 10.963 -16.297 1.00 91.06 325 ASP A O 1
ATOM 2502 N N . ARG A 1 326 ? 8.415 8.859 -15.508 1.00 88.31 326 ARG A N 1
ATOM 2503 C CA . ARG A 1 326 ? 6.991 8.604 -15.743 1.00 88.31 326 ARG A CA 1
ATOM 2504 C C . ARG A 1 326 ? 6.074 9.438 -14.844 1.00 88.31 326 ARG A C 1
ATOM 2506 O O . ARG A 1 326 ? 5.010 9.835 -15.304 1.00 88.31 326 ARG A O 1
ATOM 2513 N N . MET A 1 327 ? 6.471 9.716 -13.601 1.00 88.81 327 MET A N 1
ATOM 2514 C CA . MET A 1 327 ? 5.712 10.570 -12.675 1.00 88.81 327 MET A CA 1
ATOM 2515 C C . MET A 1 327 ? 5.767 12.058 -13.054 1.00 88.81 327 MET A C 1
ATOM 2517 O O . MET A 1 327 ? 4.769 12.754 -12.891 1.00 88.81 327 MET A O 1
ATOM 2521 N N . MET A 1 328 ? 6.906 12.548 -13.556 1.00 89.31 328 MET A N 1
ATOM 2522 C CA . MET A 1 328 ? 7.140 13.981 -13.799 1.00 89.31 328 MET A CA 1
ATOM 2523 C C . MET A 1 328 ? 6.845 14.440 -15.232 1.00 89.31 328 MET A C 1
ATOM 2525 O O . MET A 1 328 ? 6.422 15.576 -15.439 1.00 89.31 328 MET A O 1
ATOM 2529 N N . HIS A 1 329 ? 7.091 13.593 -16.236 1.00 88.56 329 HIS A N 1
ATOM 2530 C CA . HIS A 1 329 ? 7.125 14.003 -17.648 1.00 88.56 329 HIS A CA 1
ATOM 2531 C C . HIS A 1 329 ? 5.956 13.477 -18.484 1.00 88.56 329 HIS A C 1
ATOM 2533 O O . HIS A 1 329 ? 6.016 13.489 -19.718 1.00 88.56 329 HIS A O 1
ATOM 2539 N N . PHE A 1 330 ? 4.893 13.002 -17.837 1.00 85.81 330 PHE A N 1
ATOM 2540 C CA . PHE A 1 330 ? 3.703 12.472 -18.494 1.00 85.81 330 PHE A CA 1
ATOM 2541 C C . PHE A 1 330 ? 2.422 13.023 -17.862 1.00 85.81 330 PHE A C 1
ATOM 2543 O O . PHE A 1 330 ? 2.375 13.339 -16.678 1.00 85.81 330 PHE A O 1
ATOM 2550 N N . THR A 1 331 ? 1.367 13.138 -18.668 1.00 75.31 331 THR A N 1
ATOM 2551 C CA . THR A 1 331 ? 0.095 13.760 -18.284 1.00 75.31 331 THR A CA 1
ATOM 2552 C C . THR A 1 331 ? -1.120 12.952 -18.746 1.00 75.31 331 THR A C 1
ATOM 2554 O O . THR A 1 331 ? -1.015 11.958 -19.477 1.00 75.31 331 THR A O 1
ATOM 2557 N N . GLY A 1 332 ? -2.299 13.393 -18.295 1.00 67.88 332 GLY A N 1
ATOM 2558 C CA . GLY A 1 332 ? -3.579 12.721 -18.507 1.00 67.88 332 GLY A CA 1
ATOM 2559 C C . GLY A 1 332 ? -3.840 11.619 -17.478 1.00 67.88 332 GLY A C 1
ATOM 2560 O O . GLY A 1 332 ? -2.931 11.150 -16.800 1.00 67.88 332 GLY A O 1
ATOM 2561 N N . THR A 1 333 ? -5.094 11.181 -17.375 1.00 62.81 333 THR A N 1
ATOM 2562 C CA . THR A 1 333 ? -5.551 10.186 -16.384 1.00 62.81 333 THR A CA 1
ATOM 2563 C C . THR A 1 333 ? -4.863 8.823 -16.500 1.00 62.81 333 THR A C 1
ATOM 2565 O O . THR A 1 333 ? -4.694 8.144 -15.495 1.00 62.81 333 THR A O 1
ATOM 2568 N N . ALA A 1 334 ? -4.423 8.436 -17.700 1.00 64.62 334 ALA A N 1
ATOM 2569 C CA . ALA A 1 334 ? -3.645 7.216 -17.938 1.00 64.62 334 ALA A CA 1
ATOM 2570 C C . ALA A 1 334 ? -2.115 7.436 -17.913 1.00 64.62 334 ALA A C 1
ATOM 2572 O O . ALA A 1 334 ? -1.365 6.504 -18.205 1.00 64.62 334 ALA A O 1
ATOM 2573 N N . ILE A 1 335 ? -1.646 8.668 -17.647 1.00 71.38 335 ILE A N 1
ATOM 2574 C CA . ILE A 1 335 ? -0.224 9.072 -17.667 1.00 71.38 335 ILE A CA 1
ATOM 2575 C C . ILE A 1 335 ? 0.461 8.565 -18.961 1.00 71.38 335 ILE A C 1
ATOM 2577 O O . ILE A 1 335 ? 1.579 8.057 -18.965 1.00 71.38 335 ILE A O 1
ATOM 2581 N N . ALA A 1 336 ? -0.261 8.600 -20.087 1.00 72.25 336 ALA A N 1
ATOM 2582 C CA . ALA A 1 336 ? 0.120 7.928 -21.337 1.00 72.25 336 ALA A CA 1
ATOM 2583 C C . ALA A 1 336 ? 0.775 8.875 -22.357 1.00 72.25 336 ALA A C 1
ATOM 2585 O O . ALA A 1 336 ? 1.432 8.422 -23.295 1.00 72.25 336 ALA A O 1
ATOM 2586 N N . VAL A 1 337 ? 0.611 10.188 -22.170 1.00 78.31 337 VAL A N 1
ATOM 2587 C CA . VAL A 1 337 ? 1.150 11.230 -23.049 1.00 78.31 337 VAL A CA 1
ATOM 2588 C C . VAL A 1 337 ? 2.356 11.865 -22.372 1.00 78.31 337 VAL A C 1
ATOM 2590 O O . VAL A 1 337 ? 2.213 12.461 -21.311 1.00 78.31 337 VAL A O 1
ATOM 2593 N N . ARG A 1 338 ? 3.540 11.760 -22.984 1.00 82.88 338 ARG A N 1
ATOM 2594 C CA . ARG A 1 338 ? 4.737 12.484 -22.535 1.00 82.88 338 ARG A CA 1
ATOM 2595 C C . ARG A 1 338 ? 4.582 13.972 -22.872 1.00 82.88 338 ARG A C 1
ATOM 2597 O O . ARG A 1 338 ? 4.367 14.299 -24.036 1.00 82.88 338 ARG A O 1
ATOM 2604 N N . ASN A 1 339 ? 4.712 14.860 -21.885 1.00 81.00 339 ASN A N 1
ATOM 2605 C CA . ASN A 1 339 ? 4.620 16.317 -22.072 1.00 81.00 339 ASN A CA 1
ATOM 2606 C C . ASN A 1 339 ? 5.993 17.010 -22.186 1.00 81.00 339 ASN A C 1
ATOM 2608 O O . ASN A 1 339 ? 6.071 18.104 -22.741 1.00 81.00 339 ASN A O 1
ATOM 2612 N N . ARG A 1 340 ? 7.072 16.377 -21.699 1.00 77.56 340 ARG A N 1
ATOM 2613 C CA . ARG A 1 340 ? 8.450 16.894 -21.749 1.00 77.56 340 ARG A CA 1
ATOM 2614 C C . ARG A 1 340 ? 9.391 15.889 -22.427 1.00 77.56 340 ARG A C 1
ATOM 2616 O O . ARG A 1 340 ? 9.389 14.717 -22.041 1.00 77.56 340 ARG A O 1
ATOM 2623 N N . PRO A 1 341 ? 10.206 16.301 -23.417 1.00 72.56 341 PRO A N 1
ATOM 2624 C CA . PRO A 1 341 ? 11.166 15.409 -24.060 1.00 72.56 341 PRO A CA 1
ATOM 2625 C C . PRO A 1 341 ? 12.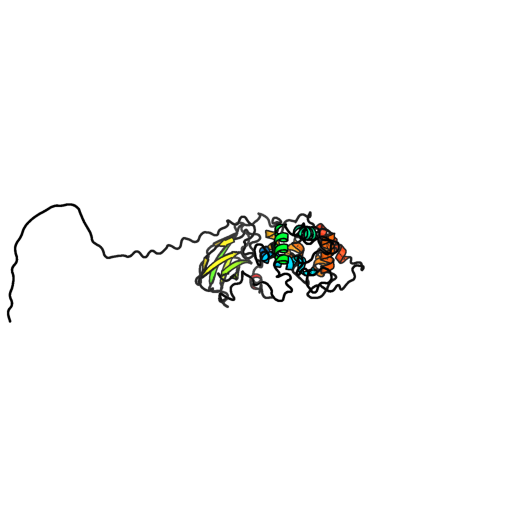271 14.986 -23.084 1.00 72.56 341 PRO A C 1
ATOM 2627 O O . PRO A 1 341 ? 12.785 15.801 -22.323 1.00 72.56 341 PRO A O 1
ATOM 2630 N N . MET A 1 342 ? 12.676 13.717 -23.162 1.00 66.12 342 MET A N 1
ATOM 2631 C CA . MET A 1 342 ? 13.687 13.098 -22.288 1.00 66.12 342 MET A CA 1
ATOM 2632 C C . MET A 1 342 ? 15.088 13.737 -22.402 1.00 66.12 342 MET A C 1
ATOM 2634 O O . MET A 1 342 ? 15.923 13.555 -21.527 1.00 66.12 342 MET A O 1
ATOM 2638 N N . SER A 1 343 ? 15.354 14.490 -23.475 1.00 67.56 343 SER A N 1
ATOM 2639 C CA . SER A 1 343 ? 16.614 15.210 -23.701 1.00 67.56 343 SER A CA 1
ATOM 2640 C C . SER A 1 343 ? 16.702 16.573 -23.004 1.00 67.56 343 SER A C 1
ATOM 2642 O O . SER A 1 343 ? 17.767 17.187 -23.024 1.00 67.56 343 SER A O 1
ATOM 2644 N N . ALA A 1 344 ? 15.614 17.076 -22.412 1.00 75.50 344 ALA A N 1
ATOM 2645 C CA . ALA A 1 344 ? 15.635 18.335 -21.675 1.00 75.50 344 ALA A CA 1
ATOM 2646 C C . ALA A 1 344 ? 16.216 18.111 -20.266 1.00 75.50 344 ALA A C 1
ATOM 2648 O O . ALA A 1 344 ? 15.634 17.325 -19.517 1.00 75.50 344 ALA A O 1
ATOM 2649 N N . PRO A 1 345 ? 17.292 18.814 -19.857 1.00 84.06 345 PRO A N 1
ATOM 2650 C CA . PRO A 1 345 ? 17.803 18.728 -18.493 1.00 84.06 345 PRO A CA 1
ATOM 2651 C C . PRO A 1 345 ? 16.705 19.042 -17.476 1.00 84.06 345 PRO A C 1
ATOM 2653 O O . PRO A 1 345 ? 15.981 20.029 -17.629 1.00 84.06 345 PRO A O 1
ATOM 2656 N N . ASP A 1 346 ? 16.588 18.216 -16.440 1.00 92.56 346 ASP A N 1
ATOM 2657 C CA . ASP A 1 346 ? 15.688 18.449 -15.315 1.00 92.56 346 ASP A CA 1
ATOM 2658 C C . ASP A 1 346 ? 16.433 18.189 -13.985 1.00 92.56 346 ASP A C 1
ATOM 2660 O O . ASP A 1 346 ? 16.791 17.041 -13.680 1.00 92.56 346 ASP A O 1
ATOM 2664 N N . PRO A 1 347 ? 16.721 19.246 -13.199 1.00 94.44 347 PRO A N 1
ATOM 2665 C CA . PRO A 1 347 ? 17.421 19.109 -11.929 1.00 94.44 347 PRO A CA 1
ATOM 2666 C C . PRO A 1 347 ? 16.534 18.524 -10.821 1.00 94.44 347 PRO A C 1
ATOM 2668 O O . PRO A 1 347 ? 17.061 17.835 -9.954 1.00 94.44 347 PRO A O 1
ATOM 2671 N N . GLU A 1 348 ? 15.214 18.731 -10.857 1.00 95.69 348 GLU A N 1
ATOM 2672 C CA . GLU A 1 348 ? 14.281 18.185 -9.862 1.00 95.69 348 GLU A CA 1
ATOM 2673 C C . GLU A 1 348 ? 14.116 16.673 -10.054 1.00 95.69 348 GLU A C 1
ATOM 2675 O O . GLU A 1 348 ? 14.230 15.915 -9.095 1.00 95.69 348 GLU A O 1
ATOM 2680 N N . TYR A 1 349 ? 13.983 16.216 -11.300 1.00 95.38 349 TYR A N 1
ATOM 2681 C CA . TYR A 1 349 ? 14.085 14.803 -11.671 1.00 95.38 349 TYR A CA 1
ATOM 2682 C C . TYR A 1 349 ? 15.401 14.190 -11.171 1.00 95.38 349 TYR A C 1
ATOM 2684 O O . TYR A 1 349 ? 15.398 13.162 -10.494 1.00 95.38 349 TYR A O 1
ATOM 2692 N N . THR A 1 350 ? 16.532 14.849 -11.448 1.00 96.31 350 THR A N 1
ATOM 2693 C CA . THR A 1 350 ? 17.861 14.354 -11.053 1.00 96.31 350 THR A CA 1
ATOM 2694 C C . THR A 1 350 ? 18.007 14.265 -9.529 1.00 96.31 350 THR A C 1
ATOM 2696 O O . THR A 1 350 ? 18.573 13.295 -9.020 1.00 96.31 350 THR A O 1
ATOM 2699 N N . LEU A 1 351 ? 17.479 15.251 -8.796 1.00 98.19 351 LEU A N 1
ATOM 2700 C CA . LEU A 1 351 ? 17.436 15.263 -7.334 1.00 98.19 351 LEU A CA 1
ATOM 2701 C C . LEU A 1 351 ? 16.593 14.097 -6.801 1.00 98.19 351 LEU A C 1
ATOM 2703 O O . LEU A 1 351 ? 17.059 13.349 -5.942 1.00 98.19 351 LEU A O 1
ATOM 2707 N N . LEU A 1 352 ? 15.384 13.903 -7.337 1.00 98.00 352 LEU A N 1
ATOM 2708 C CA . LEU A 1 352 ? 14.461 12.863 -6.881 1.00 98.00 352 LEU A CA 1
ATOM 2709 C C . LEU A 1 352 ? 14.960 11.448 -7.174 1.00 98.00 352 LEU A C 1
ATOM 2711 O O . LEU A 1 352 ? 14.850 10.593 -6.299 1.00 98.00 352 LEU A O 1
ATOM 2715 N N . VAL A 1 353 ? 15.558 11.196 -8.342 1.00 98.06 353 VAL A N 1
ATOM 2716 C CA . VAL A 1 353 ? 16.159 9.889 -8.663 1.00 98.06 353 VAL A CA 1
ATOM 2717 C C . VAL A 1 353 ? 17.295 9.563 -7.695 1.00 98.06 353 VAL A C 1
ATOM 2719 O O . VAL A 1 353 ? 17.311 8.473 -7.120 1.00 98.06 353 VAL A O 1
ATOM 2722 N N . LYS A 1 354 ? 18.207 10.511 -7.438 1.00 98.38 354 LYS A N 1
ATOM 2723 C CA . LYS A 1 354 ? 19.313 10.315 -6.485 1.00 98.38 354 LYS A CA 1
ATOM 2724 C C . LYS A 1 354 ? 18.819 10.125 -5.053 1.00 98.38 354 LYS A C 1
ATOM 2726 O O . LYS A 1 354 ? 19.317 9.248 -4.348 1.00 98.38 354 LYS A O 1
ATOM 2731 N N . TRP A 1 355 ? 17.831 10.910 -4.627 1.00 98.38 355 TRP A N 1
ATOM 2732 C CA . TRP A 1 355 ? 17.245 10.795 -3.294 1.00 98.38 355 TRP A CA 1
ATOM 2733 C C . TRP A 1 355 ? 16.542 9.448 -3.098 1.00 98.38 355 TRP A C 1
ATOM 2735 O O . TRP A 1 355 ? 16.883 8.724 -2.164 1.00 98.38 355 TRP A O 1
ATOM 2745 N N . LEU A 1 356 ? 15.632 9.067 -4.003 1.00 97.94 356 LEU A N 1
ATOM 2746 C CA . LEU A 1 356 ? 14.901 7.796 -3.935 1.00 97.94 356 LEU A CA 1
ATOM 2747 C C . LEU A 1 356 ? 15.834 6.587 -4.045 1.00 97.94 356 LEU A C 1
ATOM 2749 O O . LEU A 1 356 ? 15.657 5.628 -3.299 1.00 97.94 356 LEU A O 1
ATOM 2753 N N . THR A 1 357 ? 16.886 6.661 -4.864 1.00 97.81 357 THR A N 1
ATOM 2754 C CA . THR A 1 357 ? 17.946 5.640 -4.885 1.00 97.81 357 THR A CA 1
ATOM 2755 C C . THR A 1 357 ? 18.643 5.548 -3.528 1.00 97.81 357 THR A C 1
ATOM 2757 O O . THR A 1 357 ? 18.780 4.463 -2.980 1.00 97.81 357 THR A O 1
ATOM 2760 N N . ARG A 1 358 ? 19.028 6.672 -2.912 1.00 97.62 358 ARG A N 1
ATOM 2761 C CA . ARG A 1 358 ? 19.702 6.660 -1.603 1.00 97.62 358 ARG A CA 1
ATOM 2762 C C . ARG A 1 358 ? 18.841 6.077 -0.475 1.00 97.62 358 ARG A C 1
ATOM 2764 O O . ARG A 1 358 ? 19.396 5.519 0.470 1.00 97.62 358 ARG A O 1
ATOM 2771 N N . VAL A 1 359 ? 17.516 6.235 -0.529 1.00 96.69 359 VAL A N 1
ATOM 2772 C CA . VAL A 1 359 ? 16.629 5.928 0.614 1.00 96.69 359 VAL A CA 1
ATOM 2773 C C . VAL A 1 359 ? 15.699 4.738 0.394 1.00 96.69 359 VAL A C 1
ATOM 2775 O O . VAL A 1 359 ? 15.265 4.137 1.371 1.00 96.69 359 VAL A O 1
ATOM 2778 N N . ARG A 1 360 ? 15.457 4.328 -0.855 1.00 96.12 360 ARG A N 1
ATOM 2779 C CA . ARG A 1 360 ? 14.650 3.159 -1.249 1.00 96.12 360 ARG A CA 1
ATOM 2780 C C . ARG A 1 360 ? 15.304 2.366 -2.399 1.00 96.12 360 ARG A C 1
ATOM 2782 O O . ARG A 1 360 ? 14.621 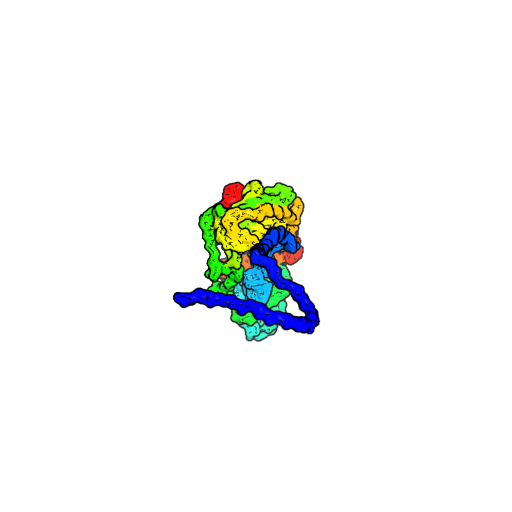1.952 -3.340 1.00 96.12 360 ARG A O 1
ATOM 2789 N N . SER A 1 361 ? 16.617 2.127 -2.338 1.00 96.31 361 SER A N 1
ATOM 2790 C CA . SER A 1 361 ? 17.235 1.051 -3.134 1.00 96.31 361 SER A CA 1
ATOM 2791 C C . SER A 1 361 ? 16.924 -0.328 -2.527 1.00 96.31 361 SER A C 1
ATOM 2793 O O . SER A 1 361 ? 16.396 -0.411 -1.415 1.00 96.31 361 SER A O 1
ATOM 2795 N N . PRO A 1 362 ? 17.228 -1.441 -3.211 1.00 95.00 362 PRO A N 1
ATOM 2796 C CA . PRO A 1 362 ? 17.162 -2.777 -2.613 1.00 95.00 362 PRO A CA 1
ATOM 2797 C C . PRO A 1 362 ? 18.060 -2.936 -1.373 1.00 95.00 362 PRO A C 1
ATOM 2799 O O . PRO A 1 362 ? 17.724 -3.684 -0.462 1.00 95.00 362 PRO A O 1
ATOM 2802 N N . GLU A 1 363 ? 19.181 -2.214 -1.323 1.00 93.31 363 GLU A N 1
ATOM 2803 C CA . GLU A 1 363 ? 20.207 -2.283 -0.276 1.00 93.31 363 GLU A CA 1
ATOM 2804 C C . GLU A 1 363 ? 20.023 -1.230 0.836 1.00 93.31 363 GLU A C 1
ATOM 2806 O O . GLU A 1 363 ? 20.675 -1.320 1.882 1.00 93.31 363 GLU A O 1
ATOM 2811 N N . SER A 1 364 ? 19.169 -0.218 0.634 1.00 93.94 364 SER A N 1
ATOM 2812 C CA . SER A 1 364 ? 18.960 0.849 1.618 1.00 93.94 364 SER A CA 1
ATOM 2813 C C . SER A 1 364 ? 18.242 0.328 2.867 1.00 93.94 364 SER A C 1
ATOM 2815 O O . SER A 1 364 ? 17.262 -0.413 2.790 1.00 93.94 364 SER A O 1
ATOM 2817 N N . LYS A 1 365 ? 18.718 0.734 4.048 1.00 93.00 365 LYS A N 1
ATOM 2818 C CA . LYS A 1 365 ? 18.127 0.342 5.335 1.00 93.00 365 LYS A CA 1
ATOM 2819 C C . LYS A 1 365 ? 17.108 1.375 5.794 1.00 93.00 365 LYS A C 1
ATOM 2821 O O . LYS A 1 365 ? 17.390 2.572 5.767 1.00 93.00 365 LYS A O 1
ATOM 2826 N N . ASP A 1 366 ? 15.963 0.898 6.261 1.00 92.88 366 ASP A N 1
ATOM 2827 C CA . ASP A 1 366 ? 14.900 1.762 6.763 1.00 92.88 366 ASP A CA 1
ATOM 2828 C C . ASP A 1 366 ? 15.228 2.279 8.167 1.00 92.88 366 ASP A C 1
ATOM 2830 O O . ASP A 1 366 ? 15.767 1.561 9.014 1.00 92.88 366 ASP A O 1
ATOM 2834 N N . ALA A 1 367 ? 14.917 3.553 8.403 1.00 92.44 367 ALA A N 1
ATOM 2835 C CA . ALA A 1 367 ? 15.057 4.179 9.710 1.00 92.44 367 ALA A CA 1
ATOM 2836 C C . ALA A 1 367 ? 13.900 3.760 10.642 1.00 92.44 367 ALA A C 1
ATOM 2838 O O . ALA A 1 367 ? 12.814 3.445 10.150 1.00 92.44 367 ALA A O 1
ATOM 2839 N N . PRO A 1 368 ? 14.087 3.792 11.977 1.00 94.88 368 PRO A N 1
ATOM 2840 C CA . PRO A 1 368 ? 12.999 3.580 12.928 1.00 94.88 368 PRO A CA 1
ATOM 2841 C C . PRO A 1 368 ? 11.806 4.500 12.649 1.00 94.88 368 PRO A C 1
ATOM 2843 O O . PRO A 1 368 ? 11.979 5.694 12.394 1.00 94.88 368 PRO A O 1
ATOM 2846 N N . LEU A 1 369 ? 10.599 3.943 12.715 1.00 95.50 369 LEU A N 1
ATOM 2847 C CA . LEU A 1 369 ? 9.369 4.635 12.345 1.00 95.50 369 LEU A CA 1
ATOM 2848 C C . LEU A 1 369 ? 8.801 5.413 13.537 1.00 95.50 369 LEU A C 1
ATOM 2850 O O . LEU A 1 369 ? 8.785 4.929 14.666 1.00 95.50 369 LEU A O 1
ATOM 2854 N N . ARG A 1 370 ? 8.273 6.605 13.275 1.00 94.50 370 ARG A N 1
ATOM 2855 C CA . ARG A 1 370 ? 7.498 7.427 14.209 1.00 94.50 370 ARG A CA 1
ATOM 2856 C C . ARG A 1 370 ? 6.129 7.706 13.614 1.00 94.50 370 ARG A C 1
ATOM 2858 O O . ARG A 1 370 ? 6.022 7.996 12.424 1.00 94.50 370 ARG A O 1
ATOM 2865 N N . VAL A 1 371 ? 5.093 7.672 14.439 1.00 93.06 371 VAL A N 1
ATOM 2866 C CA . VAL A 1 371 ? 3.738 8.055 14.021 1.00 93.06 371 VAL A CA 1
ATOM 2867 C C . VAL A 1 371 ? 3.407 9.472 14.452 1.00 93.06 371 VAL A C 1
ATOM 2869 O O . VAL A 1 371 ? 3.969 9.990 15.420 1.00 93.06 371 VAL A O 1
ATOM 2872 N N . PHE A 1 372 ? 2.496 10.112 13.728 1.00 91.88 372 PHE A N 1
ATOM 2873 C CA . PHE A 1 372 ? 1.953 11.392 14.154 1.00 91.88 372 PHE A CA 1
ATOM 2874 C C . PHE A 1 372 ? 1.059 11.206 15.393 1.00 91.88 372 PHE A C 1
ATOM 2876 O O . PHE A 1 372 ? 0.469 10.138 15.586 1.00 91.88 372 PHE A O 1
ATOM 2883 N N . PRO A 1 373 ? 0.934 12.231 16.258 1.00 86.44 373 PRO A N 1
ATOM 2884 C CA . PRO A 1 373 ? -0.007 12.188 17.368 1.00 86.44 373 PRO A CA 1
ATOM 2885 C C . PRO A 1 373 ? -1.428 11.902 16.870 1.00 86.44 373 PRO A C 1
ATOM 2887 O O . PRO A 1 373 ? -1.884 12.506 15.897 1.00 86.44 373 PRO A O 1
ATOM 2890 N N . ARG A 1 374 ? -2.146 11.005 17.557 1.00 84.81 374 ARG A N 1
ATOM 2891 C CA . ARG A 1 374 ? -3.567 10.760 17.267 1.00 84.81 374 ARG A CA 1
ATOM 2892 C C . ARG A 1 374 ? -4.395 12.040 17.477 1.00 84.81 374 ARG A C 1
ATOM 2894 O O . ARG A 1 374 ? -4.015 12.856 18.320 1.00 84.81 374 ARG A O 1
ATOM 2901 N N . PRO A 1 375 ? -5.528 12.209 16.766 1.00 75.81 375 PRO A N 1
ATOM 2902 C CA . PRO A 1 375 ? -6.465 13.303 17.018 1.00 75.81 375 PRO A CA 1
ATOM 2903 C C . PRO A 1 375 ? -6.918 13.340 18.484 1.00 75.81 375 PRO A C 1
ATOM 2905 O O . PRO A 1 375 ? -7.178 12.293 19.073 1.00 75.81 375 PRO A O 1
ATOM 2908 N N . ARG A 1 376 ? -7.039 14.542 19.056 1.00 79.06 376 ARG A N 1
ATOM 2909 C CA . ARG A 1 376 ? -7.475 14.774 20.448 1.00 79.06 376 ARG A CA 1
ATOM 2910 C C . ARG A 1 376 ? -8.518 15.887 20.529 1.00 79.06 376 ARG A C 1
ATOM 2912 O O . ARG A 1 376 ? -8.593 16.751 19.646 1.00 79.06 376 ARG A O 1
ATOM 2919 N N . GLY A 1 377 ? -9.330 15.877 21.578 1.00 70.69 377 GLY A N 1
ATOM 2920 C CA . GLY A 1 377 ? -10.432 16.810 21.786 1.00 70.69 377 GLY A CA 1
ATOM 2921 C C . GLY A 1 377 ? -11.406 16.846 20.604 1.00 70.69 377 GLY A C 1
ATOM 2922 O O . GLY A 1 377 ? -11.679 15.837 19.952 1.00 70.69 377 GLY A O 1
ATOM 2923 N N . SER A 1 378 ? -11.902 18.040 20.273 1.00 58.09 378 SER A N 1
ATOM 2924 C CA . SER A 1 378 ? -12.864 18.250 19.179 1.00 58.09 378 SER A CA 1
ATOM 2925 C C . SER A 1 378 ? -12.363 17.803 17.795 1.00 58.09 378 SER A C 1
ATOM 2927 O O . SER A 1 378 ? -13.182 17.533 16.916 1.00 58.09 378 SER A O 1
ATOM 2929 N N . THR A 1 379 ? -11.046 17.656 17.596 1.00 52.91 379 THR A N 1
ATOM 2930 C CA . THR A 1 379 ? -10.469 17.166 16.329 1.00 52.91 379 THR A CA 1
ATOM 2931 C C . THR A 1 379 ? -10.660 15.663 16.109 1.00 52.91 379 THR A C 1
ATOM 2933 O O . THR A 1 379 ? -10.652 15.215 14.966 1.00 52.91 379 THR A O 1
ATOM 2936 N N . ALA A 1 380 ? -10.929 14.876 17.158 1.00 52.72 380 ALA A N 1
ATOM 2937 C CA . ALA A 1 380 ? -11.298 13.468 16.992 1.00 52.72 380 ALA A CA 1
ATOM 2938 C C . ALA A 1 380 ? -12.646 13.317 16.255 1.00 52.72 380 ALA A C 1
ATOM 2940 O O . ALA A 1 380 ? -12.805 12.432 15.414 1.00 52.72 380 ALA A O 1
ATOM 2941 N N . CYS A 1 381 ? -13.588 14.237 16.492 1.00 40.94 381 CYS A N 1
ATOM 2942 C CA . CYS A 1 381 ? -14.910 14.243 15.857 1.00 40.94 381 CYS A CA 1
ATOM 2943 C C . CYS A 1 381 ? -14.947 14.867 14.448 1.00 40.94 381 CYS A C 1
ATOM 2945 O O . CYS A 1 381 ? -15.974 14.770 13.776 1.00 40.94 381 CYS A O 1
ATOM 2947 N N . SER A 1 382 ? -13.877 15.524 13.977 1.00 32.50 382 SER A N 1
ATOM 2948 C CA . SER A 1 382 ? -13.891 16.223 12.678 1.00 32.50 382 SER A CA 1
ATOM 2949 C C . SER A 1 382 ? -13.503 15.345 11.482 1.00 32.50 382 SER A C 1
ATOM 2951 O O . SER A 1 382 ? -13.684 15.768 10.339 1.00 32.50 382 SER A O 1
ATOM 2953 N N . SER A 1 383 ? -13.032 14.114 11.715 1.00 31.66 383 SER A N 1
ATOM 2954 C CA . SER A 1 383 ? -12.653 13.157 10.667 1.00 31.66 383 SER A CA 1
ATOM 2955 C C . SER A 1 383 ? -13.870 12.531 9.961 1.00 31.66 383 SER A C 1
ATOM 2957 O O . SER A 1 383 ? -14.137 11.332 10.024 1.00 31.66 383 SER A O 1
ATOM 2959 N N . ARG A 1 384 ? -14.607 13.354 9.202 1.00 29.59 384 ARG A N 1
ATOM 2960 C CA . ARG A 1 384 ? -15.515 12.861 8.158 1.00 29.59 384 ARG A CA 1
ATOM 2961 C C . ARG A 1 384 ? -14.680 12.171 7.077 1.00 29.59 384 ARG A C 1
ATOM 2963 O O . ARG A 1 384 ? -14.238 12.815 6.130 1.00 29.59 384 ARG A O 1
ATOM 2970 N N . CYS A 1 385 ? -14.473 10.862 7.201 1.00 29.17 385 CYS A N 1
ATOM 2971 C CA . CYS A 1 385 ? -13.977 10.033 6.104 1.00 29.17 385 CYS A CA 1
ATOM 2972 C C . CYS A 1 385 ? -15.038 9.984 4.995 1.00 29.17 385 CYS A C 1
ATOM 2974 O O . CYS A 1 385 ? -15.908 9.115 4.991 1.00 29.17 385 CYS A O 1
ATOM 2976 N N . GLY A 1 386 ? -14.978 10.958 4.088 1.00 25.88 386 GLY A N 1
ATOM 2977 C CA . GLY A 1 386 ? -15.962 11.176 3.036 1.00 25.88 386 GLY A CA 1
ATOM 2978 C C . GLY A 1 386 ? -15.382 11.976 1.873 1.00 25.88 386 GLY A C 1
ATOM 2979 O O . GLY A 1 386 ? -15.720 13.145 1.704 1.00 25.88 386 GLY A O 1
ATOM 2980 N N . SER A 1 387 ? -14.524 11.314 1.096 1.00 25.48 387 SER A N 1
ATOM 2981 C CA . SER A 1 387 ? -14.150 11.633 -0.290 1.00 25.48 387 SER A CA 1
ATOM 2982 C C . SER A 1 387 ? -13.672 10.345 -0.959 1.00 25.48 387 SER A C 1
ATOM 2984 O O . SER A 1 387 ? -12.661 9.807 -0.446 1.00 25.48 387 SER A O 1
#

Nearest PDB structures (foldseek):
  6fwv-assembly2_B  TM=7.403E-01  e=8.216E-04  Bacillus anthracis
  4iyk-assembly1_A  TM=6.289E-01  e=9.809E-04  Bacteroides uniformis ATCC 8492
  8fia-assembly1_A-2  TM=5.784E-01  e=1.242E-03  Drosophila melanogaster
  7mus-assembly1_AH  TM=4.304E-01  e=1.174E-01  Legionella pneumophila
  7muy-assembly1_XH  TM=3.822E-01  e=1.245E-01  Legionella pneumophila

Mean predicted aligned error: 10.88 Å

Radius of gyration: 32.49 Å; Cα contacts (8 Å, |Δi|>4): 581; chains: 1; bounding box: 106×91×76 Å

Solvent-accessible surface area (backbone atoms only — not comparable to full-atom values): 23093 Å² total; per-residue (Å²): 132,81,85,89,79,91,84,86,89,86,83,91,81,91,89,83,88,87,80,83,88,87,82,89,88,82,91,77,81,84,80,80,77,70,77,72,78,69,74,78,75,72,61,59,66,80,60,94,49,76,52,62,93,84,40,65,49,48,25,61,77,69,29,39,63,67,25,91,56,44,38,52,17,8,46,42,43,34,60,79,73,39,37,72,37,33,30,94,80,30,83,80,33,70,59,46,52,61,48,80,77,37,76,49,45,98,87,67,46,59,52,45,75,64,50,53,48,51,41,47,36,64,32,53,101,85,38,56,41,33,61,67,63,46,52,73,65,53,51,50,14,32,49,41,16,44,65,64,76,66,32,66,83,85,70,87,78,70,82,75,58,79,64,60,40,41,88,83,45,76,71,78,82,60,90,58,79,47,72,13,38,32,37,35,43,44,36,77,86,68,58,81,34,36,35,44,39,43,26,42,31,41,90,32,47,54,72,50,72,41,52,20,37,83,84,7,42,35,57,33,32,39,58,73,68,45,56,22,38,39,33,46,72,68,39,74,72,28,48,48,49,42,35,74,69,43,74,39,53,53,66,29,78,71,48,77,44,82,40,44,64,72,48,99,52,74,64,30,78,63,47,72,62,54,56,42,71,51,53,35,66,39,50,61,65,46,49,83,74,53,73,64,59,52,50,54,44,57,72,60,54,60,87,86,54,64,48,49,77,57,72,78,46,27,27,50,58,68,26,32,41,59,51,49,48,51,58,67,30,30,42,71,100,70,46,53,44,73,78,52,67,90,86,58,90,53,69,66,60,54,50,49,28,53,50,45,30,65,56,30,19,74,82,41,77,76,58,57,36,52,78,74,84,64,44,57,74,79,55,50,78,64,71,74,89,80,129

Sequence (387 aa):
MRIERRRVRALRVVCVMFAMGVALFFAGATPWFHSAVGAPKEGIADSVGMTDDLQKSLRLDTYTVVADSGPGRGEVIYFYKCWMCHNKYAKGGPYLQDLYQRAKLVSGEAVTDESVTAKIKAGGPGMPAYRHTLTDADIADLRAYIRSGKCCVEGENPPSNPWYRAQTNKWPVQSGLNGGATGVIRVKSGDSPEGVGIQLIAPNGVRTTVYADGDGKFEFPKMQAGSYTLRIATPVPFKPYRREAVSIDGATKLGEILLERIAESDNLPASPELEAQLSGAELLWNIPGTAEEKATFQKNCSGCHSWQQVFRNRFDEHGWALVVDRMMHFTGTAIAVRNRPMSAPDPEYTLLVKWLTRVRSPESKDAPLRVFPRPRGSTACSSRCGS

pLDDT: mean 82.63, std 20.74, range [25.48, 98.56]

Secondary structure (DSSP, 8-state):
-------------------------------------PPPPPP-----SSS-TT-HHHHHHTTTTS-SSHHHHHHHHIIIIIHHHHSTT-SSS---TTGGGSSB-TTSSB--HHHHHHHHHH-BTTB---TTTS-HHHHHHHHHHHHSS-----SSSPPP-TT--TTTS-----S-SSEEEEEEEEETT----TT-EEEEE-TTS-EEEEE--TTSEEEEEP--SEEEEEEESS-TTBPP-EEEEEEE-SS-EEEEEEE-BSSSSSSBPP-HHHHTTS-HHHHHHHS---HHHHHHHHHHSSSSS-THHHHT----HHHHHHHHHHHHSEETTTT-EE-S-TTS--HHHHHHHHHHHHHHSSSPPPPPB-PPPPP-GGGGGG-----